Protein AF-A0A210Q2U9-F1 (afdb_monomer)

Organism: Mizuhopecten yessoensis (NCBI:txid6573)

InterPro domains:
  IPR001965 Zinc finger, PHD-type [SM00249] (314-370)
  IPR011011 Zinc finger, FYVE/PHD-type [SSF57903] (312-375)
  IPR013083 Zinc finger, RING/FYVE/PHD-type [G3DSA:3.30.40.10] (298-377)
  IPR019787 Zinc finger, PHD-finger [PF00628] (315-369)
  IPR019787 Zinc finger, PHD-finger [PS50016] (312-372)

pLDDT: mean 71.01, std 16.18, range [28.77, 95.44]

Radius of gyration: 32.05 Å; Cα contacts (8 Å, |Δi|>4): 277; chains: 1; bounding box: 86×64×77 Å

Foldseek 3Di:
DPPLLVVLCVLCVVPQPDPVSVVVSVVVLVVVLVDVSLVVVLCVVVVHPDADPVSSVVSVVVSVVSNVVVVVVVVVVVVVVVVVVLPPDPPPPPQDLLRLLVLQLVLQVLLVVLLVVLVVLLVVLPPPPDPVSVVSNVLSVVLNVLSVLQADDPVPDDPVRSSVVSNCVVCDPPVPTGRGDPLSSVLSVVLVVLLVSLLDLVCCVVPVVCSLVSSVVSCVPDPVSVVSLVVSRPPPVPVPDDVVSVVVSSVVSSCSSSSSVSVVVSVVSVVVSVVPPPPVVVVVVVVVVVVVPPPDDPDDDDDDDDDDDDPFQAAPQPRHTQDPDDPDQQSHWDAAPPPRHIHGCVRQVHPNPDPLNVDPDRHDHGPVRVVPDDDDDDDDDDD

Structure (mmCIF, N/CA/C/O backbone):
data_AF-A0A210Q2U9-F1
#
_entry.id   AF-A0A210Q2U9-F1
#
loop_
_atom_site.group_PDB
_atom_site.id
_atom_site.type_symbol
_atom_site.label_atom_id
_atom_site.label_alt_id
_atom_site.label_comp_id
_atom_site.label_asym_id
_atom_site.label_entity_id
_atom_site.label_seq_id
_atom_site.pdbx_PDB_ins_code
_atom_site.Cartn_x
_atom_site.Cartn_y
_atom_site.Cartn_z
_atom_site.occupancy
_atom_site.B_iso_or_equiv
_atom_site.auth_seq_id
_atom_site.auth_comp_id
_atom_site.auth_asym_id
_atom_site.auth_atom_id
_atom_site.pdbx_PDB_model_num
ATOM 1 N N . MET A 1 1 ? -38.878 6.216 33.223 1.00 49.22 1 MET A N 1
ATOM 2 C CA . MET A 1 1 ? -37.660 6.183 32.379 1.00 49.22 1 MET A CA 1
ATOM 3 C C . MET A 1 1 ? -37.089 7.575 32.090 1.00 49.22 1 MET A C 1
ATOM 5 O O . MET A 1 1 ? -35.873 7.689 32.108 1.00 49.22 1 MET A O 1
ATOM 9 N N . ASN A 1 2 ? -37.913 8.618 31.902 1.00 58.22 2 ASN A N 1
ATOM 10 C CA . ASN A 1 2 ? -37.437 9.963 31.531 1.00 58.22 2 ASN A CA 1
ATOM 11 C C . ASN A 1 2 ? -36.448 10.616 32.507 1.00 58.22 2 ASN A C 1
ATOM 13 O O . ASN A 1 2 ? -35.449 11.146 32.055 1.00 58.22 2 ASN A O 1
ATOM 17 N N . TRP A 1 3 ? -36.645 10.527 33.824 1.00 66.62 3 TRP A N 1
ATOM 18 C CA . TRP A 1 3 ? -35.886 11.382 34.751 1.00 66.62 3 TRP A CA 1
ATOM 19 C C . TRP A 1 3 ? -34.402 11.001 34.928 1.00 66.62 3 TRP A C 1
ATOM 21 O O . TRP A 1 3 ? -33.534 11.865 34.926 1.00 66.62 3 TRP A O 1
ATOM 31 N N . ILE A 1 4 ? -34.076 9.701 35.010 1.00 66.69 4 ILE A N 1
ATOM 32 C CA . ILE A 1 4 ? -32.671 9.237 35.060 1.00 66.69 4 ILE A CA 1
ATOM 33 C C . ILE A 1 4 ? -31.967 9.548 33.737 1.00 66.69 4 ILE A C 1
ATOM 35 O O . ILE A 1 4 ? -30.819 9.981 33.729 1.00 66.69 4 ILE A O 1
ATOM 39 N N . TYR A 1 5 ? -32.665 9.334 32.621 1.00 68.75 5 TYR A N 1
ATOM 40 C CA . TYR A 1 5 ? -32.147 9.627 31.293 1.00 68.75 5 TYR A CA 1
ATOM 41 C C . TYR A 1 5 ? -31.881 11.127 31.109 1.00 68.75 5 TYR A C 1
ATOM 43 O O . TYR A 1 5 ? -30.798 11.487 30.661 1.00 68.75 5 TYR A O 1
ATOM 51 N N . GLU A 1 6 ? -32.814 11.994 31.506 1.00 73.56 6 GLU A N 1
ATOM 52 C CA . GLU A 1 6 ? -32.687 13.456 31.437 1.00 73.56 6 GLU A CA 1
ATOM 53 C C . GLU A 1 6 ? -31.501 13.962 32.263 1.00 73.56 6 GLU A C 1
ATOM 55 O O . GLU A 1 6 ? -30.664 14.680 31.726 1.00 73.56 6 GLU A O 1
ATOM 60 N N . ILE A 1 7 ? -31.347 13.508 33.513 1.00 71.19 7 ILE A N 1
ATOM 61 C CA . ILE A 1 7 ? -30.239 13.933 34.386 1.00 71.19 7 ILE A CA 1
ATOM 62 C C . ILE A 1 7 ? -28.880 13.502 33.821 1.00 71.19 7 ILE A C 1
ATOM 64 O O . ILE A 1 7 ? -27.946 14.299 33.779 1.00 71.19 7 ILE A O 1
ATOM 68 N N . ILE A 1 8 ? -28.756 12.255 33.354 1.00 68.25 8 ILE A N 1
ATOM 69 C CA . ILE A 1 8 ? -27.506 11.768 32.747 1.00 68.25 8 ILE A CA 1
ATOM 70 C C . ILE A 1 8 ? -27.214 12.530 31.447 1.00 68.25 8 ILE A C 1
ATOM 72 O O . ILE A 1 8 ? -26.071 12.902 31.190 1.00 68.25 8 ILE A O 1
ATOM 76 N N . THR A 1 9 ? -28.242 12.794 30.642 1.00 70.12 9 THR A N 1
ATOM 77 C CA . THR A 1 9 ? -28.105 13.542 29.388 1.00 70.12 9 THR A CA 1
ATOM 78 C C . THR A 1 9 ? -27.695 14.990 29.653 1.00 70.12 9 THR A C 1
ATOM 80 O O . THR A 1 9 ? -26.854 15.509 28.931 1.00 70.12 9 THR A O 1
ATOM 83 N N . ASP A 1 10 ? -28.211 15.635 30.697 1.00 74.75 10 ASP A N 1
ATOM 84 C CA . ASP A 1 10 ? -27.846 17.010 31.043 1.00 74.75 10 ASP A CA 1
ATOM 85 C C . ASP A 1 10 ? -26.427 17.114 31.627 1.00 74.75 10 ASP A C 1
ATOM 87 O O . ASP A 1 10 ? -25.697 18.031 31.256 1.00 74.75 10 ASP A O 1
ATOM 91 N N . ILE A 1 11 ? -25.979 16.134 32.427 1.00 68.38 11 ILE A N 1
ATOM 92 C CA . ILE A 1 11 ? -24.574 16.043 32.883 1.00 68.38 11 ILE A CA 1
ATOM 93 C C . ILE A 1 11 ? -23.614 15.879 31.688 1.00 68.38 11 ILE A C 1
ATOM 95 O O . ILE A 1 11 ? -22.500 16.399 31.704 1.00 68.38 11 ILE A O 1
ATOM 99 N N . LEU A 1 12 ? -24.035 15.165 30.639 1.00 64.69 12 LEU A N 1
ATOM 100 C CA . LEU A 1 12 ? -23.193 14.855 29.476 1.00 64.69 12 LEU A CA 1
ATOM 101 C C . LEU A 1 12 ? -23.321 15.855 28.310 1.00 64.69 12 LEU A C 1
ATOM 103 O O . LEU A 1 12 ? -22.416 15.923 27.477 1.00 64.69 12 LEU A O 1
ATOM 107 N N . LYS A 1 13 ? -24.400 16.650 28.238 1.00 64.81 13 LYS A N 1
ATOM 108 C CA . LYS A 1 13 ? -24.626 17.674 27.194 1.00 64.81 13 LYS A CA 1
ATOM 109 C C . LYS A 1 13 ? -23.590 18.791 27.221 1.00 64.81 13 LYS A C 1
ATOM 111 O O . LYS A 1 13 ? -23.304 19.383 26.178 1.00 64.81 13 LYS A O 1
ATOM 116 N N . GLU A 1 14 ? -22.986 19.067 28.374 1.00 58.06 14 GLU A N 1
ATOM 117 C CA . GLU A 1 14 ? -21.803 19.921 28.457 1.00 58.06 14 GLU A CA 1
ATOM 118 C C . GLU A 1 14 ? -20.571 19.173 27.923 1.00 58.06 14 GLU A C 1
ATOM 120 O O . GLU A 1 14 ? -19.668 18.817 28.675 1.00 58.06 14 GLU A O 1
ATOM 125 N N . SER A 1 15 ? -20.549 18.922 26.607 1.00 53.91 15 SER A N 1
ATOM 126 C CA . SER A 1 15 ? -19.469 18.255 25.861 1.00 53.91 15 SER A CA 1
ATOM 127 C C . SER A 1 15 ? -18.080 18.499 26.489 1.00 53.91 15 SER A C 1
ATOM 129 O O . SER A 1 15 ? -17.522 19.604 26.385 1.00 53.91 15 SER A O 1
ATOM 131 N N . PRO A 1 16 ? -17.490 17.501 27.176 1.00 56.19 16 PRO A N 1
ATOM 132 C CA . PRO A 1 16 ? -16.242 17.704 27.896 1.00 56.19 16 PRO A CA 1
ATOM 133 C C . PRO A 1 16 ? -15.071 17.845 26.912 1.00 56.19 16 PRO A C 1
ATOM 135 O O . PRO A 1 16 ? -14.419 16.879 26.526 1.00 56.19 16 PRO A O 1
ATOM 138 N N . LYS A 1 17 ? -14.772 19.080 26.491 1.00 55.16 17 LYS A N 1
ATOM 139 C CA . LYS A 1 17 ? -13.688 19.375 25.528 1.00 55.16 17 LYS A CA 1
ATOM 140 C C . LYS A 1 17 ? -12.276 19.115 26.073 1.00 55.16 17 LYS A C 1
ATOM 142 O O . LYS A 1 17 ? -11.301 19.224 25.338 1.00 55.16 17 LYS A O 1
ATOM 147 N N . THR A 1 18 ? -12.134 18.811 27.363 1.00 55.97 18 THR A N 1
ATOM 148 C CA . THR A 1 18 ? -10.840 18.592 28.020 1.00 55.97 18 THR A CA 1
ATOM 149 C C . THR A 1 18 ? -10.906 17.437 29.013 1.00 55.97 18 THR A C 1
ATOM 151 O O . THR A 1 18 ? -11.953 17.136 29.584 1.00 55.97 18 THR A O 1
ATOM 154 N N . ARG A 1 19 ? -9.751 16.810 29.275 1.00 50.44 19 ARG A N 1
ATOM 155 C CA . ARG A 1 19 ? -9.610 15.710 30.245 1.00 50.44 19 ARG A CA 1
ATOM 156 C C . ARG A 1 19 ? -10.150 16.064 31.636 1.00 50.44 19 ARG A C 1
ATOM 158 O O . ARG A 1 19 ? -10.751 15.215 32.275 1.00 50.44 19 ARG A O 1
ATOM 165 N N . GLN A 1 20 ? -9.960 17.307 32.084 1.00 59.94 20 GLN A N 1
ATOM 166 C CA . GLN A 1 20 ? -10.482 17.778 33.372 1.00 59.94 20 GLN A CA 1
ATOM 167 C C . GLN A 1 20 ? -12.012 17.775 33.416 1.00 59.94 20 GLN A C 1
ATOM 169 O O . GLN A 1 20 ? -12.574 17.351 34.417 1.00 59.94 20 GLN A O 1
ATOM 174 N N . LYS A 1 21 ? -12.685 18.166 32.327 1.00 65.38 21 LYS A N 1
ATOM 175 C CA . LYS A 1 21 ? -14.151 18.150 32.260 1.00 65.38 21 LYS A CA 1
ATOM 176 C C . LYS A 1 21 ? -14.723 16.730 32.268 1.00 65.38 21 LYS A C 1
ATOM 178 O O . LYS A 1 21 ? -15.766 16.517 32.868 1.00 65.38 21 LYS A O 1
ATOM 183 N N . TRP A 1 22 ? -14.029 15.755 31.670 1.00 61.75 22 TRP A N 1
ATOM 184 C CA . TRP A 1 22 ? -14.418 14.339 31.762 1.00 61.75 22 TRP A CA 1
ATOM 185 C C . TRP A 1 22 ? -14.339 13.816 33.196 1.00 61.75 22 TRP A C 1
ATOM 187 O O . TRP A 1 22 ? -15.237 13.110 33.642 1.00 61.75 22 TRP A O 1
ATOM 197 N N . THR A 1 23 ? -13.291 14.195 33.932 1.00 65.69 23 THR A N 1
ATOM 198 C CA . THR A 1 23 ? -13.179 13.875 35.360 1.00 65.69 23 THR A CA 1
ATOM 199 C C . THR A 1 23 ? -14.316 14.520 36.153 1.00 65.69 23 THR A C 1
ATOM 201 O O . THR A 1 23 ? -14.972 13.836 36.926 1.00 65.69 23 THR A O 1
ATOM 204 N N . THR A 1 24 ? -14.634 15.791 35.888 1.00 70.12 24 THR A N 1
ATOM 205 C CA . THR A 1 24 ? -15.745 16.487 36.555 1.00 70.12 24 THR A CA 1
ATOM 206 C C . THR A 1 24 ? -17.109 15.862 36.255 1.00 70.12 24 THR A C 1
ATOM 208 O O . THR A 1 24 ? -17.899 15.688 37.177 1.00 70.12 24 THR A O 1
ATOM 211 N N . ALA A 1 25 ? -17.382 15.472 35.007 1.00 66.56 25 ALA A N 1
ATOM 212 C CA . ALA A 1 25 ? -18.628 14.798 34.636 1.00 66.56 25 ALA A CA 1
ATOM 213 C C . ALA A 1 25 ? -18.750 13.414 35.302 1.00 66.56 25 ALA A C 1
ATOM 215 O O . ALA A 1 25 ? -19.812 13.052 35.808 1.00 66.56 25 ALA A O 1
ATOM 216 N N . PHE A 1 26 ? -17.647 12.659 35.366 1.00 70.12 26 PHE A N 1
ATOM 217 C CA . PHE A 1 26 ? -17.593 11.380 36.076 1.00 70.12 26 PHE A CA 1
ATOM 218 C C . PHE A 1 26 ? -17.854 11.547 37.580 1.00 70.12 26 PHE A C 1
ATOM 220 O O . PHE A 1 26 ? -18.628 10.788 38.165 1.00 70.12 26 PHE A O 1
ATOM 227 N N . ASP A 1 27 ? -17.267 12.571 38.201 1.00 72.56 27 ASP A N 1
ATOM 228 C CA . ASP A 1 27 ? -17.473 12.878 39.617 1.00 72.56 27 ASP A CA 1
ATOM 229 C C . ASP A 1 27 ? -18.916 13.317 39.899 1.00 72.56 27 ASP A C 1
ATOM 231 O O . ASP A 1 27 ? -19.535 12.840 40.849 1.00 72.56 27 ASP A O 1
ATOM 235 N N . GLN A 1 28 ? -19.498 14.170 39.051 1.00 74.25 28 GLN A N 1
ATOM 236 C CA . GLN A 1 28 ? -20.899 14.594 39.158 1.00 74.25 28 GLN A CA 1
ATOM 237 C C . GLN A 1 28 ? -21.869 13.419 39.048 1.00 74.25 28 GLN A C 1
ATOM 239 O O . GLN A 1 28 ? -22.864 13.366 39.771 1.00 74.25 28 GLN A O 1
ATOM 244 N N . LEU A 1 29 ? -21.568 12.450 38.188 1.00 72.50 29 LEU A N 1
ATOM 245 C CA . LEU A 1 29 ? -22.427 11.294 37.999 1.00 72.50 29 LEU A CA 1
ATOM 246 C C . LEU A 1 29 ? -22.290 10.265 39.126 1.00 72.50 29 LEU A C 1
ATOM 248 O O . LEU A 1 29 ? -23.295 9.714 39.579 1.00 72.50 29 LEU A O 1
ATOM 252 N N . ASN A 1 30 ? -21.082 10.066 39.657 1.00 73.19 30 ASN A N 1
ATOM 253 C CA . ASN A 1 30 ? -20.906 9.303 40.893 1.00 73.19 30 ASN A CA 1
ATOM 254 C C . ASN A 1 30 ? -21.632 9.971 42.064 1.00 73.19 30 ASN A C 1
ATOM 256 O O . ASN A 1 30 ? -22.303 9.288 42.833 1.00 73.19 30 ASN A O 1
ATOM 260 N N . ASN A 1 31 ? -21.576 11.299 42.162 1.00 78.25 31 ASN A N 1
ATOM 261 C CA . ASN A 1 31 ? -22.319 12.043 43.176 1.00 78.25 31 ASN A CA 1
ATOM 262 C C . ASN A 1 31 ? -23.834 11.904 42.987 1.00 78.25 31 ASN A C 1
ATOM 264 O O . ASN A 1 31 ? -24.554 11.760 43.973 1.00 78.25 31 ASN A O 1
ATOM 268 N N . PHE A 1 32 ? -24.327 11.872 41.744 1.00 78.25 32 PHE A N 1
ATOM 269 C CA . PHE A 1 32 ? -25.734 11.589 41.468 1.00 78.25 32 PHE A CA 1
ATOM 270 C C . PHE A 1 32 ? -26.140 10.206 41.985 1.00 78.25 32 PHE A C 1
ATOM 272 O O . PHE A 1 32 ? -27.137 10.120 42.693 1.00 78.25 32 PHE A O 1
ATOM 279 N N . LEU A 1 33 ? -25.364 9.149 41.724 1.00 74.69 33 LEU A N 1
ATOM 280 C CA . LEU A 1 33 ? -25.674 7.783 42.183 1.00 74.69 33 LEU A CA 1
ATOM 281 C C . LEU A 1 33 ? -25.802 7.652 43.710 1.00 74.69 33 LEU A C 1
ATOM 283 O O . LEU A 1 33 ? -26.487 6.750 44.191 1.00 74.69 33 LEU A O 1
ATOM 287 N N . VAL A 1 34 ? -25.161 8.549 44.461 1.00 76.44 34 VAL A N 1
ATOM 288 C CA . VAL A 1 34 ? -25.205 8.593 45.932 1.00 76.44 34 VAL A CA 1
ATOM 289 C C . VAL A 1 34 ? -26.189 9.663 46.445 1.00 76.44 34 VAL A C 1
ATOM 291 O O . VAL A 1 34 ? -26.387 9.799 47.647 1.00 76.44 34 VAL A O 1
ATOM 294 N N . SER A 1 35 ? -26.838 10.415 45.551 1.00 78.44 35 SER A N 1
ATOM 295 C CA . SER A 1 35 ? -27.736 11.519 45.905 1.00 78.44 35 SER A CA 1
ATOM 296 C C . SER A 1 35 ? -29.170 11.075 46.213 1.00 78.44 35 SER A C 1
ATOM 298 O O . SER A 1 35 ? -29.690 10.100 45.659 1.00 78.44 35 SER A O 1
ATOM 300 N N . ASP A 1 36 ? -29.869 11.896 46.998 1.00 76.44 36 ASP A N 1
ATOM 301 C CA . ASP A 1 36 ? -31.309 11.756 47.252 1.00 76.44 36 ASP A CA 1
ATOM 302 C C . ASP A 1 36 ? -32.153 11.881 45.969 1.00 76.44 36 ASP A C 1
ATOM 304 O O . ASP A 1 36 ? -33.244 11.311 45.862 1.00 76.44 36 ASP A O 1
ATOM 308 N N . ASN A 1 37 ? -31.624 12.551 44.939 1.00 75.88 37 ASN A N 1
ATOM 309 C CA . ASN A 1 37 ? -32.260 12.627 43.624 1.00 75.88 37 ASN A CA 1
ATOM 310 C C . ASN A 1 37 ? -32.264 11.267 42.915 1.00 75.88 37 ASN A C 1
ATOM 312 O O . ASN A 1 37 ? -33.252 10.915 42.265 1.00 75.88 37 ASN A O 1
ATOM 316 N N . HIS A 1 38 ? -31.207 10.464 43.067 1.00 76.56 38 HIS A N 1
ATOM 317 C CA . HIS A 1 38 ? -31.181 9.102 42.533 1.00 76.56 38 HIS A CA 1
ATOM 318 C C . HIS A 1 38 ? -32.143 8.185 43.289 1.00 76.56 38 HIS A C 1
ATOM 320 O O . HIS A 1 38 ? -32.890 7.435 42.665 1.00 76.56 38 HIS A O 1
ATOM 326 N N . ILE A 1 39 ? -32.217 8.316 44.615 1.00 75.81 39 ILE A N 1
ATOM 327 C CA . ILE A 1 39 ? -33.202 7.618 45.457 1.00 75.81 39 ILE A CA 1
ATOM 328 C C . ILE A 1 39 ? -34.628 7.938 44.991 1.00 75.81 39 ILE A C 1
ATOM 330 O O . ILE A 1 39 ? -35.426 7.030 44.755 1.00 75.81 39 ILE A O 1
ATOM 334 N N . THR A 1 40 ? -34.937 9.215 44.780 1.00 79.12 40 THR A N 1
ATOM 335 C CA . THR A 1 40 ? -36.247 9.658 44.276 1.00 79.12 40 THR A CA 1
ATOM 336 C C . THR A 1 40 ? -36.525 9.096 42.880 1.00 79.12 40 THR A C 1
ATOM 338 O O . THR A 1 40 ? -37.610 8.584 42.616 1.00 79.12 40 THR A O 1
ATOM 341 N N . SER A 1 41 ? -35.513 9.078 42.010 1.00 75.19 41 SER A N 1
ATOM 342 C CA . SER A 1 41 ? -35.607 8.491 40.670 1.00 75.19 41 SER A CA 1
ATOM 343 C C . SER A 1 41 ? -35.906 6.990 40.694 1.00 75.19 41 SER A C 1
ATOM 345 O O . SER A 1 41 ? -36.699 6.512 39.883 1.00 75.19 41 SER A O 1
ATOM 347 N N . ILE A 1 42 ? -35.294 6.243 41.620 1.00 76.69 42 ILE A N 1
ATOM 348 C CA . ILE A 1 42 ? -35.531 4.806 41.812 1.00 76.69 42 ILE A CA 1
ATOM 349 C C . ILE A 1 42 ? -36.973 4.565 42.256 1.00 76.69 42 ILE A C 1
ATOM 351 O O . ILE A 1 42 ? -37.648 3.709 41.683 1.00 76.69 42 ILE A O 1
ATOM 355 N N . LYS A 1 43 ? -37.454 5.321 43.250 1.00 77.69 43 LYS A N 1
ATOM 356 C CA . LYS A 1 43 ? -38.828 5.190 43.757 1.00 77.69 43 LYS A CA 1
ATOM 357 C C . LYS A 1 43 ? -39.852 5.400 42.650 1.00 77.69 43 LYS A C 1
ATOM 359 O O . LYS A 1 43 ? -40.749 4.579 42.484 1.00 77.69 43 LYS A O 1
ATOM 364 N N . THR A 1 44 ? -39.652 6.428 41.829 1.00 79.88 44 THR A N 1
ATOM 365 C CA . THR A 1 44 ? -40.510 6.717 40.675 1.00 79.88 44 THR A CA 1
ATOM 366 C C . THR A 1 44 ? -40.389 5.654 39.580 1.00 79.88 44 THR A C 1
ATOM 368 O O . THR A 1 44 ? -41.392 5.263 38.990 1.00 79.88 44 THR A O 1
ATOM 371 N N . LEU A 1 45 ? -39.180 5.155 39.294 1.00 75.75 45 LEU A N 1
ATOM 372 C CA . LEU A 1 45 ? -38.952 4.171 38.231 1.00 75.75 45 LEU A CA 1
ATOM 373 C C . LEU A 1 45 ? -39.602 2.819 38.536 1.00 75.75 45 LEU A C 1
ATOM 375 O O . LEU A 1 45 ? -40.201 2.220 37.647 1.00 75.75 45 LEU A O 1
ATOM 379 N N . PHE A 1 46 ? -39.466 2.345 39.773 1.00 79.56 46 PHE A N 1
ATOM 380 C CA . PHE A 1 46 ? -40.009 1.055 40.195 1.00 79.56 46 PHE A CA 1
ATOM 381 C C . PHE A 1 46 ? -41.402 1.168 40.821 1.00 79.56 46 PHE A C 1
ATOM 383 O O . PHE A 1 46 ? -41.997 0.141 41.124 1.00 79.56 46 PHE A O 1
ATOM 390 N N . SER A 1 47 ? -41.934 2.387 40.984 1.00 81.19 47 SER A N 1
ATOM 391 C CA . SER A 1 47 ? -43.209 2.656 41.668 1.00 81.19 47 SER A CA 1
ATOM 392 C C . SER A 1 47 ? -43.255 2.036 43.071 1.00 81.19 47 SER A C 1
ATOM 394 O O . SER A 1 47 ? -44.192 1.325 43.424 1.00 81.19 47 SER A O 1
ATOM 396 N N . VAL A 1 48 ? -42.200 2.270 43.858 1.00 78.69 48 VAL A N 1
ATOM 397 C CA . VAL A 1 48 ? -42.021 1.705 45.206 1.00 78.69 48 VAL A CA 1
ATOM 398 C C . VAL A 1 48 ? -41.684 2.785 46.229 1.00 78.69 48 VAL A C 1
ATOM 400 O O . VAL A 1 48 ? -40.846 3.649 45.977 1.00 78.69 48 VAL A O 1
ATOM 403 N N . ASP A 1 49 ? -42.268 2.684 47.423 1.00 72.44 49 ASP A N 1
ATOM 404 C CA . ASP A 1 49 ? -41.991 3.612 48.531 1.00 72.44 49 ASP A CA 1
ATOM 405 C C . ASP A 1 49 ? -40.677 3.291 49.259 1.00 72.44 49 ASP A C 1
ATOM 407 O O . ASP A 1 49 ? -39.978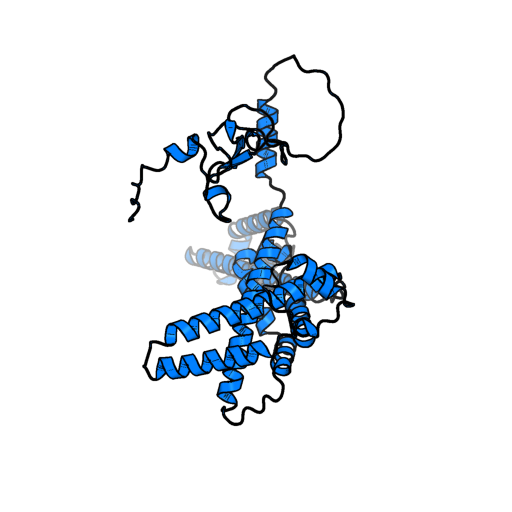 4.190 49.750 1.00 72.44 49 ASP A O 1
ATOM 411 N N . THR A 1 50 ? -40.310 2.005 49.288 1.00 77.56 50 THR A N 1
ATOM 412 C CA . THR A 1 50 ? -39.091 1.473 49.905 1.00 77.56 50 THR A CA 1
ATOM 413 C C . THR A 1 50 ? -38.166 0.856 48.856 1.00 77.56 50 THR A C 1
ATOM 415 O O . THR A 1 50 ? -38.553 0.023 48.038 1.00 77.56 50 THR A O 1
ATOM 418 N N . ILE A 1 51 ? -36.902 1.284 48.863 1.00 77.31 51 ILE A N 1
ATOM 419 C CA . ILE A 1 51 ? -35.893 0.823 47.906 1.00 77.31 51 ILE A CA 1
ATOM 420 C C . ILE A 1 51 ? -35.231 -0.441 48.446 1.00 77.31 51 ILE A C 1
ATOM 422 O O . ILE A 1 51 ? -34.576 -0.415 49.488 1.00 77.31 51 ILE A O 1
ATOM 426 N N . THR A 1 52 ? -35.353 -1.545 47.713 1.00 81.94 52 THR A N 1
ATOM 427 C CA . THR A 1 52 ? -34.602 -2.767 48.006 1.00 81.94 52 THR A CA 1
ATOM 428 C C . THR A 1 52 ? -33.165 -2.665 47.486 1.00 81.94 52 THR A C 1
ATOM 430 O O . THR A 1 52 ? -32.841 -1.882 46.586 1.00 81.94 52 THR A O 1
ATOM 433 N N . LYS A 1 53 ? -32.280 -3.517 48.016 1.00 77.56 53 LYS A N 1
ATOM 434 C CA . LYS A 1 53 ? -30.891 -3.634 47.540 1.00 77.56 53 LYS A CA 1
ATOM 435 C C . LYS A 1 53 ? -30.817 -3.994 46.049 1.00 77.56 53 LYS A C 1
ATOM 437 O O . LYS A 1 53 ? -29.888 -3.573 45.362 1.00 77.56 53 LYS A O 1
ATOM 442 N N . GLU A 1 54 ? -31.793 -4.747 45.549 1.00 75.44 54 GLU A N 1
ATOM 443 C CA . GLU A 1 54 ? -31.901 -5.121 44.137 1.00 75.44 54 GLU A CA 1
ATOM 444 C C . GLU A 1 54 ? -32.327 -3.943 43.262 1.00 75.44 54 GLU A C 1
ATOM 446 O O . GLU A 1 54 ? -31.682 -3.708 42.242 1.00 75.44 54 GLU A O 1
ATOM 451 N N . ASN A 1 55 ? -33.308 -3.144 43.697 1.00 75.88 55 ASN A N 1
ATOM 452 C CA . ASN A 1 55 ? -33.749 -1.941 42.979 1.00 75.88 55 ASN A CA 1
ATOM 453 C C . ASN A 1 55 ? -32.600 -0.938 42.819 1.00 75.88 55 ASN A C 1
ATOM 455 O O . ASN A 1 55 ? -32.387 -0.396 41.735 1.00 75.88 55 ASN A O 1
ATOM 459 N N . ASN A 1 56 ? -31.805 -0.750 43.878 1.00 74.88 56 ASN A N 1
ATOM 460 C CA . ASN A 1 56 ? -30.628 0.112 43.823 1.00 74.88 56 ASN A CA 1
ATOM 461 C C . ASN A 1 56 ? -29.569 -0.445 42.852 1.00 74.88 56 ASN A C 1
ATOM 463 O O . ASN A 1 56 ? -29.114 0.248 41.946 1.00 74.88 56 ASN A O 1
ATOM 467 N N . LYS A 1 57 ? -29.251 -1.744 42.956 1.00 76.56 57 LYS A N 1
ATOM 468 C CA . LYS A 1 57 ? -28.282 -2.408 42.068 1.00 76.56 57 LYS A CA 1
ATOM 469 C C . LYS A 1 57 ? -28.694 -2.351 40.593 1.00 76.56 57 LYS A C 1
ATOM 471 O O . LYS A 1 57 ? -27.831 -2.184 39.730 1.00 76.56 57 LYS A O 1
ATOM 476 N N . LEU A 1 58 ? -29.982 -2.518 40.292 1.00 75.19 58 LEU A N 1
ATOM 477 C CA . LEU A 1 58 ? -30.504 -2.466 38.927 1.00 75.19 58 LEU A CA 1
ATOM 478 C C . LEU A 1 58 ? -30.460 -1.036 38.372 1.00 75.19 58 LEU A C 1
ATOM 480 O O . LEU A 1 58 ? -30.049 -0.838 37.232 1.00 75.19 58 LEU A O 1
ATOM 484 N N . SER A 1 59 ? -30.806 -0.047 39.197 1.00 74.19 59 SER A N 1
ATOM 485 C CA . SER A 1 59 ? -30.761 1.373 38.840 1.00 74.19 59 SER A CA 1
ATOM 486 C C . SER A 1 59 ? -29.343 1.870 38.558 1.00 74.19 59 SER A C 1
ATOM 488 O O . SER A 1 59 ? -29.110 2.497 37.525 1.00 74.19 59 SER A O 1
ATOM 490 N N . SER A 1 60 ? -28.364 1.534 39.406 1.00 72.75 60 SER A N 1
ATOM 491 C CA . SER A 1 60 ? -26.969 1.918 39.154 1.00 72.75 60 SER A CA 1
ATOM 492 C C . SER A 1 60 ? -26.444 1.282 37.865 1.00 72.75 60 SER A C 1
ATOM 494 O O . SER A 1 60 ? -25.798 1.950 37.065 1.00 72.75 60 SER A O 1
ATOM 496 N N . LYS A 1 61 ? -26.773 0.006 37.609 1.00 77.44 61 LYS A N 1
ATOM 497 C CA . LYS A 1 61 ? -26.430 -0.659 36.341 1.00 77.44 61 LYS A CA 1
ATOM 498 C C . LYS A 1 61 ? -27.077 0.015 35.133 1.00 77.44 61 LYS A C 1
ATOM 500 O O . LYS A 1 61 ? -26.418 0.153 34.109 1.00 77.44 61 LYS A O 1
ATOM 505 N N . LEU A 1 62 ? -28.336 0.433 35.252 1.00 73.25 62 LEU A N 1
ATOM 506 C CA . LEU A 1 62 ? -29.041 1.157 34.198 1.00 73.25 62 LEU A CA 1
ATOM 507 C C . LEU A 1 62 ? -28.376 2.510 33.915 1.00 73.25 62 LEU A C 1
ATOM 509 O O . LEU A 1 62 ? -28.198 2.862 32.754 1.00 73.25 62 LEU A O 1
ATOM 513 N N . ALA A 1 63 ? -27.951 3.233 34.952 1.00 71.50 63 ALA A N 1
ATOM 514 C CA . ALA A 1 63 ? -27.234 4.497 34.808 1.00 71.50 63 ALA A CA 1
ATOM 515 C C . ALA A 1 63 ? -25.869 4.324 34.115 1.00 71.50 63 ALA A C 1
ATOM 517 O O . ALA A 1 63 ? -25.564 5.069 33.186 1.00 71.50 63 ALA A O 1
ATOM 518 N N . PHE A 1 64 ? -25.080 3.312 34.498 1.00 75.00 64 PHE A N 1
ATOM 519 C CA . PHE A 1 64 ? -23.817 2.996 33.814 1.00 75.00 64 PHE A CA 1
ATOM 520 C C . PHE A 1 64 ? -24.035 2.580 32.356 1.00 75.00 64 PHE A C 1
ATOM 522 O O . PHE A 1 64 ? -23.320 3.038 31.473 1.00 75.00 64 PHE A O 1
ATOM 529 N N . TRP A 1 65 ? -25.056 1.765 32.085 1.00 76.19 65 TRP A N 1
ATOM 530 C CA . TRP A 1 65 ? -25.386 1.355 30.721 1.00 76.19 65 TRP A CA 1
ATOM 531 C C . TRP A 1 65 ? -25.834 2.534 29.844 1.00 76.19 65 TRP A C 1
ATOM 533 O O . TRP A 1 65 ? -25.422 2.638 28.689 1.00 76.19 65 TRP A O 1
ATOM 543 N N . LEU A 1 66 ? -26.643 3.448 30.391 1.00 71.38 66 LEU A N 1
ATO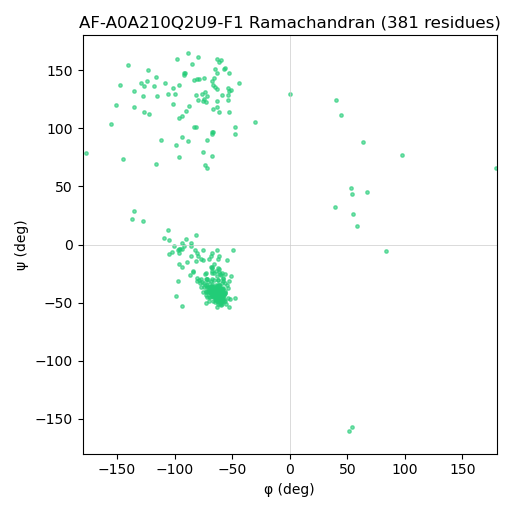M 544 C CA . LEU A 1 66 ? -27.052 4.675 29.702 1.00 71.38 66 LEU A CA 1
ATOM 545 C C . LEU A 1 66 ? -25.858 5.594 29.425 1.00 71.38 66 LEU A C 1
ATOM 547 O O . LEU A 1 66 ? -25.772 6.153 28.333 1.00 71.38 66 LEU A O 1
ATOM 551 N N . MET A 1 67 ? -24.922 5.711 30.371 1.00 69.56 67 MET A N 1
ATOM 552 C CA . MET A 1 67 ? -23.670 6.435 30.149 1.00 69.56 67 MET A CA 1
ATOM 553 C C . MET A 1 67 ? -22.858 5.844 29.003 1.00 69.56 67 MET A C 1
ATOM 555 O O . MET A 1 67 ? -22.494 6.580 28.091 1.00 69.56 67 MET A O 1
ATOM 559 N N . ASP A 1 68 ? -22.608 4.532 29.022 1.00 70.81 68 ASP A N 1
ATOM 560 C CA . ASP A 1 68 ? -21.845 3.865 27.964 1.00 70.81 68 ASP A CA 1
ATOM 561 C C . ASP A 1 68 ? -22.486 4.112 26.595 1.00 70.81 68 ASP A C 1
ATOM 563 O O . ASP A 1 68 ? -21.791 4.429 25.632 1.00 70.81 68 ASP A O 1
ATOM 567 N N . LYS A 1 69 ? -23.822 4.050 26.510 1.00 73.94 69 LYS A N 1
ATOM 568 C CA . LYS A 1 69 ? -24.553 4.299 25.261 1.00 73.94 69 LYS A CA 1
ATOM 569 C C . LYS A 1 69 ? -24.476 5.745 24.786 1.00 73.94 69 LYS A C 1
ATOM 571 O O . LYS A 1 69 ? -24.354 5.970 23.583 1.00 73.94 69 LYS A O 1
ATOM 576 N N . LEU A 1 70 ? -24.534 6.718 25.692 1.00 69.06 70 LEU A N 1
ATOM 577 C CA . LEU A 1 70 ? -24.408 8.135 25.342 1.00 69.06 70 LEU A CA 1
ATOM 578 C C . LEU A 1 70 ? -22.977 8.491 24.926 1.00 69.06 70 LEU A C 1
ATOM 580 O O . LEU A 1 70 ? -22.798 9.185 23.929 1.00 69.06 70 LEU A O 1
ATOM 584 N N . ILE A 1 71 ? -21.968 7.958 25.620 1.00 67.19 71 ILE A N 1
ATOM 585 C CA . ILE A 1 71 ? -20.555 8.122 25.253 1.00 67.19 71 ILE A CA 1
ATOM 586 C C . ILE A 1 71 ? -20.281 7.477 23.892 1.00 67.19 71 ILE A C 1
ATOM 588 O O . ILE A 1 71 ? -19.640 8.093 23.047 1.00 67.19 71 ILE A O 1
ATOM 592 N N . GLU A 1 72 ? -20.794 6.268 23.649 1.00 71.62 72 GLU A N 1
ATOM 593 C CA . GLU A 1 72 ? -20.668 5.586 22.358 1.00 71.62 72 GLU A CA 1
ATOM 594 C C . GLU A 1 72 ? -21.325 6.398 21.227 1.00 71.62 72 GLU A C 1
ATOM 596 O O . GLU A 1 72 ? -20.779 6.481 20.128 1.00 71.62 72 GLU A O 1
ATOM 601 N N . ASN A 1 73 ? -22.475 7.025 21.488 1.00 73.88 73 ASN A N 1
ATOM 602 C CA . ASN A 1 73 ? -23.182 7.847 20.506 1.00 73.88 73 ASN A CA 1
ATOM 603 C C . ASN A 1 73 ? -22.442 9.160 20.204 1.00 73.88 73 ASN A C 1
ATOM 605 O O . ASN A 1 73 ? -22.269 9.516 19.042 1.00 73.88 73 ASN A O 1
ATOM 609 N N . GLU A 1 74 ? -21.950 9.862 21.227 1.00 65.75 74 GLU A N 1
ATOM 610 C CA . GLU A 1 74 ? -21.149 11.077 21.032 1.00 65.75 74 GLU A CA 1
ATOM 611 C C . GLU A 1 74 ? -19.789 10.771 20.390 1.00 65.75 74 GLU A C 1
ATOM 613 O O . GLU A 1 74 ? -19.344 11.515 19.523 1.00 65.75 74 GLU A O 1
ATOM 618 N N . ALA A 1 75 ? -19.157 9.640 20.719 1.00 61.62 75 ALA A N 1
ATOM 619 C CA . ALA A 1 75 ? -17.942 9.190 20.042 1.00 61.62 75 ALA A CA 1
ATOM 620 C C . ALA A 1 75 ? -18.185 8.940 18.546 1.00 61.62 75 ALA A C 1
ATOM 622 O O . ALA A 1 75 ? -17.373 9.362 17.725 1.00 61.62 75 ALA A O 1
ATOM 623 N N . LYS A 1 76 ? -19.320 8.324 18.186 1.00 69.06 76 LYS A N 1
ATOM 624 C CA . LYS A 1 76 ? -19.727 8.135 16.784 1.00 69.06 76 LYS A CA 1
ATOM 625 C C . LYS A 1 76 ? -19.990 9.460 16.075 1.00 69.06 76 LYS A C 1
ATOM 627 O O . LYS A 1 76 ? -19.538 9.621 14.951 1.00 69.06 76 LYS A O 1
ATOM 632 N N . LYS A 1 77 ? -20.653 10.423 16.725 1.00 70.88 77 LYS A N 1
ATOM 633 C CA . LYS A 1 77 ? -20.857 11.766 16.152 1.00 70.88 77 LYS A CA 1
ATOM 634 C C . LYS A 1 77 ? -19.539 12.498 15.933 1.00 70.88 77 LYS A C 1
ATOM 636 O O . LYS A 1 77 ? -19.343 13.066 14.873 1.00 70.88 77 LYS A O 1
ATOM 641 N N . VAL A 1 78 ? -18.618 12.454 16.898 1.00 61.84 78 VAL A N 1
ATOM 642 C CA . VAL A 1 78 ? -17.285 13.061 16.754 1.00 61.84 78 VAL A CA 1
ATOM 643 C C . VAL A 1 78 ? -16.499 12.395 15.625 1.00 61.84 78 VAL A C 1
ATOM 645 O O . VAL A 1 78 ? -15.835 13.097 14.871 1.00 61.84 78 VAL A O 1
ATOM 648 N N . GLN A 1 79 ? -16.590 11.070 15.480 1.00 57.62 79 GLN A N 1
ATOM 649 C CA . GLN A 1 79 ? -15.990 10.349 14.354 1.00 57.62 79 GLN A CA 1
ATOM 650 C C . GLN A 1 79 ? -16.607 10.777 13.019 1.00 57.62 79 GLN A C 1
ATOM 652 O O . GLN A 1 79 ? -15.863 11.124 12.114 1.00 57.62 79 GLN A O 1
ATOM 657 N N . GLN A 1 80 ? -17.937 10.863 12.929 1.00 65.69 80 GLN A N 1
ATOM 658 C CA . GLN A 1 80 ? -18.639 11.328 11.729 1.00 65.69 80 GLN A CA 1
ATOM 659 C C . GLN A 1 80 ? -18.302 12.782 11.379 1.00 65.69 80 GLN A C 1
ATOM 661 O O . GLN A 1 80 ? -17.997 13.068 10.232 1.00 65.69 80 GLN A O 1
ATOM 666 N N . THR A 1 81 ? -18.270 13.701 12.350 1.00 63.62 81 THR A N 1
ATOM 667 C CA . THR A 1 81 ? -17.877 15.100 12.109 1.00 63.62 81 THR A CA 1
ATOM 668 C C . THR A 1 81 ? -16.406 15.212 11.705 1.00 63.62 81 THR A C 1
ATOM 670 O O . THR A 1 81 ? -16.079 16.013 10.841 1.00 63.62 81 THR A O 1
ATOM 673 N N . GLN A 1 82 ? -15.512 14.392 12.270 1.00 51.69 82 GLN A N 1
ATOM 674 C CA . GLN A 1 82 ? -14.112 14.333 11.833 1.00 51.69 82 GLN A CA 1
ATOM 675 C C . GLN A 1 82 ? -13.965 13.742 10.426 1.00 51.69 82 GLN A C 1
ATOM 677 O O . GLN A 1 82 ? -13.101 14.189 9.682 1.00 51.69 82 GLN A O 1
ATOM 682 N N . GLU A 1 83 ? -14.792 12.767 10.049 1.00 51.47 83 GLU A N 1
ATOM 683 C CA . GLU A 1 83 ? -14.852 12.209 8.693 1.00 51.47 83 GLU A CA 1
ATOM 684 C C . GLU A 1 83 ? -15.423 13.229 7.689 1.00 51.47 83 GLU A C 1
ATOM 686 O O . GLU A 1 83 ? -14.875 13.386 6.601 1.00 51.47 83 GLU A O 1
ATOM 691 N N . GLU A 1 84 ? -16.454 13.989 8.065 1.00 51.56 84 GLU A N 1
ATOM 692 C CA . GLU A 1 84 ? -17.057 15.058 7.254 1.00 51.56 84 GLU A CA 1
ATOM 693 C C . GLU A 1 84 ? -16.130 16.279 7.096 1.00 51.56 84 GLU A C 1
ATOM 695 O O . GLU A 1 84 ? -16.011 16.823 5.997 1.00 51.56 84 GLU A O 1
ATOM 700 N N . GLU A 1 85 ? -15.420 16.688 8.154 1.00 50.38 85 GLU A N 1
ATOM 701 C CA . GLU A 1 85 ? -14.388 17.738 8.096 1.00 50.38 85 GLU A CA 1
ATOM 702 C C . GLU A 1 85 ? -13.153 17.285 7.296 1.00 50.38 85 GLU A C 1
ATOM 704 O O . GLU A 1 85 ? -12.524 18.101 6.624 1.00 50.38 85 GLU A O 1
ATOM 709 N N . LEU A 1 86 ? -12.826 15.986 7.306 1.00 45.78 86 LEU A N 1
ATOM 710 C CA . LEU A 1 86 ? -11.775 15.394 6.467 1.00 45.78 86 LEU A CA 1
ATOM 711 C C . LEU A 1 86 ? -12.203 15.278 4.990 1.00 45.78 86 LEU A C 1
ATOM 713 O O . LEU A 1 86 ? -11.349 15.286 4.104 1.00 45.78 86 LEU A O 1
ATOM 717 N N . HIS A 1 87 ? -13.509 15.198 4.720 1.00 44.03 87 HIS A N 1
ATOM 718 C CA . HIS A 1 87 ? -14.094 15.179 3.376 1.00 44.03 87 HIS A CA 1
ATOM 719 C C . HIS A 1 87 ? -14.350 16.569 2.772 1.00 44.03 87 HIS A C 1
ATOM 721 O O . HIS A 1 87 ? -14.742 16.648 1.606 1.00 44.03 87 HIS A O 1
ATOM 727 N N . GLN A 1 88 ? -14.072 17.670 3.484 1.00 41.72 88 GLN A N 1
ATOM 728 C CA . GLN A 1 88 ? -13.889 18.962 2.818 1.00 41.72 88 GLN A CA 1
ATOM 729 C C . GLN A 1 88 ? -12.606 18.898 1.986 1.00 41.72 88 GLN A C 1
ATOM 731 O O . GLN A 1 88 ? -11.498 19.055 2.498 1.00 41.72 88 GLN A O 1
ATOM 736 N N . GLU A 1 89 ? -12.785 18.620 0.692 1.00 37.78 89 GLU A N 1
ATOM 737 C CA . GLU A 1 89 ? -11.746 18.531 -0.330 1.00 37.78 89 GLU A CA 1
ATOM 738 C C . GLU A 1 89 ? -10.805 19.738 -0.261 1.00 37.78 89 GLU A C 1
ATOM 740 O O . GLU A 1 89 ? -11.031 20.795 -0.852 1.00 37.78 89 GLU A O 1
ATOM 745 N N . THR A 1 90 ? -9.691 19.569 0.445 1.00 38.56 90 THR A N 1
ATOM 746 C CA . THR A 1 90 ? -8.507 20.357 0.142 1.00 38.56 90 THR A CA 1
ATOM 747 C C . THR A 1 90 ? -7.988 19.773 -1.170 1.00 38.56 90 THR A C 1
ATOM 749 O O . THR A 1 90 ? -7.757 18.560 -1.211 1.00 38.56 90 THR A O 1
ATOM 752 N N . PRO A 1 91 ? -7.841 20.555 -2.257 1.00 39.91 91 PRO A N 1
ATOM 753 C CA . PRO A 1 91 ? -7.296 20.020 -3.496 1.00 39.91 91 PRO A CA 1
ATOM 754 C C . PRO A 1 91 ? -5.963 19.335 -3.172 1.00 39.91 91 PRO A C 1
ATOM 756 O O . PRO A 1 91 ? -5.167 19.914 -2.419 1.00 39.91 91 PRO A O 1
ATOM 759 N N . PRO A 1 92 ? -5.730 18.101 -3.663 1.00 46.84 92 PRO A N 1
ATOM 760 C CA . PRO A 1 92 ? -4.531 17.357 -3.323 1.00 46.84 92 PRO A CA 1
ATOM 761 C C . PRO A 1 92 ? -3.323 18.245 -3.632 1.00 46.84 92 PRO A C 1
ATOM 763 O O . PRO A 1 92 ? -3.263 18.824 -4.724 1.00 46.84 92 PRO A O 1
ATOM 766 N N . PRO A 1 93 ? -2.393 18.433 -2.676 1.00 52.53 93 PRO A N 1
ATOM 767 C CA . PRO A 1 93 ? -1.232 19.275 -2.906 1.00 52.53 93 PRO A CA 1
ATOM 768 C C . PRO A 1 93 ? -0.536 18.780 -4.173 1.00 52.53 93 PRO A C 1
ATOM 770 O O . PRO A 1 93 ? -0.225 17.593 -4.281 1.00 52.53 93 PRO A O 1
ATOM 773 N N . GLN A 1 94 ? -0.335 19.668 -5.154 1.00 61.47 94 GLN A N 1
ATOM 774 C CA . GLN A 1 94 ? 0.348 19.304 -6.393 1.00 61.47 94 GLN A CA 1
ATOM 775 C C . GLN A 1 94 ? 1.694 18.664 -6.040 1.00 61.47 94 GLN A C 1
ATOM 777 O O . GLN A 1 94 ? 2.574 19.311 -5.466 1.00 61.47 94 GLN A O 1
ATOM 782 N N . LEU A 1 95 ? 1.835 17.373 -6.353 1.00 72.50 95 LEU A N 1
ATOM 783 C CA . LEU A 1 95 ? 3.049 16.618 -6.064 1.00 72.50 95 LEU A CA 1
ATOM 784 C C . LEU A 1 95 ? 4.239 17.284 -6.759 1.00 72.50 95 LEU A C 1
ATOM 786 O O . LEU A 1 95 ? 4.210 17.516 -7.973 1.00 72.50 95 LEU A O 1
ATOM 790 N N . SER A 1 96 ? 5.301 17.552 -5.996 1.00 79.25 96 SER A N 1
ATOM 791 C CA . SER A 1 96 ? 6.560 18.044 -6.556 1.00 79.25 96 SER A CA 1
ATOM 792 C C . SER A 1 96 ? 7.150 17.024 -7.535 1.00 79.25 96 SER A C 1
ATOM 794 O O . SER A 1 96 ? 6.883 15.824 -7.440 1.00 79.25 96 SER A O 1
ATOM 796 N N . GLN A 1 97 ? 7.999 17.476 -8.459 1.00 71.56 97 GLN A N 1
ATOM 797 C CA . GLN A 1 97 ? 8.643 16.573 -9.423 1.00 71.56 97 GLN A CA 1
ATOM 798 C C . GLN A 1 97 ? 9.474 15.481 -8.730 1.00 71.56 97 GLN A C 1
ATOM 800 O O . GLN A 1 97 ? 9.394 14.312 -9.099 1.00 71.56 97 GLN A O 1
ATOM 805 N N . ALA A 1 98 ? 10.160 15.821 -7.636 1.00 73.19 98 ALA A N 1
ATOM 806 C CA . ALA A 1 98 ? 10.881 14.849 -6.814 1.00 73.19 98 ALA A CA 1
ATOM 807 C C . ALA A 1 98 ? 9.946 13.806 -6.165 1.00 73.19 98 ALA A C 1
ATOM 809 O O . ALA A 1 98 ? 10.291 12.623 -6.071 1.00 73.19 98 ALA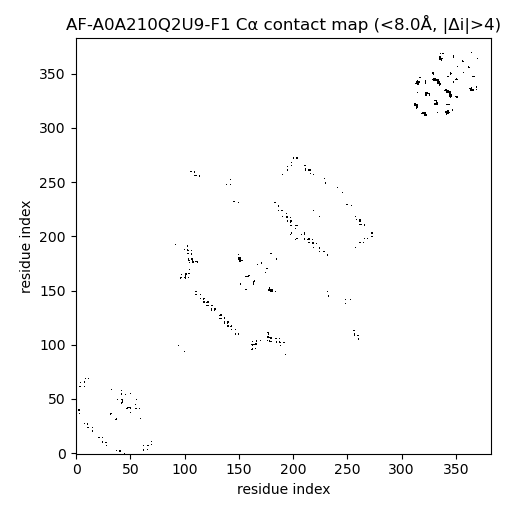 A O 1
ATOM 810 N N . ALA A 1 99 ? 8.743 14.214 -5.735 1.00 76.06 99 ALA A N 1
ATOM 811 C CA . ALA A 1 99 ? 7.740 13.296 -5.196 1.00 76.06 99 ALA A CA 1
ATOM 812 C C . ALA A 1 99 ? 7.193 12.360 -6.286 1.00 76.06 99 ALA A C 1
ATOM 814 O O . ALA A 1 99 ? 7.117 11.150 -6.068 1.00 76.06 99 ALA A O 1
ATOM 815 N N . LYS A 1 100 ? 6.910 12.890 -7.482 1.00 80.44 100 LYS A N 1
ATOM 816 C CA . LYS A 1 100 ? 6.496 12.103 -8.654 1.00 80.44 100 LYS A CA 1
ATOM 817 C C . LYS A 1 100 ? 7.553 11.073 -9.059 1.00 80.44 100 LYS A C 1
ATOM 819 O O . LYS A 1 100 ? 7.238 9.887 -9.151 1.00 80.44 100 LYS A O 1
ATOM 824 N N . GLY A 1 101 ? 8.818 11.482 -9.185 1.00 77.56 101 GLY A N 1
ATOM 825 C CA . GLY A 1 101 ? 9.928 10.568 -9.484 1.00 77.56 101 GLY A CA 1
ATOM 826 C C . GLY A 1 101 ? 10.115 9.490 -8.409 1.00 77.56 101 GLY A C 1
ATOM 827 O O . GLY A 1 101 ? 10.370 8.324 -8.710 1.00 77.56 101 GLY A O 1
ATOM 828 N N . LYS A 1 102 ? 9.890 9.824 -7.130 1.00 82.31 102 LYS A N 1
ATOM 829 C CA . LYS A 1 102 ? 9.886 8.832 -6.044 1.00 82.31 102 LYS A CA 1
ATOM 830 C C . LYS A 1 102 ? 8.756 7.808 -6.176 1.00 82.31 102 LYS A C 1
ATOM 832 O O . LYS A 1 102 ? 9.002 6.623 -5.954 1.00 82.31 102 LYS A O 1
ATOM 837 N N . ILE A 1 103 ? 7.544 8.236 -6.522 1.00 86.00 103 ILE A N 1
ATOM 838 C CA . ILE A 1 103 ? 6.405 7.330 -6.730 1.00 86.00 103 ILE A CA 1
ATOM 839 C C . ILE A 1 103 ? 6.698 6.387 -7.898 1.00 86.00 103 ILE A C 1
ATOM 841 O O . ILE A 1 103 ? 6.538 5.176 -7.751 1.00 86.00 103 ILE A O 1
ATOM 845 N N . ARG A 1 104 ? 7.224 6.912 -9.010 1.00 83.88 104 ARG A N 1
ATOM 846 C CA . ARG A 1 104 ? 7.610 6.112 -10.181 1.00 83.88 104 ARG A CA 1
ATOM 847 C C . ARG A 1 104 ? 8.723 5.104 -9.861 1.00 83.88 104 ARG A C 1
ATOM 849 O O . ARG A 1 104 ? 8.637 3.940 -10.248 1.00 83.88 104 ARG A O 1
ATOM 856 N N . TYR A 1 105 ? 9.704 5.492 -9.044 1.00 83.81 105 TYR A N 1
ATOM 857 C CA . TYR A 1 105 ? 10.720 4.574 -8.514 1.00 83.81 105 TYR A CA 1
ATOM 858 C C . TYR A 1 105 ? 10.109 3.444 -7.662 1.00 83.81 105 TYR A C 1
ATOM 860 O O . TYR A 1 105 ? 10.440 2.267 -7.834 1.00 83.81 105 TYR A O 1
ATOM 868 N N . ILE A 1 106 ? 9.199 3.781 -6.740 1.00 86.25 106 ILE A N 1
ATOM 869 C CA . ILE A 1 106 ? 8.524 2.788 -5.892 1.00 86.25 106 ILE A CA 1
ATOM 870 C C . ILE A 1 106 ? 7.664 1.853 -6.751 1.00 86.25 106 ILE A C 1
ATOM 872 O O . ILE A 1 106 ? 7.668 0.647 -6.501 1.00 86.25 106 ILE A O 1
ATOM 876 N N . ALA A 1 107 ? 6.986 2.366 -7.778 1.00 89.62 107 ALA A N 1
ATOM 877 C CA . ALA A 1 107 ? 6.220 1.572 -8.737 1.00 89.62 107 ALA A CA 1
ATOM 878 C C . ALA A 1 107 ? 7.093 0.494 -9.400 1.00 89.62 107 ALA A C 1
ATOM 880 O O . ALA A 1 107 ? 6.776 -0.698 -9.327 1.00 89.62 107 ALA A O 1
ATOM 881 N N . GLY A 1 108 ? 8.253 0.891 -9.932 1.00 86.56 108 GLY A N 1
ATOM 882 C CA . GLY A 1 108 ? 9.247 -0.030 -10.490 1.00 86.56 108 GLY A CA 1
ATOM 883 C C . GLY A 1 108 ? 9.716 -1.089 -9.491 1.00 86.56 108 GLY A C 1
ATOM 884 O O . GLY A 1 108 ? 9.781 -2.283 -9.807 1.00 86.56 108 GLY A O 1
ATOM 885 N N . ALA A 1 109 ? 9.966 -0.688 -8.242 1.00 86.69 109 ALA A N 1
ATOM 886 C CA . ALA A 1 109 ? 10.328 -1.611 -7.170 1.00 86.69 109 ALA A CA 1
ATOM 887 C C . ALA A 1 109 ? 9.202 -2.604 -6.825 1.00 86.69 109 ALA A C 1
ATOM 889 O O . ALA A 1 109 ? 9.488 -3.779 -6.569 1.00 86.69 109 ALA A O 1
ATOM 890 N N . CYS A 1 110 ? 7.936 -2.172 -6.844 1.00 90.12 110 CYS A N 1
ATOM 891 C CA . CYS A 1 110 ? 6.774 -3.035 -6.617 1.00 90.12 110 CYS A CA 1
ATOM 892 C C . CYS A 1 110 ? 6.674 -4.111 -7.701 1.00 90.12 110 CYS A C 1
ATOM 894 O O . CYS A 1 110 ? 6.681 -5.308 -7.393 1.00 90.12 110 CYS A O 1
ATOM 896 N N . VAL A 1 111 ? 6.669 -3.695 -8.970 1.00 89.62 111 VAL A N 1
ATOM 897 C CA . VAL A 1 111 ? 6.587 -4.608 -10.120 1.00 89.62 111 VAL A CA 1
ATOM 898 C C . VAL A 1 111 ? 7.773 -5.578 -10.122 1.00 89.62 111 VAL A C 1
ATOM 900 O O . VAL A 1 111 ? 7.592 -6.786 -10.305 1.00 89.62 111 VAL A O 1
ATOM 903 N N . ASN A 1 112 ? 8.985 -5.091 -9.828 1.00 87.00 112 ASN A N 1
ATOM 904 C CA . ASN A 1 112 ? 10.176 -5.937 -9.758 1.00 87.00 112 ASN A CA 1
ATOM 905 C C . ASN A 1 112 ? 10.120 -6.971 -8.634 1.00 87.00 112 ASN A C 1
ATOM 907 O O . ASN A 1 112 ? 10.436 -8.151 -8.836 1.00 87.00 112 ASN A O 1
ATOM 911 N N . LYS A 1 113 ? 9.665 -6.562 -7.448 1.00 88.62 113 LYS A N 1
ATOM 912 C CA . LYS A 1 113 ? 9.547 -7.463 -6.302 1.00 88.62 113 LYS A CA 1
ATOM 913 C C . LYS A 1 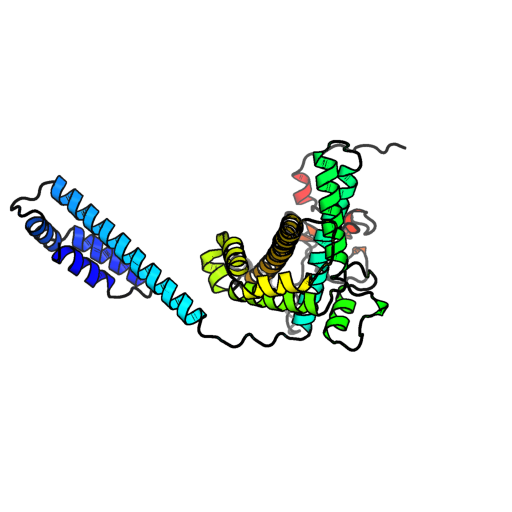113 ? 8.588 -8.613 -6.591 1.00 88.62 113 LYS A C 1
ATOM 915 O O . LYS A 1 113 ? 8.935 -9.771 -6.329 1.00 88.62 113 LYS A O 1
ATOM 920 N N . ILE A 1 114 ? 7.406 -8.301 -7.122 1.00 90.69 114 ILE A N 1
ATOM 921 C CA . ILE A 1 114 ? 6.389 -9.306 -7.440 1.00 90.69 114 ILE A CA 1
ATOM 922 C C . ILE A 1 114 ? 6.864 -10.201 -8.588 1.00 90.69 114 ILE A C 1
ATOM 924 O O . ILE A 1 114 ? 6.806 -11.426 -8.455 1.00 90.69 114 ILE A O 1
ATOM 928 N N . GLY A 1 115 ? 7.448 -9.627 -9.645 1.00 87.62 115 GLY A N 1
ATOM 929 C CA . GLY A 1 115 ? 8.038 -10.383 -10.753 1.00 87.62 115 GLY A CA 1
ATOM 930 C C . GLY A 1 115 ? 9.115 -11.374 -10.293 1.00 87.62 115 GLY A C 1
ATOM 931 O O . GLY A 1 115 ? 9.037 -12.564 -10.597 1.00 87.62 115 GLY A O 1
ATOM 932 N N . THR A 1 116 ? 10.065 -10.926 -9.468 1.00 87.31 116 THR A N 1
ATOM 933 C CA . THR A 1 116 ? 11.128 -11.781 -8.907 1.00 87.31 116 THR A CA 1
ATOM 934 C C . THR A 1 116 ? 10.560 -12.895 -8.021 1.00 87.31 116 THR A C 1
ATOM 936 O O . THR A 1 116 ? 11.042 -14.031 -8.042 1.00 87.31 116 THR A O 1
ATOM 939 N N . ARG A 1 117 ? 9.527 -12.601 -7.219 1.00 90.56 117 ARG A N 1
ATOM 940 C CA . ARG A 1 117 ? 8.857 -13.602 -6.371 1.00 90.56 117 ARG A CA 1
ATOM 941 C C . ARG A 1 117 ? 8.185 -14.682 -7.222 1.00 90.56 117 ARG A C 1
ATOM 943 O O . ARG A 1 117 ? 8.346 -15.865 -6.925 1.00 90.56 117 ARG A O 1
ATOM 950 N N . LEU A 1 118 ? 7.486 -14.289 -8.287 1.00 88.62 118 LEU A N 1
ATOM 951 C CA . LEU A 1 118 ? 6.871 -15.221 -9.235 1.00 88.62 118 LEU A CA 1
ATOM 952 C C . LEU A 1 118 ? 7.931 -16.060 -9.960 1.00 88.62 118 LEU A C 1
ATOM 954 O O . LEU A 1 118 ? 7.762 -17.270 -10.084 1.00 88.62 118 LEU A O 1
ATOM 958 N N . GLN A 1 119 ? 9.054 -15.461 -10.365 1.00 86.50 119 GLN A N 1
ATOM 959 C CA . GLN A 1 119 ? 10.163 -16.187 -10.994 1.00 86.50 119 GLN A CA 1
ATOM 960 C C . GLN A 1 119 ? 10.724 -17.268 -10.065 1.00 86.50 119 GLN A C 1
ATOM 962 O O . GLN A 1 119 ? 10.861 -18.424 -10.466 1.00 86.50 119 GLN A O 1
ATOM 967 N N . LYS A 1 120 ? 10.974 -16.927 -8.795 1.00 88.69 120 LYS A N 1
ATOM 968 C CA . LYS A 1 120 ? 11.413 -17.897 -7.779 1.00 88.69 120 LYS A CA 1
ATOM 969 C C . LYS A 1 120 ? 10.388 -19.009 -7.561 1.00 88.69 120 LYS A C 1
ATOM 971 O O . LYS A 1 120 ? 10.779 -20.161 -7.402 1.00 88.69 120 LYS A O 1
ATOM 976 N N . SER A 1 121 ? 9.098 -18.672 -7.577 1.00 87.94 121 SER A N 1
ATOM 977 C CA . SER A 1 121 ? 7.997 -19.638 -7.471 1.00 87.94 121 SER A CA 1
ATOM 978 C C . SER A 1 121 ? 7.967 -20.613 -8.654 1.00 87.94 121 SER A C 1
ATOM 980 O O . SER A 1 121 ? 7.823 -21.817 -8.461 1.00 87.94 121 SER A O 1
ATOM 982 N N . VAL A 1 122 ? 8.174 -20.124 -9.881 1.00 85.56 122 VAL A N 1
ATOM 983 C CA . VAL A 1 122 ? 8.275 -20.981 -11.073 1.00 85.56 122 VAL A CA 1
A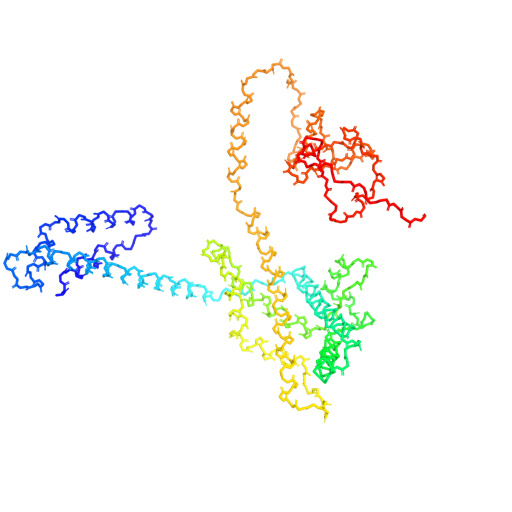TOM 984 C C . 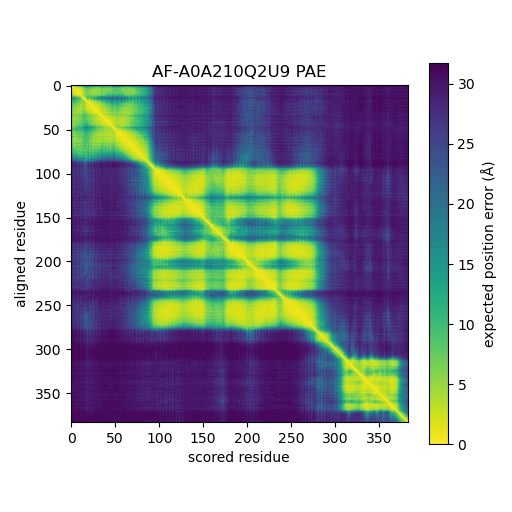VAL A 1 122 ? 9.471 -21.921 -10.963 1.00 85.56 122 VAL A C 1
ATOM 986 O O . VAL A 1 122 ? 9.305 -23.126 -11.147 1.00 85.56 122 VAL A O 1
ATOM 989 N N . VAL A 1 123 ? 10.650 -21.388 -10.623 1.00 84.81 123 VAL A N 1
ATOM 990 C CA . VAL A 1 123 ? 11.896 -22.165 -10.522 1.00 84.81 123 VAL A CA 1
ATOM 991 C C . VAL A 1 123 ? 11.797 -23.245 -9.444 1.00 84.81 123 VAL A C 1
ATOM 993 O O . VAL A 1 123 ? 12.149 -24.395 -9.701 1.00 84.81 123 VAL A O 1
ATOM 996 N N . SER A 1 124 ? 11.259 -22.924 -8.264 1.00 85.88 124 SER A N 1
ATOM 997 C CA . SER A 1 124 ? 11.120 -23.896 -7.170 1.00 85.88 124 SER A CA 1
ATOM 998 C C . SER A 1 124 ? 10.134 -25.029 -7.485 1.00 85.88 124 SER A C 1
ATOM 1000 O O . SER A 1 124 ? 10.264 -26.126 -6.943 1.00 85.88 124 SER A O 1
ATOM 1002 N N . LYS A 1 125 ? 9.179 -24.792 -8.394 1.00 83.50 125 LYS A N 1
ATOM 1003 C CA . LYS A 1 125 ? 8.183 -25.775 -8.851 1.00 83.50 125 LYS A CA 1
ATOM 1004 C C . LYS A 1 125 ? 8.606 -26.533 -10.116 1.00 83.50 125 LYS A C 1
ATOM 1006 O O . LYS A 1 125 ? 7.834 -27.356 -10.609 1.00 83.50 125 LYS A O 1
ATOM 1011 N N . LEU A 1 126 ? 9.798 -26.292 -10.676 1.00 81.00 126 LEU A N 1
ATOM 1012 C CA . LEU A 1 126 ? 10.266 -27.014 -11.871 1.00 81.00 126 LEU A CA 1
ATOM 1013 C C . LEU A 1 126 ? 10.429 -28.516 -11.618 1.00 81.00 126 LEU A C 1
ATOM 1015 O O . LEU A 1 126 ? 10.029 -29.316 -12.461 1.00 81.00 126 LEU A O 1
ATOM 1019 N N . SER A 1 127 ? 10.936 -28.885 -10.441 1.00 77.25 127 SER A N 1
ATOM 1020 C CA . SER A 1 127 ? 11.158 -30.276 -10.027 1.00 77.25 127 SER A CA 1
ATOM 1021 C C . SER A 1 127 ? 9.894 -30.998 -9.542 1.00 77.25 127 SER A C 1
ATOM 1023 O O . SER A 1 127 ? 9.916 -32.209 -9.341 1.00 77.25 127 SER A O 1
ATOM 1025 N N . GLN A 1 128 ? 8.779 -30.284 -9.352 1.00 83.38 128 GLN A N 1
ATOM 1026 C CA . GLN A 1 128 ? 7.534 -30.856 -8.842 1.00 83.38 128 GLN A CA 1
ATOM 1027 C C . GLN A 1 128 ? 6.624 -31.284 -10.001 1.00 83.38 128 GLN A C 1
ATOM 1029 O O . GLN A 1 128 ? 6.046 -30.445 -10.698 1.00 83.38 128 GLN A O 1
ATOM 1034 N N . CYS A 1 129 ? 6.436 -32.594 -10.180 1.00 78.06 129 CYS A N 1
ATOM 1035 C CA . CYS A 1 129 ? 5.674 -33.162 -11.303 1.00 78.06 129 CYS A CA 1
ATOM 1036 C C . CYS A 1 129 ? 4.169 -33.363 -11.049 1.00 78.06 129 CYS A C 1
ATOM 1038 O O . CYS A 1 129 ? 3.477 -33.894 -11.921 1.00 78.06 129 CYS A O 1
ATOM 1040 N N . THR A 1 130 ? 3.641 -32.938 -9.898 1.00 86.50 130 THR A N 1
ATOM 1041 C CA . THR A 1 130 ? 2.205 -33.065 -9.588 1.00 86.50 130 THR A CA 1
ATOM 1042 C C . THR A 1 130 ? 1.340 -32.224 -10.535 1.00 86.50 130 THR A C 1
ATOM 1044 O O . THR A 1 130 ? 1.765 -31.172 -11.016 1.00 86.50 130 THR A O 1
ATOM 1047 N N . ALA A 1 131 ? 0.097 -32.644 -10.790 1.00 82.44 131 ALA A N 1
ATOM 1048 C CA . ALA A 1 131 ? -0.835 -31.863 -11.612 1.00 82.44 131 ALA A CA 1
ATOM 1049 C C . ALA A 1 131 ? -1.038 -30.438 -11.050 1.00 82.44 131 ALA A C 1
ATOM 1051 O O . ALA A 1 131 ? -0.970 -29.456 -11.789 1.00 82.44 131 ALA A O 1
ATOM 1052 N N . LYS A 1 132 ? -1.161 -30.316 -9.721 1.00 84.75 132 LYS A N 1
ATOM 1053 C CA . LYS A 1 132 ? -1.315 -29.035 -9.016 1.00 84.75 132 LYS A CA 1
ATOM 1054 C C . LYS A 1 132 ? -0.107 -28.107 -9.193 1.00 84.75 132 LYS A C 1
ATOM 1056 O O . LYS A 1 132 ? -0.282 -26.921 -9.467 1.00 84.75 132 LYS A O 1
ATOM 1061 N N . SER A 1 133 ? 1.118 -28.627 -9.076 1.00 79.69 133 SER A N 1
ATOM 1062 C CA . SER A 1 133 ? 2.335 -27.823 -9.274 1.00 79.69 133 SER A CA 1
ATOM 1063 C C . SER A 1 133 ? 2.500 -27.377 -10.727 1.00 79.69 133 SER A C 1
ATOM 1065 O O . SER A 1 133 ? 2.902 -26.238 -10.962 1.00 79.69 133 SER A O 1
ATOM 1067 N N . LYS A 1 134 ? 2.128 -28.221 -11.701 1.00 78.69 134 LYS A N 1
ATOM 1068 C CA . LYS A 1 134 ? 2.129 -27.863 -13.131 1.00 78.69 134 LYS A CA 1
ATOM 1069 C C . LYS A 1 134 ? 1.161 -26.716 -13.437 1.00 78.69 134 LYS A C 1
ATOM 1071 O O . LYS A 1 134 ? 1.567 -25.757 -14.092 1.00 78.69 134 LYS A O 1
ATOM 1076 N N . ILE A 1 135 ? -0.074 -26.784 -12.929 1.00 84.62 135 ILE A N 1
ATOM 1077 C CA . ILE A 1 135 ? -1.079 -25.719 -13.094 1.00 84.62 135 ILE A CA 1
ATOM 1078 C C . ILE A 1 135 ? -0.589 -24.429 -12.434 1.00 84.62 135 ILE A C 1
ATOM 1080 O O . ILE A 1 135 ? -0.504 -23.397 -13.092 1.00 84.62 135 ILE A O 1
ATOM 1084 N N . SER A 1 136 ? -0.171 -24.497 -11.168 1.00 84.00 136 SER A N 1
ATOM 1085 C CA . SER A 1 136 ? 0.316 -23.322 -10.439 1.00 84.00 136 SER A CA 1
ATOM 1086 C C . SER A 1 136 ? 1.517 -22.661 -11.127 1.00 84.00 136 SER A C 1
ATOM 1088 O O . SER A 1 136 ? 1.580 -21.439 -11.211 1.00 84.00 136 SER A O 1
ATOM 1090 N N . ARG A 1 137 ? 2.439 -23.450 -11.695 1.00 83.50 137 ARG A N 1
ATOM 1091 C CA . ARG A 1 137 ? 3.565 -22.936 -12.486 1.00 83.50 137 ARG A CA 1
ATOM 1092 C C . ARG A 1 137 ? 3.106 -22.237 -13.770 1.00 83.50 137 ARG A C 1
ATOM 1094 O O . ARG A 1 137 ? 3.666 -21.200 -14.113 1.00 83.50 137 ARG A O 1
ATOM 1101 N N . LYS A 1 138 ? 2.107 -22.786 -14.473 1.00 84.00 138 LYS A N 1
ATOM 1102 C CA . LYS A 1 138 ? 1.525 -22.165 -15.677 1.00 84.00 138 LYS A CA 1
ATOM 1103 C C . LYS A 1 138 ? 0.904 -20.805 -15.340 1.00 84.00 138 LYS A C 1
ATOM 1105 O O . LYS A 1 138 ? 1.160 -19.839 -16.052 1.00 84.00 138 LYS A O 1
ATOM 1110 N N . LEU A 1 139 ? 0.163 -20.716 -14.233 1.00 86.56 139 LEU A N 1
ATOM 1111 C CA . LEU A 1 139 ? -0.427 -19.461 -13.751 1.00 86.56 139 LEU A CA 1
ATOM 1112 C C . LEU A 1 139 ? 0.649 -18.436 -13.353 1.00 86.56 139 LEU A C 1
ATOM 1114 O O . LEU A 1 139 ? 0.595 -17.292 -13.797 1.00 86.56 139 LEU A O 1
ATOM 1118 N N . ASP A 1 140 ? 1.679 -18.848 -12.604 1.00 86.88 140 ASP A N 1
ATOM 1119 C CA . ASP A 1 140 ? 2.791 -17.961 -12.223 1.00 86.88 140 ASP A CA 1
ATOM 1120 C C . ASP A 1 140 ? 3.565 -17.436 -13.450 1.00 86.88 140 ASP A C 1
ATOM 1122 O O . ASP A 1 140 ? 4.020 -16.291 -13.457 1.00 86.88 140 ASP A O 1
ATOM 1126 N N . TYR A 1 141 ? 3.707 -18.251 -14.502 1.00 84.12 141 TYR A N 1
ATOM 1127 C CA . TYR A 1 141 ? 4.329 -17.836 -15.763 1.00 84.12 141 TYR A CA 1
ATOM 1128 C C . TYR A 1 141 ? 3.470 -16.813 -16.518 1.00 84.12 141 TYR A C 1
ATOM 1130 O O . TYR A 1 141 ? 3.995 -15.828 -17.039 1.00 84.12 141 TYR A O 1
ATOM 1138 N N . ARG A 1 142 ? 2.144 -16.999 -16.529 1.00 84.50 142 ARG A N 1
ATOM 1139 C CA . ARG A 1 142 ? 1.206 -16.032 -17.120 1.00 84.50 142 ARG A CA 1
ATOM 1140 C C . ARG A 1 142 ? 1.268 -14.684 -16.404 1.00 84.50 142 ARG A C 1
ATOM 1142 O O . ARG A 1 142 ? 1.479 -13.672 -17.064 1.00 84.50 142 ARG A O 1
ATOM 1149 N N . LYS A 1 143 ? 1.242 -14.673 -15.068 1.00 88.56 143 LYS A N 1
ATOM 1150 C CA . LYS A 1 143 ? 1.431 -13.444 -14.278 1.00 88.56 143 LYS A CA 1
ATOM 1151 C C . LYS A 1 143 ? 2.744 -12.729 -14.597 1.00 88.56 143 LYS A C 1
ATOM 1153 O O . LYS A 1 143 ? 2.771 -11.508 -14.690 1.00 88.56 143 LYS A O 1
ATOM 1158 N N . GLN A 1 144 ? 3.841 -13.467 -14.791 1.00 86.00 144 GLN A N 1
ATOM 1159 C CA . GLN A 1 144 ? 5.108 -12.857 -15.213 1.00 86.00 144 GLN A CA 1
ATOM 1160 C C . GLN A 1 144 ? 5.011 -12.207 -16.591 1.00 86.00 144 GLN A C 1
ATOM 1162 O O . GLN A 1 144 ? 5.596 -11.146 -16.784 1.00 86.00 144 GLN A O 1
ATOM 1167 N N . ARG A 1 145 ? 4.303 -12.829 -17.540 1.00 84.06 145 ARG A N 1
ATOM 1168 C CA . ARG A 1 145 ? 4.083 -12.258 -18.874 1.00 84.06 145 ARG A CA 1
ATOM 1169 C C . ARG A 1 145 ? 3.257 -10.974 -18.794 1.00 84.06 145 ARG A C 1
ATOM 1171 O O . ARG A 1 145 ? 3.650 -9.995 -19.410 1.00 84.06 145 ARG A O 1
ATOM 1178 N N . MET A 1 146 ? 2.205 -10.963 -17.977 1.00 86.38 146 MET A N 1
ATOM 1179 C CA . MET A 1 146 ? 1.398 -9.767 -17.715 1.00 86.38 146 MET A CA 1
ATOM 1180 C C . MET A 1 146 ? 2.253 -8.643 -17.109 1.00 86.38 146 MET A C 1
ATOM 1182 O O . MET A 1 146 ? 2.303 -7.551 -17.642 1.00 86.38 146 MET A O 1
ATOM 1186 N N . LEU A 1 147 ? 3.059 -8.913 -16.077 1.00 86.81 147 LEU A N 1
ATOM 1187 C CA . LEU A 1 147 ? 3.930 -7.886 -15.478 1.00 86.81 147 LEU A CA 1
ATOM 1188 C C . LEU A 1 147 ? 5.082 -7.401 -16.376 1.00 86.81 147 LEU A C 1
ATOM 1190 O O . LEU A 1 147 ? 5.786 -6.458 -16.006 1.00 86.81 147 LEU A O 1
ATOM 1194 N N . LYS A 1 148 ? 5.344 -8.060 -17.511 1.00 82.31 148 LYS A N 1
ATOM 1195 C CA . LYS A 1 148 ? 6.318 -7.565 -18.491 1.00 82.31 148 LYS A CA 1
ATOM 1196 C C . LYS A 1 148 ? 5.751 -6.424 -19.329 1.00 82.31 148 LYS A C 1
ATOM 1198 O O . LYS A 1 148 ? 6.542 -5.575 -19.711 1.00 82.31 148 LYS A O 1
ATOM 1203 N N . THR A 1 149 ? 4.437 -6.375 -19.569 1.00 83.19 149 THR A N 1
ATOM 1204 C CA . THR A 1 149 ? 3.810 -5.284 -20.342 1.00 83.19 149 THR A CA 1
ATOM 1205 C C . THR A 1 149 ? 3.848 -3.954 -19.593 1.00 83.19 149 THR A C 1
ATOM 1207 O O . THR A 1 149 ? 3.780 -2.898 -20.199 1.00 83.19 149 THR A O 1
ATOM 1210 N N . PHE A 1 150 ? 4.034 -3.995 -18.273 1.00 85.75 150 PHE A N 1
ATOM 1211 C CA . PHE A 1 150 ? 4.126 -2.809 -17.422 1.00 85.75 150 PHE A CA 1
ATOM 1212 C C . PHE A 1 150 ? 5.458 -2.061 -17.532 1.00 85.75 150 PHE A C 1
ATOM 1214 O O . PHE A 1 150 ? 5.646 -1.045 -16.863 1.00 85.75 150 PHE A O 1
ATOM 1221 N N . ARG A 1 151 ? 6.415 -2.597 -18.294 1.00 80.44 151 ARG A N 1
ATOM 1222 C CA . ARG A 1 151 ? 7.784 -2.089 -18.370 1.00 80.44 151 ARG A CA 1
ATOM 1223 C C . ARG A 1 151 ? 8.014 -1.424 -19.712 1.00 80.44 151 ARG A C 1
ATOM 1225 O O . ARG A 1 151 ? 7.626 -1.988 -20.730 1.00 80.44 151 ARG A O 1
ATOM 1232 N N . ILE A 1 152 ? 8.709 -0.295 -19.692 1.00 76.06 152 ILE A N 1
ATOM 1233 C CA . ILE A 1 152 ? 9.255 0.322 -20.903 1.00 76.06 152 ILE A CA 1
ATOM 1234 C C . ILE A 1 152 ? 10.683 -0.205 -21.110 1.00 76.06 152 ILE A C 1
ATOM 1236 O O . ILE A 1 152 ? 11.390 -0.487 -20.134 1.00 76.06 152 ILE A O 1
ATOM 1240 N N . ASN A 1 153 ? 11.105 -0.372 -22.366 1.00 65.50 153 ASN A N 1
ATOM 1241 C CA . ASN A 1 153 ? 12.513 -0.624 -22.676 1.00 65.50 153 ASN A CA 1
ATOM 1242 C C . ASN A 1 153 ? 13.342 0.625 -22.353 1.00 65.50 153 ASN A C 1
ATOM 1244 O O . ASN A 1 153 ? 12.930 1.729 -22.674 1.00 65.50 153 ASN A O 1
ATOM 1248 N N . GLU A 1 154 ? 14.544 0.476 -21.792 1.00 62.38 154 GLU A N 1
ATOM 1249 C CA . GLU A 1 154 ? 15.412 1.632 -21.483 1.00 62.38 154 GLU A CA 1
ATOM 1250 C C . GLU A 1 154 ? 15.715 2.504 -22.716 1.00 62.38 154 GLU A C 1
ATOM 1252 O O . GLU A 1 154 ? 15.926 3.699 -22.585 1.00 62.38 154 GLU A O 1
ATOM 1257 N N . SER A 1 155 ? 15.662 1.937 -23.926 1.00 57.22 155 SER A N 1
ATOM 1258 C CA . SER A 1 155 ? 15.834 2.663 -25.193 1.00 57.22 155 SER A CA 1
ATOM 1259 C C . SER A 1 155 ? 14.633 3.513 -25.627 1.00 57.22 155 SER A C 1
ATOM 1261 O O . SER A 1 155 ? 14.745 4.272 -26.583 1.00 57.22 155 SER A O 1
ATOM 1263 N N . GLU A 1 156 ? 13.474 3.326 -24.999 1.00 59.75 156 GLU A N 1
ATOM 1264 C CA . GLU A 1 156 ? 12.217 4.038 -25.280 1.00 59.75 156 GLU A CA 1
ATOM 1265 C C . GLU A 1 156 ? 11.916 5.095 -24.201 1.00 59.75 156 GLU A C 1
ATOM 1267 O O . GLU A 1 156 ? 10.856 5.716 -24.214 1.00 59.75 156 GLU A O 1
ATOM 1272 N N . VAL A 1 157 ? 12.837 5.280 -23.250 1.00 64.31 157 VAL A N 1
ATOM 1273 C CA . VAL A 1 157 ? 12.731 6.277 -22.186 1.00 64.31 157 VAL A CA 1
ATOM 1274 C C . VAL A 1 157 ? 13.006 7.662 -22.763 1.00 64.31 157 VAL A C 1
ATOM 1276 O O . VAL A 1 157 ? 14.035 7.895 -23.391 1.00 64.31 157 VAL A O 1
ATOM 1279 N N . ASP A 1 158 ? 12.067 8.585 -22.556 1.00 64.38 158 ASP A N 1
ATOM 1280 C CA . ASP A 1 158 ? 12.267 9.994 -22.871 1.00 64.38 158 ASP A CA 1
ATOM 1281 C C . ASP A 1 158 ? 13.056 10.672 -21.739 1.00 64.38 158 ASP A C 1
ATOM 1283 O O . ASP A 1 158 ? 12.506 11.027 -20.693 1.00 64.38 158 ASP A O 1
ATOM 1287 N N . ASP A 1 159 ? 14.357 10.864 -21.963 1.00 62.16 159 ASP A N 1
ATOM 1288 C CA . ASP A 1 159 ? 15.276 11.531 -21.029 1.00 62.16 159 ASP A CA 1
ATOM 1289 C C . ASP A 1 159 ? 14.903 13.000 -20.751 1.00 62.16 159 ASP A C 1
ATOM 1291 O O . ASP A 1 159 ? 15.444 13.623 -19.833 1.00 62.16 159 ASP A O 1
ATOM 1295 N N . SER A 1 160 ? 13.985 13.586 -21.532 1.00 61.44 160 SER A N 1
ATOM 1296 C CA . SER A 1 160 ? 13.504 14.951 -21.302 1.00 61.44 160 SER A CA 1
ATOM 1297 C C . SER A 1 160 ? 12.489 15.051 -20.155 1.00 61.44 160 SER A C 1
ATOM 1299 O O . SER A 1 160 ? 12.214 16.154 -19.666 1.00 61.44 160 SER A O 1
ATOM 1301 N N . GLU A 1 161 ? 11.957 13.922 -19.671 1.00 65.00 161 GLU A N 1
ATOM 1302 C CA . GLU A 1 161 ? 10.963 13.909 -18.606 1.00 65.00 161 GLU A CA 1
ATOM 1303 C C . GLU A 1 161 ? 11.615 14.083 -17.211 1.00 65.00 161 GLU A C 1
ATOM 1305 O O . GLU A 1 161 ? 12.440 13.267 -16.790 1.00 65.00 161 GLU A O 1
ATOM 1310 N N . PRO A 1 162 ? 11.214 15.085 -16.397 1.00 62.81 162 PRO A N 1
ATOM 1311 C CA . PRO A 1 162 ? 11.833 15.340 -15.088 1.00 62.81 162 PRO A CA 1
ATOM 1312 C C . PRO A 1 162 ? 11.715 14.172 -14.098 1.00 62.81 162 PRO A C 1
ATOM 1314 O O . PRO A 1 162 ? 12.515 14.048 -13.169 1.00 62.81 162 PRO A O 1
ATOM 1317 N N . SER A 1 163 ? 10.693 13.328 -14.271 1.00 62.50 163 SER A N 1
ATOM 1318 C CA . SER A 1 163 ? 10.470 12.145 -13.443 1.00 62.50 163 SER A CA 1
ATOM 1319 C C . SER A 1 163 ? 11.497 11.037 -13.725 1.00 62.50 163 SER A C 1
ATOM 1321 O O . SER A 1 163 ? 11.853 10.308 -12.796 1.00 62.50 163 SER A O 1
ATOM 1323 N N . MET A 1 164 ? 12.012 10.959 -14.960 1.00 65.56 164 MET A N 1
ATOM 1324 C CA . MET A 1 164 ? 13.032 9.998 -15.392 1.00 65.56 164 MET A CA 1
ATOM 1325 C C . MET A 1 164 ? 14.420 10.375 -14.864 1.00 65.56 164 MET A C 1
ATOM 1327 O O . MET A 1 164 ? 15.097 9.526 -14.288 1.00 65.56 164 MET A O 1
ATOM 1331 N N . ALA A 1 165 ? 14.777 11.664 -14.881 1.00 62.34 165 ALA A N 1
ATOM 1332 C CA . ALA A 1 165 ? 16.036 12.147 -14.299 1.00 62.34 165 ALA A CA 1
ATOM 1333 C C . ALA A 1 165 ? 16.183 11.810 -12.794 1.00 62.34 165 ALA A C 1
ATOM 1335 O O . ALA A 1 165 ? 17.261 11.450 -12.315 1.00 62.34 165 ALA A O 1
ATOM 1336 N N . GLU A 1 166 ? 15.088 11.879 -12.028 1.00 62.91 166 GLU A N 1
ATOM 1337 C CA . GLU A 1 166 ? 15.060 11.503 -10.603 1.00 62.91 166 GLU A CA 1
ATOM 1338 C C . GLU A 1 166 ? 15.164 9.978 -10.396 1.00 62.91 166 GLU A C 1
ATOM 1340 O O . GLU A 1 166 ? 15.677 9.516 -9.369 1.00 62.91 166 GLU A O 1
ATOM 1345 N N . ILE A 1 167 ? 14.678 9.179 -11.353 1.00 65.56 167 ILE A N 1
ATOM 1346 C CA . ILE A 1 167 ? 14.842 7.721 -11.340 1.00 65.56 167 ILE A CA 1
ATOM 1347 C C . ILE A 1 167 ? 16.299 7.363 -11.596 1.00 65.56 167 ILE A C 1
ATOM 1349 O O . ILE A 1 167 ? 16.849 6.591 -10.810 1.00 65.56 167 ILE A O 1
ATOM 1353 N N . ASP A 1 168 ? 16.929 7.937 -12.618 1.00 62.03 168 ASP A N 1
ATOM 1354 C CA . ASP A 1 168 ? 18.335 7.679 -12.942 1.00 62.03 168 ASP A CA 1
ATOM 1355 C C . ASP A 1 168 ? 19.247 8.016 -11.766 1.00 62.03 168 ASP A C 1
ATOM 1357 O O . ASP A 1 168 ? 20.085 7.203 -11.359 1.00 62.03 168 ASP A O 1
ATOM 1361 N N . PHE A 1 169 ? 18.996 9.155 -11.114 1.00 58.62 169 PHE A N 1
ATOM 1362 C CA . PHE A 1 169 ? 19.684 9.528 -9.882 1.00 58.62 169 PHE A CA 1
ATOM 1363 C C . PHE A 1 169 ? 19.530 8.469 -8.772 1.00 58.62 169 PHE A C 1
ATOM 1365 O O . PHE A 1 169 ? 20.492 8.149 -8.069 1.00 58.62 169 PHE A O 1
ATOM 1372 N N . LYS A 1 170 ? 18.333 7.889 -8.604 1.00 63.19 170 LYS A N 1
ATOM 1373 C CA . LYS A 1 170 ? 18.052 6.884 -7.560 1.00 63.19 170 LYS A CA 1
ATOM 1374 C C . LYS A 1 170 ? 18.507 5.468 -7.899 1.00 63.19 170 LYS A C 1
ATOM 1376 O O . LYS A 1 170 ? 18.764 4.689 -6.977 1.00 63.19 170 LYS A O 1
ATOM 1381 N N . GLN A 1 171 ? 18.556 5.099 -9.175 1.00 62.50 171 GLN A N 1
ATOM 1382 C CA . GLN A 1 171 ? 19.032 3.786 -9.614 1.00 62.50 171 GLN A CA 1
ATOM 1383 C C . GLN A 1 171 ? 20.565 3.722 -9.658 1.00 62.50 171 GLN A C 1
ATOM 1385 O O . GLN A 1 171 ? 21.145 2.657 -9.392 1.00 62.50 171 GLN A O 1
ATOM 1390 N N . GLY A 1 172 ? 21.219 4.852 -9.947 1.00 60.66 172 GLY A N 1
ATOM 1391 C CA . GLY A 1 172 ? 22.660 4.917 -10.175 1.00 60.66 172 GLY A CA 1
ATOM 1392 C C . GLY A 1 172 ? 23.110 3.924 -11.255 1.00 60.66 172 GLY A C 1
ATOM 1393 O O . GLY A 1 172 ? 22.311 3.425 -12.037 1.00 60.66 172 GLY A O 1
ATOM 1394 N N . LEU A 1 173 ? 24.386 3.533 -11.237 1.00 51.78 173 LEU A N 1
ATOM 1395 C CA . LEU A 1 173 ? 24.988 2.616 -12.227 1.00 51.78 173 LEU A CA 1
ATOM 1396 C C . LEU A 1 173 ? 24.392 1.193 -12.252 1.00 51.78 173 LEU A C 1
ATOM 1398 O O . LEU A 1 173 ? 24.822 0.358 -13.043 1.00 51.78 173 LEU A O 1
ATOM 1402 N N . SER A 1 174 ? 23.476 0.866 -11.336 1.00 56.56 174 SER A N 1
ATOM 1403 C CA . SER A 1 174 ? 22.985 -0.502 -11.170 1.00 56.56 174 SER A CA 1
ATOM 1404 C C . SER A 1 174 ? 21.855 -0.875 -12.127 1.00 56.56 174 SER A C 1
ATOM 1406 O O . SER A 1 174 ? 21.675 -2.074 -12.339 1.00 56.56 174 SER A O 1
ATOM 1408 N N . HIS A 1 175 ? 21.097 0.109 -12.643 1.00 56.62 175 HIS A N 1
ATOM 1409 C CA . HIS A 1 175 ? 19.920 -0.070 -13.518 1.00 56.62 175 HIS A CA 1
ATOM 1410 C C . HIS A 1 175 ? 19.023 -1.265 -13.117 1.00 56.62 175 HIS A C 1
ATOM 1412 O O . HIS A 1 175 ? 18.455 -1.992 -13.926 1.00 56.62 175 HIS A O 1
ATOM 1418 N N . GLY A 1 176 ? 18.959 -1.556 -11.812 1.00 56.59 176 GLY A N 1
ATOM 1419 C CA . GLY A 1 176 ? 18.474 -2.844 -11.310 1.00 56.59 176 GLY A CA 1
ATOM 1420 C C . GLY A 1 176 ? 16.956 -2.920 -11.149 1.00 56.59 176 GLY A C 1
ATOM 1421 O O . GLY A 1 176 ? 16.443 -3.924 -10.637 1.00 56.59 176 GLY A O 1
ATOM 1422 N N . LEU A 1 177 ? 16.235 -1.850 -11.494 1.00 66.25 177 LEU A N 1
ATOM 1423 C CA . LEU A 1 177 ? 14.799 -1.701 -11.283 1.00 66.25 177 LEU A CA 1
ATOM 1424 C C . LEU A 1 177 ? 14.084 -1.419 -12.601 1.00 66.25 177 LEU A C 1
ATOM 1426 O O . LEU A 1 177 ? 14.630 -0.809 -13.508 1.00 66.25 177 LEU A O 1
ATOM 1430 N N . TYR A 1 178 ? 12.830 -1.858 -12.692 1.00 73.50 178 TYR A N 1
ATOM 1431 C CA . TYR A 1 178 ? 12.043 -1.655 -13.901 1.00 73.50 178 TYR A CA 1
ATOM 1432 C C . TYR A 1 178 ? 11.552 -0.220 -14.005 1.00 73.50 178 TYR A C 1
ATOM 1434 O O . TYR A 1 178 ? 10.931 0.286 -13.070 1.00 73.50 178 TYR A O 1
ATOM 1442 N N . VAL A 1 179 ? 11.776 0.391 -15.164 1.00 76.81 179 VAL A N 1
ATOM 1443 C CA . VAL A 1 179 ? 11.084 1.615 -15.560 1.00 76.81 179 VAL A CA 1
ATOM 1444 C C . VAL A 1 179 ? 9.664 1.232 -15.969 1.00 76.81 179 VAL A C 1
ATOM 1446 O O . VAL A 1 179 ? 9.465 0.337 -16.793 1.00 76.81 179 VAL A O 1
ATOM 1449 N N . VAL A 1 180 ? 8.674 1.843 -15.322 1.00 84.19 180 VAL A N 1
ATOM 1450 C CA . VAL A 1 180 ? 7.253 1.557 -15.560 1.00 84.19 180 VAL A CA 1
ATOM 1451 C C . VAL A 1 180 ? 6.669 2.488 -16.619 1.00 84.19 180 VAL A C 1
ATOM 1453 O O . VAL A 1 180 ? 7.078 3.652 -16.696 1.00 84.19 180 VAL A O 1
ATOM 1456 N N . SER A 1 181 ? 5.701 1.977 -17.387 1.00 85.00 181 SER A N 1
ATOM 1457 C CA . SER A 1 181 ? 4.946 2.774 -18.361 1.00 85.00 181 SER A CA 1
ATOM 1458 C C . SER A 1 181 ? 4.195 3.931 -17.714 1.00 85.00 181 SER A C 1
ATOM 1460 O O . SER A 1 181 ? 3.928 3.907 -16.510 1.00 85.00 181 SER A O 1
ATOM 1462 N N . ASP A 1 182 ? 3.851 4.944 -18.508 1.00 84.06 182 ASP A N 1
ATOM 1463 C CA . ASP A 1 182 ? 3.118 6.117 -18.021 1.00 84.06 182 ASP A CA 1
ATOM 1464 C C . ASP A 1 182 ? 1.748 5.737 -17.461 1.00 84.06 182 ASP A C 1
ATOM 1466 O O . ASP A 1 182 ? 1.350 6.238 -16.412 1.00 84.06 182 ASP A O 1
ATOM 1470 N N . ASP A 1 183 ? 1.058 4.778 -18.079 1.00 87.31 183 ASP A N 1
ATOM 1471 C CA . ASP A 1 183 ? -0.224 4.274 -17.580 1.00 87.31 183 ASP A CA 1
ATOM 1472 C C . ASP A 1 183 ? -0.071 3.617 -16.205 1.00 87.31 183 ASP A C 1
ATOM 1474 O O . ASP A 1 183 ? -0.815 3.916 -15.264 1.00 87.31 183 ASP A O 1
ATOM 1478 N N . VAL A 1 184 ? 0.960 2.782 -16.043 1.00 90.00 184 VAL A N 1
ATOM 1479 C CA . VAL A 1 184 ? 1.282 2.154 -14.756 1.00 90.00 184 VAL A CA 1
ATOM 1480 C C . VAL A 1 184 ? 1.674 3.223 -13.740 1.00 90.00 184 VAL A C 1
ATOM 1482 O O . VAL A 1 184 ? 1.227 3.186 -12.595 1.00 90.00 184 VAL A O 1
ATOM 1485 N N . PHE A 1 185 ? 2.474 4.209 -14.136 1.00 89.69 185 PHE A N 1
ATOM 1486 C CA . PHE A 1 185 ? 2.840 5.327 -13.276 1.00 89.69 185 PHE A CA 1
ATOM 1487 C C . PHE A 1 185 ? 1.606 6.115 -12.808 1.00 89.69 185 PHE A C 1
ATOM 1489 O O . PHE A 1 185 ? 1.466 6.364 -11.609 1.00 89.69 185 PHE A O 1
ATOM 1496 N N . ASN A 1 186 ? 0.673 6.421 -13.708 1.00 88.75 186 ASN A N 1
ATOM 1497 C CA . ASN A 1 186 ? -0.582 7.108 -13.405 1.00 88.75 186 ASN A CA 1
ATOM 1498 C C . ASN A 1 186 ? -1.464 6.307 -12.435 1.00 88.75 186 ASN A C 1
ATOM 1500 O O . ASN A 1 186 ? -2.073 6.887 -11.530 1.00 88.75 186 ASN A O 1
ATOM 1504 N N . PHE A 1 187 ? -1.490 4.977 -12.560 1.00 94.12 187 PHE A N 1
ATOM 1505 C CA . PHE A 1 187 ? -2.113 4.106 -11.561 1.00 94.12 187 PHE A CA 1
ATOM 1506 C C . PHE A 1 187 ? -1.466 4.282 -10.177 1.00 94.12 187 PHE A C 1
ATOM 1508 O O . PHE A 1 187 ? -2.170 4.481 -9.185 1.00 94.12 187 PHE A O 1
ATOM 1515 N N . PHE A 1 188 ? -0.131 4.276 -10.090 1.00 93.69 188 PHE A N 1
ATOM 1516 C CA . PHE A 1 188 ? 0.575 4.450 -8.815 1.00 93.69 188 PHE A CA 1
ATOM 1517 C C . PHE A 1 188 ? 0.427 5.852 -8.213 1.00 93.69 188 PHE A C 1
ATOM 1519 O O . PHE A 1 188 ? 0.430 5.974 -6.988 1.00 93.69 188 PHE A O 1
ATOM 1526 N N . ILE A 1 189 ? 0.264 6.894 -9.032 1.00 90.69 189 ILE A N 1
ATOM 1527 C CA . ILE A 1 189 ? -0.099 8.236 -8.555 1.00 90.69 189 ILE A CA 1
ATOM 1528 C C . ILE A 1 189 ? -1.466 8.190 -7.875 1.00 90.69 189 ILE A C 1
ATOM 1530 O O . ILE A 1 189 ? -1.593 8.615 -6.729 1.00 90.69 189 ILE A O 1
ATOM 1534 N N . LYS A 1 190 ? -2.472 7.583 -8.515 1.00 91.69 190 LYS A N 1
ATOM 1535 C CA . LYS A 1 190 ? -3.800 7.484 -7.904 1.00 91.69 190 LYS A CA 1
ATOM 1536 C C . LYS A 1 190 ? -3.795 6.627 -6.637 1.00 91.69 190 LYS A C 1
ATOM 1538 O O . LYS A 1 190 ? -4.418 6.999 -5.644 1.00 91.69 190 LYS A O 1
ATOM 1543 N N . LEU A 1 191 ? -3.065 5.511 -6.647 1.00 93.06 191 LEU A N 1
ATOM 1544 C CA . LEU A 1 191 ? -2.863 4.674 -5.465 1.00 93.06 191 LEU A CA 1
ATOM 1545 C C . LEU A 1 191 ? -2.202 5.467 -4.331 1.00 93.06 191 LEU A C 1
ATOM 1547 O O . LEU A 1 191 ? -2.605 5.341 -3.177 1.00 93.06 191 LEU A O 1
ATOM 1551 N N . HIS A 1 192 ? -1.201 6.292 -4.645 1.00 92.06 192 HIS A N 1
ATOM 1552 C CA . HIS A 1 192 ? -0.555 7.157 -3.666 1.00 92.06 192 HIS A CA 1
ATOM 1553 C C . HIS A 1 192 ? -1.554 8.117 -3.021 1.00 92.06 192 HIS A C 1
ATOM 1555 O O . HIS A 1 192 ? -1.577 8.194 -1.795 1.00 92.06 192 HIS A O 1
ATOM 1561 N N . ASP A 1 193 ? -2.398 8.779 -3.811 1.00 89.06 193 ASP A N 1
ATOM 1562 C CA . ASP A 1 193 ? -3.398 9.724 -3.304 1.00 89.06 193 ASP A CA 1
ATOM 1563 C C . ASP A 1 193 ? -4.386 9.046 -2.344 1.00 89.06 193 ASP A C 1
ATOM 1565 O O . ASP A 1 193 ? -4.606 9.528 -1.230 1.00 89.06 193 ASP A O 1
ATOM 1569 N N . VAL A 1 194 ? -4.920 7.880 -2.737 1.00 89.12 194 VAL A N 1
ATOM 1570 C CA . VAL A 1 194 ? -5.822 7.079 -1.889 1.00 89.12 194 VAL A CA 1
ATOM 1571 C C . VAL A 1 194 ? -5.134 6.732 -0.571 1.00 89.12 194 VAL A C 1
ATOM 1573 O O . VAL A 1 194 ? -5.689 6.949 0.504 1.00 89.12 194 VAL A O 1
ATOM 1576 N N . VAL A 1 195 ? -3.889 6.261 -0.624 1.00 89.69 195 VAL A N 1
ATOM 1577 C CA . VAL A 1 195 ? -3.149 5.856 0.573 1.00 89.69 195 VAL A CA 1
ATOM 1578 C C . VAL A 1 195 ? -2.790 7.056 1.453 1.00 89.69 195 VAL A C 1
ATOM 1580 O O . VAL A 1 195 ? -2.989 6.995 2.663 1.00 89.69 195 VAL A O 1
ATOM 1583 N N . GLN A 1 196 ? -2.299 8.167 0.900 1.00 85.44 196 GLN A N 1
ATOM 1584 C CA . GLN A 1 196 ? -1.925 9.337 1.704 1.00 85.44 196 GLN A CA 1
ATOM 1585 C C . GLN A 1 196 ? -3.126 10.002 2.381 1.00 85.44 196 GLN A C 1
ATOM 1587 O O . GLN A 1 196 ? -2.972 10.489 3.500 1.00 85.44 196 GLN A O 1
ATOM 1592 N N . SER A 1 197 ? -4.321 9.940 1.782 1.00 82.94 197 SER A N 1
ATOM 1593 C CA . SER A 1 197 ? -5.552 10.409 2.440 1.00 82.94 197 SER A CA 1
ATOM 1594 C C . SER A 1 197 ? -5.848 9.668 3.758 1.00 82.94 197 SER A C 1
ATOM 1596 O O . SER A 1 197 ? -6.433 10.226 4.685 1.00 82.94 197 SER A O 1
ATOM 1598 N N . THR A 1 198 ? -5.366 8.425 3.884 1.00 79.75 198 THR A N 1
ATOM 1599 C CA . THR A 1 198 ? -5.522 7.581 5.083 1.00 79.75 198 THR A CA 1
ATOM 1600 C C . THR A 1 198 ? -4.329 7.593 6.039 1.00 79.75 198 THR A C 1
ATOM 1602 O O . THR A 1 198 ? -4.385 6.980 7.108 1.00 79.75 198 THR A O 1
ATOM 1605 N N . ILE A 1 199 ? -3.236 8.266 5.670 1.00 77.81 199 ILE A N 1
ATOM 1606 C CA . ILE A 1 199 ? -1.981 8.298 6.425 1.00 77.81 199 ILE A CA 1
ATOM 1607 C C . ILE A 1 199 ? -1.712 9.739 6.886 1.00 77.81 199 ILE A C 1
ATOM 1609 O O . ILE A 1 199 ? -0.785 10.415 6.443 1.00 77.81 199 ILE A O 1
ATOM 1613 N N . THR A 1 200 ? -2.530 10.222 7.820 1.00 70.19 200 THR A N 1
ATOM 1614 C CA . THR A 1 200 ? -2.336 11.518 8.489 1.00 70.19 200 THR A CA 1
ATOM 1615 C C . THR A 1 200 ? -1.662 11.359 9.853 1.00 70.19 200 THR A C 1
ATOM 1617 O O . THR A 1 200 ? -1.691 10.302 10.490 1.00 70.19 200 THR A O 1
ATOM 1620 N N . VAL A 1 201 ? -1.068 12.448 10.353 1.00 66.25 201 VAL A N 1
ATOM 1621 C CA . VAL A 1 201 ? -0.461 12.496 11.696 1.00 66.25 201 VAL A CA 1
ATOM 1622 C C . VAL A 1 201 ? -1.490 12.153 12.783 1.00 66.25 201 VAL A C 1
ATOM 1624 O O . VAL A 1 201 ? -1.164 11.438 13.731 1.00 66.25 201 VAL A O 1
ATOM 1627 N N . ALA A 1 202 ? -2.740 12.602 12.628 1.00 63.28 202 ALA A N 1
ATOM 1628 C CA . ALA A 1 202 ? -3.831 12.297 13.551 1.00 63.28 202 ALA A CA 1
ATOM 1629 C C . ALA A 1 202 ? -4.171 10.795 13.564 1.00 63.28 202 ALA A C 1
ATOM 1631 O O . ALA A 1 202 ? -4.258 10.192 14.636 1.00 63.28 202 ALA A O 1
ATOM 1632 N N . GLN A 1 203 ? -4.262 10.164 12.388 1.00 64.69 203 GLN A N 1
ATOM 1633 C CA . GLN A 1 203 ? -4.516 8.723 12.265 1.00 64.69 203 GLN A CA 1
ATOM 1634 C C . GLN A 1 203 ? -3.373 7.882 12.849 1.00 64.69 203 GLN A C 1
ATOM 1636 O O . GLN A 1 203 ? -3.635 6.880 13.512 1.00 64.69 203 GLN A O 1
ATOM 1641 N N . PHE A 1 204 ? -2.112 8.307 12.705 1.00 67.62 204 PHE A N 1
ATOM 1642 C CA . PHE A 1 204 ? -0.985 7.643 13.373 1.00 67.62 204 PHE A CA 1
ATOM 1643 C C . PHE A 1 204 ? -1.062 7.707 14.902 1.00 67.62 204 PHE A C 1
ATOM 1645 O O . PHE A 1 204 ? -0.653 6.760 15.569 1.00 67.62 204 PHE A O 1
ATOM 1652 N N . HIS A 1 205 ? -1.566 8.803 15.473 1.00 64.06 205 HIS A N 1
ATOM 1653 C CA . HIS A 1 205 ? -1.714 8.930 16.923 1.00 64.06 205 HIS A CA 1
ATOM 1654 C C . HIS A 1 205 ? -2.872 8.097 17.488 1.00 64.06 205 HIS A C 1
ATOM 1656 O O . HIS A 1 205 ? -2.752 7.591 18.603 1.00 64.06 205 HIS A O 1
ATOM 1662 N N . LEU A 1 206 ? -3.972 7.968 16.742 1.00 59.66 206 LEU A N 1
ATOM 1663 C CA . LEU A 1 206 ? -5.214 7.347 17.215 1.00 59.66 206 LEU A CA 1
ATOM 1664 C C . LEU A 1 206 ? -5.359 5.872 16.815 1.00 59.66 206 LEU A C 1
ATOM 1666 O O . LEU A 1 206 ? -5.958 5.091 17.551 1.00 59.66 206 LEU A O 1
ATOM 1670 N N . HIS A 1 207 ? -4.807 5.479 15.666 1.00 64.94 207 HIS A N 1
ATOM 1671 C CA . HIS A 1 207 ? -5.095 4.196 15.018 1.00 64.94 207 HIS A CA 1
ATOM 1672 C C . HIS A 1 207 ? -3.841 3.481 14.503 1.00 64.94 207 HIS A C 1
ATOM 1674 O O . HIS A 1 207 ? -3.928 2.717 13.544 1.00 64.94 207 HIS A O 1
ATOM 1680 N N . PHE A 1 208 ? -2.676 3.693 15.130 1.00 69.56 208 PHE A N 1
ATOM 1681 C CA . PHE A 1 208 ? -1.412 3.075 14.701 1.00 69.56 208 PHE A CA 1
ATOM 1682 C C . PHE A 1 208 ? -1.532 1.564 14.444 1.00 69.56 208 PHE A C 1
ATOM 1684 O O . PHE A 1 208 ? -1.092 1.086 13.399 1.00 69.56 208 PHE A O 1
ATOM 1691 N N . ASP A 1 209 ? -2.172 0.832 15.358 1.00 70.56 209 ASP A N 1
ATOM 1692 C CA . ASP A 1 209 ? -2.296 -0.628 15.277 1.00 70.56 209 ASP A CA 1
ATOM 1693 C C . ASP A 1 209 ? -3.183 -1.093 14.107 1.00 70.56 209 ASP A C 1
ATOM 1695 O O . ASP A 1 209 ? -3.005 -2.199 13.601 1.00 70.56 209 ASP A O 1
ATOM 1699 N N . ASN A 1 210 ? -4.081 -0.228 13.622 1.00 80.31 210 ASN A N 1
ATOM 1700 C CA . ASN A 1 210 ? -5.026 -0.521 12.541 1.00 80.31 210 ASN A CA 1
ATOM 1701 C C . ASN A 1 210 ? -4.702 0.220 11.236 1.00 80.31 210 ASN A C 1
ATOM 1703 O O . ASN A 1 210 ? -5.466 0.127 10.278 1.00 80.31 210 ASN A O 1
ATOM 1707 N N . ILE A 1 211 ? -3.576 0.938 11.153 1.00 83.00 211 ILE A N 1
ATOM 1708 C CA . ILE A 1 211 ? -3.296 1.807 10.001 1.00 83.00 211 ILE A CA 1
ATOM 1709 C C . ILE A 1 211 ? -3.199 1.024 8.689 1.00 83.00 211 ILE A C 1
ATOM 1711 O O . ILE A 1 211 ? -3.692 1.479 7.662 1.00 83.00 211 ILE A O 1
ATOM 1715 N N . HIS A 1 212 ? -2.627 -0.185 8.725 1.00 88.56 212 HIS A N 1
ATOM 1716 C CA . HIS A 1 212 ? -2.563 -1.058 7.551 1.00 88.56 212 HIS A CA 1
ATOM 1717 C C . HIS A 1 212 ? -3.959 -1.490 7.098 1.00 88.56 212 HIS A C 1
ATOM 1719 O O . HIS A 1 212 ? -4.257 -1.383 5.911 1.00 88.56 212 HIS A O 1
ATOM 1725 N N . LEU A 1 213 ? -4.823 -1.886 8.039 1.00 87.88 213 LEU A N 1
ATOM 1726 C CA . LEU A 1 213 ? -6.203 -2.267 7.746 1.00 87.88 213 LEU A CA 1
ATOM 1727 C C . LEU A 1 213 ? -6.981 -1.092 7.143 1.00 87.88 213 LEU A C 1
ATOM 1729 O O . LEU A 1 213 ? -7.636 -1.269 6.125 1.00 87.88 213 LEU A O 1
ATOM 1733 N N . ASN A 1 214 ? -6.847 0.108 7.707 1.00 85.75 214 ASN A N 1
ATOM 1734 C CA . ASN A 1 214 ? -7.524 1.304 7.204 1.00 85.75 214 ASN A CA 1
ATOM 1735 C C . ASN A 1 214 ? -7.077 1.654 5.777 1.00 85.75 214 ASN A C 1
ATOM 1737 O O . ASN A 1 214 ? -7.917 1.894 4.912 1.00 85.75 214 ASN A O 1
ATOM 1741 N N . CYS A 1 215 ? -5.767 1.621 5.507 1.00 89.25 215 CYS A N 1
ATOM 1742 C CA . CYS A 1 215 ? -5.252 1.867 4.159 1.00 89.25 215 CYS A CA 1
ATOM 1743 C C . CYS A 1 215 ? -5.726 0.787 3.173 1.00 89.25 215 CYS A C 1
ATOM 1745 O O . CYS A 1 215 ? -6.076 1.098 2.038 1.00 89.25 215 CYS A O 1
ATOM 1747 N N . ARG A 1 216 ? -5.746 -0.487 3.593 1.00 93.88 216 ARG A N 1
ATOM 1748 C CA . ARG A 1 216 ? -6.231 -1.603 2.768 1.00 93.88 216 ARG A CA 1
ATOM 1749 C C . ARG A 1 216 ? -7.706 -1.429 2.420 1.00 93.88 216 ARG A C 1
ATOM 1751 O O . ARG A 1 216 ? -8.045 -1.515 1.246 1.00 93.88 216 ARG A O 1
ATOM 1758 N N . SER A 1 217 ? -8.542 -1.112 3.408 1.00 89.00 217 SER A N 1
ATOM 1759 C CA . SER A 1 217 ? -9.970 -0.857 3.207 1.00 89.00 217 SER A CA 1
ATOM 1760 C C . SER A 1 217 ? -10.219 0.305 2.246 1.00 89.00 217 SER A C 1
ATOM 1762 O O . SER A 1 217 ? -11.086 0.196 1.390 1.00 89.00 217 SER A O 1
ATOM 1764 N N . ALA A 1 218 ? -9.437 1.387 2.324 1.00 88.50 218 ALA A N 1
ATOM 1765 C CA . ALA A 1 218 ? -9.567 2.510 1.392 1.00 88.50 218 ALA A CA 1
ATOM 1766 C C . ALA A 1 218 ? -9.165 2.151 -0.047 1.00 88.50 218 ALA A C 1
ATOM 1768 O O . ALA A 1 218 ? -9.803 2.597 -0.996 1.00 88.50 218 ALA A O 1
ATOM 1769 N N . VAL A 1 219 ? -8.132 1.319 -0.219 1.00 91.94 219 VAL A N 1
ATOM 1770 C CA . VAL A 1 219 ? -7.735 0.799 -1.538 1.00 91.94 219 VAL A CA 1
ATOM 1771 C C . VAL A 1 219 ? -8.793 -0.156 -2.102 1.00 91.94 219 VAL A C 1
ATOM 1773 O O . VAL A 1 219 ? -9.057 -0.123 -3.300 1.00 91.94 219 VAL A O 1
ATOM 1776 N N . ASP A 1 220 ? -9.396 -0.999 -1.261 1.00 88.62 220 ASP A N 1
ATOM 1777 C CA . ASP A 1 220 ? -10.443 -1.946 -1.672 1.00 88.62 220 ASP A CA 1
ATOM 1778 C C . ASP A 1 220 ? -11.783 -1.264 -1.979 1.00 88.62 220 ASP A C 1
ATOM 1780 O O . ASP A 1 220 ? -12.526 -1.751 -2.821 1.00 88.62 220 ASP A O 1
ATOM 1784 N N . ALA A 1 221 ? -12.082 -0.135 -1.331 1.00 87.19 221 ALA A N 1
ATOM 1785 C CA . ALA A 1 221 ? -13.305 0.637 -1.555 1.00 87.19 221 ALA A CA 1
ATOM 1786 C C . ALA A 1 221 ? -13.231 1.585 -2.769 1.00 87.19 221 ALA A C 1
ATOM 1788 O O . ALA A 1 221 ? -14.208 2.265 -3.075 1.00 87.19 221 ALA A O 1
ATOM 1789 N N . SER A 1 222 ? -12.076 1.696 -3.433 1.00 88.94 222 SER A N 1
ATOM 1790 C CA . SER A 1 222 ? -11.885 2.634 -4.541 1.00 88.94 222 SER A CA 1
ATOM 1791 C C . SER A 1 222 ? -12.156 1.974 -5.894 1.00 88.94 222 SER A C 1
ATOM 1793 O O . SER A 1 222 ? -11.237 1.451 -6.526 1.00 88.94 222 SER A O 1
ATOM 1795 N N . ASP A 1 223 ? -13.399 2.075 -6.374 1.00 85.38 223 ASP A N 1
ATOM 1796 C CA . ASP A 1 223 ? -13.802 1.560 -7.696 1.00 85.38 223 ASP A CA 1
ATOM 1797 C C . ASP A 1 223 ? -12.949 2.166 -8.820 1.00 85.38 223 ASP A C 1
ATOM 1799 O O . ASP A 1 223 ? -12.389 1.455 -9.643 1.00 85.38 223 ASP A O 1
ATOM 1803 N N . LEU A 1 224 ? -12.704 3.479 -8.773 1.00 87.00 224 LEU A N 1
ATOM 1804 C CA . LEU A 1 224 ? -11.885 4.174 -9.771 1.00 87.00 224 LEU A CA 1
ATOM 1805 C C . LEU A 1 224 ? -10.427 3.683 -9.821 1.00 87.00 224 LEU A C 1
ATOM 1807 O O . LEU A 1 224 ? -9.774 3.760 -10.863 1.00 87.00 224 LEU A O 1
ATOM 1811 N N . LEU A 1 225 ? -9.878 3.223 -8.694 1.00 89.19 225 LEU A N 1
ATOM 1812 C CA . LEU A 1 225 ? -8.537 2.642 -8.661 1.00 89.19 225 LEU A CA 1
ATOM 1813 C C . LEU A 1 225 ? -8.529 1.237 -9.272 1.00 89.19 225 LEU A C 1
ATOM 1815 O O . LEU A 1 225 ? -7.563 0.874 -9.945 1.00 89.19 225 LEU A O 1
ATOM 1819 N N . LEU A 1 226 ? -9.596 0.471 -9.039 1.00 88.12 226 LEU A N 1
ATOM 1820 C CA . LEU A 1 226 ? -9.791 -0.849 -9.621 1.00 88.12 226 LEU A CA 1
ATOM 1821 C C . LEU A 1 226 ? -10.007 -0.770 -11.139 1.00 88.12 226 LEU A C 1
ATOM 1823 O O . LEU A 1 226 ? -9.356 -1.512 -11.869 1.00 88.12 226 LEU A O 1
ATOM 1827 N N . ASP A 1 227 ? -10.823 0.169 -11.615 1.00 86.44 227 ASP A N 1
ATOM 1828 C CA . ASP A 1 227 ? -11.050 0.401 -13.046 1.00 86.44 227 ASP A CA 1
ATOM 1829 C C . ASP A 1 227 ? -9.732 0.736 -13.748 1.00 86.44 227 ASP A C 1
ATOM 1831 O O . ASP A 1 227 ? -9.312 0.040 -14.671 1.00 86.44 227 ASP A O 1
ATOM 1835 N N . LYS A 1 228 ? -8.984 1.705 -13.200 1.00 89.88 228 LYS A N 1
ATOM 1836 C CA . LYS A 1 228 ? -7.646 2.053 -13.700 1.00 89.88 228 LYS A CA 1
ATOM 1837 C C . LYS A 1 228 ? -6.693 0.869 -13.726 1.00 89.88 228 LYS A C 1
ATOM 1839 O O . LYS A 1 228 ? -5.805 0.848 -14.566 1.00 89.88 228 LYS A O 1
ATOM 1844 N N . TRP A 1 229 ? -6.812 -0.064 -12.784 1.00 92.38 229 TRP A N 1
ATOM 1845 C CA . TRP A 1 229 ? -5.988 -1.267 -12.761 1.00 92.38 229 TRP A CA 1
ATOM 1846 C C . TRP A 1 229 ? -6.369 -2.242 -13.874 1.00 92.38 229 TRP A C 1
ATOM 1848 O O . TRP A 1 229 ? -5.478 -2.780 -14.530 1.00 92.38 229 TRP A O 1
ATOM 1858 N N . ILE A 1 230 ? -7.666 -2.472 -14.077 1.00 88.62 230 ILE A N 1
ATOM 1859 C CA . ILE A 1 230 ? -8.186 -3.349 -15.131 1.00 88.62 230 ILE A CA 1
ATOM 1860 C C . ILE A 1 230 ? -7.789 -2.801 -16.509 1.00 88.62 230 ILE A C 1
ATOM 1862 O O . ILE A 1 230 ? -7.285 -3.561 -17.338 1.00 88.62 230 ILE A O 1
ATOM 1866 N N . ASP A 1 231 ? -7.889 -1.484 -16.703 1.00 88.62 231 ASP A N 1
ATOM 1867 C CA . ASP A 1 231 ? -7.524 -0.798 -17.947 1.00 88.62 231 ASP A CA 1
ATOM 1868 C C . ASP A 1 231 ? -6.057 -1.026 -18.359 1.00 88.62 231 ASP A C 1
ATOM 1870 O O . ASP A 1 231 ? -5.758 -1.089 -19.551 1.00 88.62 231 ASP A O 1
ATOM 1874 N N . LEU A 1 232 ? -5.134 -1.235 -17.403 1.00 88.56 232 LEU A N 1
ATOM 1875 C CA . LEU A 1 232 ? -3.715 -1.514 -17.700 1.00 88.56 232 LEU A CA 1
ATOM 1876 C C . LEU A 1 232 ? -3.496 -2.812 -18.482 1.00 88.56 232 LEU A C 1
ATOM 1878 O O . LEU A 1 232 ? -2.421 -3.020 -19.051 1.00 88.56 232 LEU A O 1
ATOM 1882 N N . PHE A 1 233 ? -4.467 -3.721 -18.446 1.00 83.62 233 PHE A N 1
ATOM 1883 C CA . PHE A 1 233 ? -4.380 -5.000 -19.132 1.00 83.62 233 PHE A CA 1
ATOM 1884 C C . PHE A 1 233 ? -5.071 -4.975 -20.497 1.00 83.62 233 PHE A C 1
ATOM 1886 O O . PHE A 1 233 ? -4.749 -5.837 -21.304 1.00 83.62 233 PHE A O 1
ATOM 1893 N N . GLY A 1 234 ? -5.930 -3.992 -20.792 1.00 68.88 234 GLY A N 1
ATOM 1894 C CA . GLY A 1 234 ? -6.647 -3.878 -22.069 1.00 68.88 234 GLY A CA 1
ATOM 1895 C C . GLY A 1 234 ? -7.391 -5.155 -22.494 1.00 68.88 234 GLY A C 1
ATOM 1896 O O . GLY A 1 234 ? -7.635 -6.061 -21.694 1.00 68.88 234 GLY A O 1
ATOM 1897 N N . GLU A 1 235 ? -7.715 -5.258 -23.785 1.00 59.59 235 GLU A N 1
ATOM 1898 C CA . GLU A 1 235 ? -8.122 -6.521 -24.413 1.00 59.59 235 GLU A CA 1
ATOM 1899 C C . GLU A 1 235 ? -6.875 -7.397 -24.629 1.00 59.59 235 GLU A C 1
ATOM 1901 O O . GLU A 1 235 ? -6.301 -7.451 -25.718 1.00 59.59 235 GLU A O 1
ATOM 1906 N N . ILE A 1 236 ? -6.389 -8.074 -23.582 1.00 56.97 236 ILE A N 1
ATOM 1907 C CA . ILE A 1 236 ? -5.452 -9.186 -23.789 1.00 56.97 236 ILE A CA 1
ATOM 1908 C C . ILE A 1 236 ? -6.231 -10.291 -24.504 1.00 56.97 236 ILE A C 1
ATOM 1910 O O . ILE A 1 236 ? -6.927 -11.086 -23.876 1.00 56.97 236 ILE A O 1
ATOM 1914 N N . ASP A 1 237 ? -6.096 -10.329 -25.828 1.00 49.88 237 ASP A N 1
ATOM 1915 C CA . ASP A 1 237 ? -6.641 -11.368 -26.701 1.00 49.88 237 ASP A CA 1
ATOM 1916 C C . ASP A 1 237 ? -5.845 -12.677 -26.508 1.00 49.88 237 ASP A C 1
ATOM 1918 O O . ASP A 1 237 ? -5.060 -13.125 -27.348 1.00 49.88 237 ASP A O 1
ATOM 1922 N N . ASP A 1 238 ? -5.953 -13.264 -25.313 1.00 57.06 238 ASP A N 1
ATOM 1923 C CA . ASP A 1 238 ? -5.421 -14.590 -25.001 1.00 57.06 238 ASP A CA 1
ATOM 1924 C C . ASP A 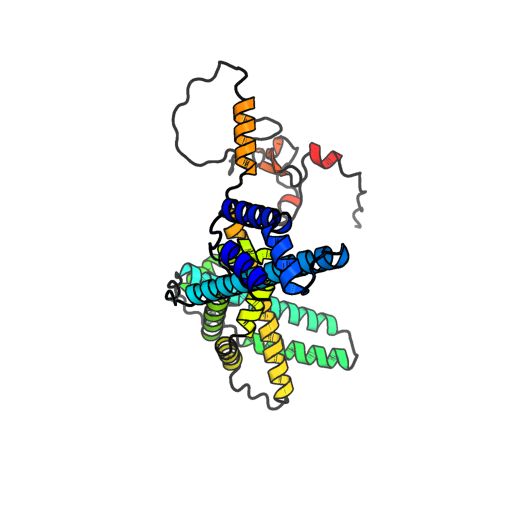1 238 ? -6.555 -15.604 -25.163 1.00 57.06 238 ASP A C 1
ATOM 1926 O O . ASP A 1 238 ? -7.081 -16.142 -24.190 1.00 57.06 238 ASP A O 1
ATOM 1930 N N . THR A 1 239 ? -6.884 -15.907 -26.425 1.00 57.03 239 THR A N 1
ATOM 1931 C CA . THR A 1 239 ? -7.840 -16.946 -26.880 1.00 57.03 239 THR A CA 1
ATOM 1932 C C . THR A 1 239 ? -7.646 -18.339 -26.244 1.00 57.03 239 THR A C 1
ATOM 1934 O O . THR A 1 239 ? -8.425 -19.259 -26.484 1.00 57.03 239 THR A O 1
ATOM 1937 N N . GLN A 1 240 ? -6.604 -18.528 -25.426 1.00 59.75 240 GLN A N 1
ATOM 1938 C CA . GLN A 1 240 ? -6.255 -19.756 -24.711 1.00 59.75 240 GLN A CA 1
ATOM 1939 C C . GLN A 1 240 ? -6.546 -19.711 -23.197 1.00 59.75 240 GLN A C 1
ATOM 1941 O O . GLN A 1 240 ? -6.025 -20.552 -22.438 1.00 59.75 240 GLN A O 1
ATOM 1946 N N . MET A 1 241 ? -7.291 -18.720 -22.705 1.00 68.94 241 MET A N 1
ATOM 1947 C CA . MET A 1 241 ? -7.644 -18.601 -21.291 1.00 68.94 241 MET A CA 1
ATOM 1948 C C . MET A 1 241 ? -9.116 -18.246 -21.121 1.00 68.94 241 MET A C 1
ATOM 1950 O O . MET A 1 241 ? -9.609 -17.334 -21.760 1.00 68.94 241 MET A O 1
ATOM 1954 N N . GLU A 1 242 ? -9.799 -18.978 -20.242 1.00 71.75 242 GLU A N 1
ATOM 1955 C CA . GLU A 1 242 ? -11.142 -18.605 -19.800 1.00 71.75 242 GLU A CA 1
ATOM 1956 C C . GLU A 1 242 ? -11.075 -17.258 -19.069 1.00 71.75 242 GLU A C 1
ATOM 1958 O O . GLU A 1 242 ? -10.213 -17.072 -18.197 1.00 71.75 242 GLU A O 1
ATOM 1963 N N . ASP A 1 243 ? -11.988 -16.348 -19.402 1.00 70.50 243 ASP A N 1
ATOM 1964 C CA . ASP A 1 243 ? -12.025 -14.975 -18.880 1.00 70.50 243 ASP A CA 1
ATOM 1965 C C . ASP A 1 243 ? -12.028 -14.929 -17.343 1.00 70.50 243 ASP A C 1
ATOM 1967 O O . ASP A 1 243 ? -11.361 -14.091 -16.734 1.00 70.50 243 ASP A O 1
ATOM 1971 N N . GLU A 1 244 ? -12.682 -15.893 -16.687 1.00 73.25 244 GLU A N 1
ATOM 1972 C CA . GLU A 1 244 ? -12.691 -16.023 -15.224 1.00 73.25 244 GLU A CA 1
ATOM 1973 C C . GLU A 1 244 ? -11.294 -16.283 -14.641 1.00 73.25 244 GLU A C 1
ATOM 1975 O O . GLU A 1 244 ? -10.923 -15.740 -13.596 1.00 73.25 244 GLU A O 1
ATOM 1980 N N . ILE A 1 245 ? -10.482 -17.114 -15.302 1.00 78.44 245 ILE A N 1
ATOM 1981 C CA . ILE A 1 245 ? -9.108 -17.392 -14.865 1.00 78.44 245 ILE A CA 1
ATOM 1982 C C . ILE A 1 245 ? -8.252 -16.149 -15.085 1.00 78.44 245 ILE A C 1
ATOM 1984 O O . ILE A 1 245 ? -7.438 -15.813 -14.226 1.00 78.44 245 ILE A O 1
ATOM 1988 N N . PHE A 1 246 ? -8.444 -15.453 -16.205 1.00 80.88 246 PHE A N 1
ATOM 1989 C CA . PHE A 1 246 ? -7.734 -14.213 -16.492 1.00 80.88 246 PHE A CA 1
ATOM 1990 C C . PHE A 1 246 ? -8.030 -13.136 -15.439 1.00 80.88 246 PHE A C 1
ATOM 1992 O O . PHE A 1 246 ? -7.092 -12.627 -14.816 1.00 80.88 246 PHE A O 1
ATOM 1999 N N . LEU A 1 247 ? -9.307 -12.872 -15.149 1.00 83.62 247 LEU A N 1
ATOM 2000 C CA . LEU A 1 247 ? -9.719 -11.887 -14.148 1.00 83.62 247 LEU A CA 1
ATOM 2001 C C . LEU A 1 247 ? -9.180 -12.235 -12.754 1.00 83.62 247 LEU A C 1
ATOM 2003 O O . LEU A 1 247 ? -8.657 -11.370 -12.053 1.00 83.62 247 LEU A O 1
ATOM 2007 N N . ASN A 1 248 ? -9.204 -13.514 -12.369 1.00 87.25 248 ASN A N 1
ATOM 2008 C CA . ASN A 1 248 ? -8.602 -13.957 -11.110 1.00 87.25 248 ASN A CA 1
ATOM 2009 C C . ASN A 1 248 ? -7.102 -13.627 -11.033 1.00 87.25 248 ASN A C 1
ATOM 2011 O O . ASN A 1 248 ? -6.623 -13.160 -9.999 1.00 87.25 248 ASN A O 1
ATOM 2015 N N . LEU A 1 249 ? -6.348 -13.813 -12.122 1.00 88.69 249 LEU A N 1
ATOM 2016 C CA . LEU A 1 249 ? -4.925 -13.460 -12.151 1.00 88.69 249 LEU A CA 1
ATOM 2017 C C . LEU A 1 249 ? -4.705 -11.944 -12.057 1.00 88.69 249 LEU A C 1
ATOM 2019 O O . LEU A 1 249 ? -3.790 -11.521 -11.343 1.00 88.69 249 LEU A O 1
ATOM 2023 N N . VAL A 1 250 ? -5.540 -11.145 -12.731 1.00 90.25 250 VAL A N 1
ATOM 2024 C CA . VAL A 1 250 ? -5.535 -9.672 -12.649 1.00 90.25 250 VAL A CA 1
ATOM 2025 C C . VAL A 1 250 ? -5.767 -9.217 -11.205 1.00 90.25 250 VAL A C 1
ATOM 2027 O O . VAL A 1 250 ? -4.994 -8.407 -10.687 1.00 90.25 250 VAL A O 1
ATOM 2030 N N . MET A 1 251 ? -6.762 -9.784 -10.520 1.00 92.25 251 MET A N 1
ATOM 2031 C CA . MET A 1 251 ? -7.100 -9.431 -9.136 1.00 92.25 251 MET A CA 1
ATOM 2032 C C . MET A 1 251 ? -6.054 -9.904 -8.120 1.00 92.25 251 MET A C 1
ATOM 2034 O O . MET A 1 251 ? -5.737 -9.196 -7.160 1.00 92.25 251 MET A O 1
ATOM 2038 N N . GLU A 1 252 ? -5.454 -11.078 -8.328 1.00 92.75 252 GLU A N 1
ATOM 2039 C CA . GLU A 1 252 ? -4.340 -11.535 -7.492 1.00 92.75 252 GLU A CA 1
ATOM 2040 C C . GLU A 1 252 ? -3.127 -10.598 -7.616 1.00 92.75 252 GLU A C 1
ATOM 2042 O O . GLU A 1 252 ? -2.502 -10.260 -6.607 1.00 92.75 252 GLU A O 1
ATOM 2047 N N . LEU A 1 253 ? -2.816 -10.138 -8.834 1.00 93.12 253 LEU A N 1
ATOM 2048 C CA . LEU A 1 253 ? -1.753 -9.158 -9.068 1.00 93.12 253 LEU A CA 1
ATOM 2049 C C . LEU A 1 253 ? -2.079 -7.792 -8.452 1.00 93.12 253 LEU A C 1
ATOM 2051 O O . LEU A 1 253 ? -1.186 -7.208 -7.831 1.00 93.12 253 LEU A O 1
ATOM 2055 N N . TYR A 1 254 ? -3.332 -7.326 -8.550 1.00 94.31 254 TYR A N 1
ATOM 2056 C CA . TYR A 1 254 ? -3.799 -6.096 -7.899 1.00 94.31 254 TYR A CA 1
ATOM 2057 C C . TYR A 1 254 ? -3.483 -6.123 -6.407 1.00 94.31 254 TYR A C 1
ATOM 2059 O O . TYR A 1 254 ? -2.810 -5.234 -5.875 1.00 94.31 254 TYR A O 1
ATOM 2067 N N . LYS A 1 255 ? -3.916 -7.195 -5.733 1.00 94.31 255 LYS A N 1
ATOM 2068 C CA . LYS A 1 255 ? -3.715 -7.376 -4.297 1.00 94.31 255 LYS A CA 1
ATOM 2069 C C . LYS A 1 255 ? -2.234 -7.410 -3.939 1.00 94.31 255 LYS A C 1
ATOM 2071 O O . LYS A 1 255 ? -1.817 -6.728 -3.010 1.00 94.31 255 LYS A O 1
ATOM 2076 N N . ASP A 1 256 ? -1.434 -8.176 -4.675 1.00 93.56 256 ASP A N 1
ATOM 2077 C CA . ASP A 1 256 ? -0.001 -8.320 -4.416 1.00 93.56 256 ASP A CA 1
ATOM 2078 C C . ASP A 1 256 ? 0.781 -7.008 -4.579 1.00 93.56 256 ASP A C 1
ATOM 2080 O O . ASP A 1 256 ? 1.657 -6.702 -3.762 1.00 93.56 256 ASP A O 1
ATOM 2084 N N . ILE A 1 257 ? 0.481 -6.240 -5.629 1.00 94.25 257 ILE A N 1
ATOM 2085 C CA . ILE A 1 257 ? 1.169 -4.982 -5.929 1.00 94.25 257 ILE A CA 1
ATOM 2086 C C . ILE A 1 257 ? 0.763 -3.887 -4.945 1.00 94.25 257 ILE A C 1
ATOM 2088 O O . ILE A 1 257 ? 1.638 -3.270 -4.331 1.00 94.25 257 ILE A O 1
ATOM 2092 N N . THR A 1 258 ? -0.540 -3.683 -4.743 1.00 95.44 258 THR A N 1
ATOM 2093 C CA . THR A 1 258 ? -1.043 -2.665 -3.811 1.00 95.44 258 THR A CA 1
ATOM 2094 C C . THR A 1 258 ? -0.623 -2.965 -2.372 1.00 95.44 258 THR A C 1
ATOM 2096 O O . THR A 1 258 ? -0.212 -2.058 -1.658 1.00 95.44 258 THR A O 1
ATOM 2099 N N . GLU A 1 259 ? -0.602 -4.233 -1.949 1.00 94.75 259 GLU A N 1
ATOM 2100 C CA . GLU A 1 259 ? -0.115 -4.638 -0.623 1.00 94.75 259 GLU A CA 1
ATOM 2101 C C . GLU A 1 259 ? 1.371 -4.315 -0.412 1.00 94.75 259 GLU A C 1
ATOM 2103 O O . GLU A 1 259 ? 1.783 -3.895 0.674 1.00 94.75 259 GLU A O 1
ATOM 2108 N N . TYR A 1 260 ? 2.205 -4.520 -1.434 1.00 93.62 260 TYR A N 1
ATOM 2109 C CA . TYR A 1 260 ? 3.618 -4.169 -1.328 1.00 93.62 260 TYR A CA 1
ATOM 2110 C C . TYR A 1 260 ? 3.819 -2.650 -1.289 1.00 93.62 260 TYR A C 1
ATOM 2112 O O . TYR A 1 260 ? 4.607 -2.168 -0.474 1.00 93.62 260 TYR A O 1
ATOM 2120 N N . PHE A 1 261 ? 3.067 -1.903 -2.100 1.00 93.94 261 PHE A N 1
ATOM 2121 C CA . PHE A 1 261 ? 3.067 -0.443 -2.064 1.00 93.94 261 PHE A CA 1
ATOM 2122 C C . PHE A 1 261 ? 2.668 0.084 -0.680 1.00 93.94 261 PHE A C 1
ATOM 2124 O O . PHE A 1 261 ? 3.426 0.842 -0.078 1.00 93.94 261 PHE A O 1
ATOM 2131 N N . LEU A 1 262 ? 1.559 -0.411 -0.116 1.00 93.19 262 LEU A N 1
ATOM 2132 C CA . LEU A 1 262 ? 1.089 -0.072 1.232 1.00 93.19 262 LEU A CA 1
ATOM 2133 C C . LEU A 1 262 ? 2.181 -0.255 2.289 1.00 93.19 262 LEU A C 1
ATOM 2135 O O . LEU A 1 262 ? 2.418 0.636 3.105 1.00 93.19 262 LEU A O 1
ATOM 2139 N N . LYS A 1 263 ? 2.897 -1.386 2.260 1.00 90.69 263 LYS A N 1
ATOM 2140 C CA . LYS A 1 263 ? 4.002 -1.652 3.197 1.00 90.69 263 LYS A CA 1
ATOM 2141 C C . LYS A 1 263 ? 5.115 -0.618 3.097 1.00 90.69 263 LYS A C 1
ATOM 2143 O O . LYS A 1 263 ? 5.633 -0.191 4.129 1.00 90.69 263 LYS A O 1
ATOM 2148 N N . VAL A 1 264 ? 5.490 -0.229 1.880 1.00 88.81 264 VAL A N 1
ATOM 2149 C CA . VAL A 1 264 ? 6.523 0.789 1.650 1.00 88.81 264 VAL A CA 1
ATOM 2150 C C . VAL A 1 264 ? 6.038 2.155 2.139 1.00 88.81 264 VAL A C 1
ATOM 2152 O O . VAL A 1 264 ? 6.742 2.801 2.917 1.00 88.81 264 VAL A O 1
ATOM 2155 N N . SER A 1 265 ? 4.822 2.559 1.766 1.00 88.12 265 SER A N 1
ATOM 2156 C CA . SER A 1 265 ? 4.236 3.851 2.141 1.00 88.12 265 SER A CA 1
ATOM 2157 C C . SER A 1 265 ? 4.063 4.004 3.652 1.00 88.12 265 SER A C 1
ATOM 2159 O O . SER A 1 265 ? 4.468 5.020 4.214 1.00 88.12 265 SER A O 1
ATOM 2161 N N . ILE A 1 266 ? 3.535 2.986 4.340 1.00 87.06 266 ILE A N 1
ATOM 2162 C CA . ILE A 1 266 ? 3.356 3.011 5.800 1.00 87.06 266 ILE A CA 1
ATOM 2163 C C . ILE A 1 266 ? 4.712 3.054 6.511 1.00 87.06 266 ILE A C 1
ATOM 2165 O O . ILE A 1 266 ? 4.880 3.805 7.473 1.00 87.06 266 ILE A O 1
ATOM 2169 N N . ALA A 1 267 ? 5.701 2.277 6.052 1.00 86.06 267 ALA A N 1
ATOM 2170 C CA . ALA A 1 267 ? 7.037 2.283 6.648 1.00 86.06 267 ALA A CA 1
ATOM 2171 C C . ALA A 1 267 ? 7.718 3.653 6.517 1.00 86.06 267 ALA A C 1
ATOM 2173 O O . ALA A 1 267 ? 8.355 4.126 7.465 1.00 86.06 267 ALA A O 1
ATOM 2174 N N . GLU A 1 268 ? 7.563 4.302 5.364 1.00 84.12 268 GLU A N 1
ATOM 2175 C CA . GLU A 1 268 ? 8.058 5.654 5.141 1.00 84.12 268 GLU A CA 1
ATOM 2176 C C . GLU A 1 268 ? 7.345 6.675 6.031 1.00 84.12 268 GLU A C 1
ATOM 2178 O O . GLU A 1 268 ? 7.997 7.449 6.737 1.00 84.12 268 GLU A O 1
ATOM 2183 N N . ALA A 1 269 ? 6.016 6.646 6.060 1.00 82.19 269 ALA A N 1
ATOM 2184 C CA . ALA A 1 269 ? 5.244 7.580 6.860 1.00 82.19 269 ALA A CA 1
ATOM 2185 C C . ALA A 1 269 ? 5.516 7.406 8.363 1.00 82.19 269 ALA A C 1
ATOM 2187 O O . ALA A 1 269 ? 5.676 8.389 9.084 1.00 82.19 269 ALA A O 1
ATOM 2188 N N . LEU A 1 270 ? 5.718 6.169 8.827 1.00 80.44 270 LEU A N 1
ATOM 2189 C CA . LEU A 1 270 ? 6.145 5.881 10.195 1.00 80.44 270 LEU A CA 1
ATOM 2190 C C . LEU A 1 270 ? 7.538 6.445 10.504 1.00 80.44 270 LEU A C 1
ATOM 2192 O O . LEU A 1 270 ? 7.783 6.910 11.620 1.00 80.44 270 LEU A O 1
ATOM 2196 N N . LYS A 1 271 ? 8.473 6.395 9.546 1.00 81.69 271 LYS A N 1
ATOM 2197 C CA . LYS A 1 271 ? 9.805 6.998 9.700 1.00 81.69 271 LYS A CA 1
ATOM 2198 C C . LYS A 1 271 ? 9.688 8.512 9.881 1.00 81.69 271 LYS A C 1
ATOM 2200 O O . LYS A 1 271 ? 10.313 9.050 10.797 1.00 81.69 271 LYS A O 1
ATOM 2205 N N . ASN A 1 272 ? 8.859 9.163 9.068 1.00 76.62 272 ASN A N 1
ATOM 2206 C CA . ASN A 1 272 ? 8.618 10.605 9.135 1.00 76.62 272 ASN A CA 1
ATOM 2207 C C . ASN A 1 272 ? 7.914 10.992 10.444 1.00 76.62 272 ASN A C 1
ATOM 2209 O O . ASN A 1 272 ? 8.375 11.881 11.155 1.00 76.62 272 ASN A O 1
ATOM 2213 N N . PHE A 1 273 ? 6.881 10.248 10.842 1.00 73.25 273 PHE A N 1
ATOM 2214 C CA . PHE A 1 273 ? 6.184 10.435 12.114 1.00 73.25 273 PHE A CA 1
ATOM 2215 C C . PHE A 1 273 ? 7.121 10.292 13.326 1.00 73.25 273 PHE A C 1
ATOM 2217 O O . PHE A 1 273 ? 7.136 11.117 14.236 1.00 73.25 273 PHE A O 1
ATOM 2224 N N . LYS A 1 274 ? 7.994 9.278 13.339 1.00 70.38 274 LYS A N 1
ATOM 2225 C CA . LYS A 1 274 ? 8.994 9.113 14.411 1.00 70.38 274 LYS A CA 1
ATOM 2226 C C . LYS A 1 274 ? 10.019 10.249 14.471 1.00 70.38 274 LYS A C 1
ATOM 2228 O O . LYS A 1 274 ? 10.649 10.420 15.518 1.00 70.38 274 LYS A O 1
ATOM 2233 N N . ALA A 1 275 ? 10.231 10.972 13.372 1.00 68.75 275 ALA A N 1
ATOM 2234 C CA . ALA A 1 275 ? 11.097 12.144 13.341 1.00 68.75 275 ALA A CA 1
ATOM 2235 C C . ALA A 1 275 ? 10.407 13.385 13.935 1.00 68.75 275 ALA A C 1
ATOM 2237 O O . ALA A 1 275 ? 11.080 14.183 14.583 1.00 68.75 275 ALA A O 1
ATOM 2238 N N . THR A 1 276 ? 9.084 13.513 13.780 1.00 62.91 276 THR A N 1
ATOM 2239 C CA . THR A 1 276 ? 8.300 14.655 14.282 1.00 62.91 276 THR A CA 1
ATOM 2240 C C . THR A 1 276 ? 7.877 14.522 15.747 1.00 62.91 276 THR A C 1
ATOM 2242 O O . THR A 1 276 ? 7.661 15.537 16.406 1.00 62.91 276 THR A O 1
ATOM 2245 N N . VAL A 1 277 ? 7.805 13.307 16.308 1.00 54.56 277 VAL A N 1
ATOM 2246 C CA . VAL A 1 277 ? 7.510 13.119 17.740 1.00 54.56 277 VAL A CA 1
ATOM 2247 C C . VAL A 1 277 ? 8.668 13.659 18.604 1.00 54.56 277 VAL A C 1
ATOM 2249 O O . VAL A 1 277 ? 9.773 13.098 18.571 1.00 54.56 277 VAL A O 1
ATOM 2252 N N . PRO A 1 278 ? 8.448 14.694 19.447 1.00 48.75 278 PRO A N 1
ATOM 2253 C CA . PRO A 1 278 ? 9.490 15.240 20.307 1.00 48.75 278 PRO A CA 1
ATOM 2254 C C . PRO A 1 278 ? 9.969 14.160 21.280 1.00 48.75 278 PRO A C 1
ATOM 2256 O O . PRO A 1 278 ? 9.234 13.682 22.148 1.00 48.75 278 PRO A O 1
ATOM 2259 N N . ARG A 1 279 ? 11.233 13.748 21.131 1.00 50.12 279 ARG A N 1
ATOM 2260 C CA . ARG A 1 279 ? 11.880 12.703 21.939 1.00 50.12 279 ARG A CA 1
ATOM 2261 C C . ARG A 1 279 ? 12.068 13.172 23.391 1.00 50.12 279 ARG A C 1
ATOM 2263 O O . ARG A 1 279 ? 13.192 13.450 23.809 1.00 50.12 279 ARG A O 1
ATOM 2270 N N . LYS A 1 280 ? 10.999 13.190 24.199 1.00 45.53 280 LYS A N 1
ATOM 2271 C CA . LYS A 1 280 ? 11.022 13.547 25.638 1.00 45.53 280 LYS A CA 1
ATOM 2272 C C . LYS A 1 280 ? 12.083 12.772 26.442 1.00 45.53 280 LYS A C 1
ATOM 2274 O O . LYS A 1 280 ? 12.641 13.301 27.398 1.00 45.53 280 LYS A O 1
ATOM 2279 N N . LYS A 1 281 ? 12.461 11.559 26.009 1.00 44.47 281 LYS A N 1
ATOM 2280 C CA . LYS A 1 281 ? 13.562 10.776 26.610 1.00 44.47 281 LYS A CA 1
ATOM 2281 C C . LYS A 1 281 ? 14.945 11.434 26.485 1.00 44.47 281 LYS A C 1
ATOM 2283 O O . LYS A 1 281 ? 15.736 11.309 27.413 1.00 44.47 281 LYS A O 1
ATOM 2288 N N . LYS A 1 282 ? 15.252 12.147 25.390 1.00 44.06 282 LYS A N 1
ATOM 2289 C CA . LYS A 1 282 ? 16.551 12.838 25.236 1.00 44.06 282 LYS A CA 1
ATOM 2290 C C . LYS A 1 282 ? 16.619 14.125 26.058 1.00 44.06 282 LYS A C 1
ATOM 2292 O O . LYS A 1 282 ? 17.688 14.453 26.553 1.00 44.06 282 LYS A O 1
ATOM 2297 N N . GLN A 1 283 ? 15.499 14.823 26.246 1.00 45.19 283 GLN A N 1
ATOM 2298 C CA . GLN A 1 283 ? 15.459 16.057 27.035 1.00 45.19 283 GLN A CA 1
ATOM 2299 C C . GLN A 1 283 ? 15.587 15.770 28.536 1.00 45.19 283 GLN A C 1
ATOM 2301 O O . GLN A 1 283 ? 16.376 16.425 29.200 1.00 45.19 283 GLN A O 1
ATOM 2306 N N . ALA A 1 284 ? 14.942 14.714 29.046 1.00 44.41 284 ALA A N 1
ATOM 2307 C CA . ALA A 1 284 ? 15.147 14.256 30.423 1.00 44.41 284 ALA A CA 1
ATOM 2308 C C . ALA A 1 284 ? 16.594 13.794 30.684 1.00 44.41 284 ALA A C 1
ATOM 2310 O O . ALA A 1 284 ? 17.122 14.036 31.764 1.00 44.41 284 ALA A O 1
ATOM 2311 N N . LEU A 1 285 ? 17.255 13.176 29.692 1.00 46.81 285 LEU A N 1
ATOM 2312 C CA . LEU A 1 285 ? 18.668 12.797 29.791 1.00 46.81 285 LEU A CA 1
ATOM 2313 C C . LEU A 1 285 ? 19.596 14.020 29.741 1.00 46.81 285 LEU A C 1
ATOM 2315 O O . LEU A 1 285 ? 20.544 14.074 30.511 1.00 46.81 285 LEU A O 1
ATOM 2319 N N . ARG A 1 286 ? 19.304 15.011 28.884 1.00 52.94 286 ARG A N 1
ATOM 2320 C CA . ARG A 1 286 ? 20.035 16.290 28.824 1.00 52.94 286 ARG A CA 1
ATOM 2321 C C . ARG A 1 286 ? 19.880 17.088 30.114 1.00 52.94 286 ARG A C 1
ATOM 2323 O O . ARG A 1 286 ? 20.890 17.529 30.627 1.00 52.94 286 ARG A O 1
ATOM 2330 N N . VAL A 1 287 ? 18.670 17.174 30.674 1.00 53.12 287 VAL A N 1
ATOM 2331 C CA . VAL A 1 287 ? 18.403 17.813 31.976 1.00 53.12 287 VAL A CA 1
ATOM 2332 C C . VAL A 1 287 ? 19.118 17.071 33.111 1.00 53.12 287 VAL A C 1
ATOM 2334 O O . VAL A 1 287 ? 19.689 17.707 33.991 1.00 53.12 287 VAL A O 1
ATOM 2337 N N . LYS A 1 288 ? 19.164 15.729 33.072 1.00 50.06 288 LYS A N 1
ATOM 2338 C CA . LYS A 1 288 ? 19.974 14.937 34.012 1.00 50.06 288 LYS A CA 1
ATOM 2339 C C . LYS A 1 288 ? 21.472 15.187 33.844 1.00 50.06 288 LYS A C 1
ATOM 2341 O O . LYS A 1 288 ? 22.165 15.281 34.844 1.00 50.06 288 LYS A O 1
ATOM 2346 N N . LEU A 1 289 ? 21.970 15.286 32.613 1.00 51.69 289 LEU A N 1
ATOM 2347 C CA . LEU A 1 289 ? 23.386 15.520 32.319 1.00 51.69 289 LEU A CA 1
ATOM 2348 C C . LEU A 1 289 ? 23.821 16.949 32.666 1.00 51.69 289 LEU A C 1
ATOM 2350 O O . LEU A 1 289 ? 24.911 17.116 33.197 1.00 51.69 289 LEU A O 1
ATOM 2354 N N . THR A 1 290 ? 22.970 17.960 32.466 1.00 54.69 290 THR A N 1
ATOM 2355 C CA . THR A 1 290 ? 23.230 19.331 32.937 1.00 54.69 290 THR A CA 1
ATOM 2356 C C . THR A 1 290 ? 23.163 19.420 34.460 1.00 54.69 290 THR A C 1
ATOM 2358 O O . THR A 1 290 ? 24.052 20.010 35.059 1.00 54.69 290 THR A O 1
ATOM 2361 N N . ALA A 1 291 ? 22.205 18.748 35.111 1.00 52.53 291 ALA A N 1
ATOM 2362 C CA . ALA A 1 291 ? 22.138 18.680 36.577 1.00 52.53 291 ALA A CA 1
ATOM 2363 C C . ALA A 1 291 ? 23.302 17.882 37.207 1.00 52.53 291 ALA A C 1
ATOM 2365 O O . ALA A 1 291 ? 23.651 18.095 38.365 1.00 52.53 291 ALA A O 1
ATOM 2366 N N . LEU A 1 292 ? 23.914 16.960 36.455 1.00 47.84 292 LEU A N 1
ATOM 2367 C CA . LEU A 1 292 ? 25.107 16.210 36.869 1.00 47.84 292 LEU A CA 1
ATOM 2368 C C . LEU A 1 292 ? 26.424 16.920 36.498 1.00 47.84 292 LEU A C 1
ATOM 2370 O O . LEU A 1 292 ? 27.467 16.565 37.043 1.00 47.84 292 LEU A O 1
ATOM 2374 N N . GLY A 1 293 ? 26.383 17.920 35.610 1.00 44.53 293 GLY A N 1
ATOM 2375 C CA . GLY A 1 293 ? 27.543 18.669 35.118 1.00 44.53 293 GLY A CA 1
ATOM 2376 C C . GLY A 1 293 ? 27.971 19.861 35.983 1.00 44.53 293 GLY A C 1
ATOM 2377 O O . GLY A 1 293 ? 29.056 20.395 35.778 1.00 44.53 293 GLY A O 1
ATOM 2378 N N . GLU A 1 294 ? 27.183 20.264 36.984 1.00 43.34 294 GLU A N 1
ATOM 2379 C CA . GLU A 1 294 ? 27.505 21.422 37.841 1.00 43.34 294 GLU A CA 1
ATOM 2380 C C . GLU A 1 294 ? 28.502 21.129 38.981 1.00 43.34 294 GLU A C 1
ATOM 2382 O O . GLU A 1 294 ? 28.792 21.993 39.810 1.00 43.34 294 GLU A O 1
ATOM 2387 N N . LYS A 1 295 ? 29.123 19.944 39.022 1.00 40.59 295 LYS A N 1
ATOM 2388 C CA . LYS A 1 295 ? 30.241 19.677 39.941 1.00 40.59 295 LYS A CA 1
ATOM 2389 C C . LYS A 1 295 ? 31.593 19.824 39.238 1.00 40.59 295 LYS A C 1
ATOM 2391 O O . LYS A 1 295 ? 32.192 18.852 38.806 1.00 40.59 295 LYS A O 1
ATOM 2396 N N . LYS A 1 296 ? 32.053 21.082 39.223 1.00 37.00 296 LYS A N 1
ATOM 2397 C CA . LYS A 1 296 ? 33.448 21.571 39.216 1.00 37.00 296 LYS A CA 1
ATOM 2398 C C . LYS A 1 296 ? 34.447 20.879 38.269 1.00 37.00 296 LYS A C 1
ATOM 2400 O O . LYS A 1 296 ? 35.007 19.842 38.601 1.00 37.00 296 LYS A O 1
ATOM 2405 N N . ASN A 1 297 ? 34.882 21.618 37.246 1.00 31.48 297 ASN A N 1
ATOM 2406 C CA . ASN A 1 297 ? 36.318 21.859 37.067 1.00 31.48 297 ASN A CA 1
ATOM 2407 C C . ASN A 1 297 ? 36.582 23.212 36.370 1.00 31.48 297 ASN A C 1
ATOM 2409 O O . ASN A 1 297 ? 36.127 23.419 35.246 1.00 31.48 297 ASN A O 1
ATOM 2413 N N . PRO A 1 298 ? 37.309 24.148 37.012 1.00 37.06 298 PRO A N 1
ATOM 2414 C CA . PRO A 1 298 ? 37.641 25.446 36.445 1.00 37.06 298 PRO A CA 1
ATOM 2415 C C . PRO A 1 298 ? 38.949 25.326 35.659 1.00 37.06 298 PRO A C 1
ATOM 2417 O 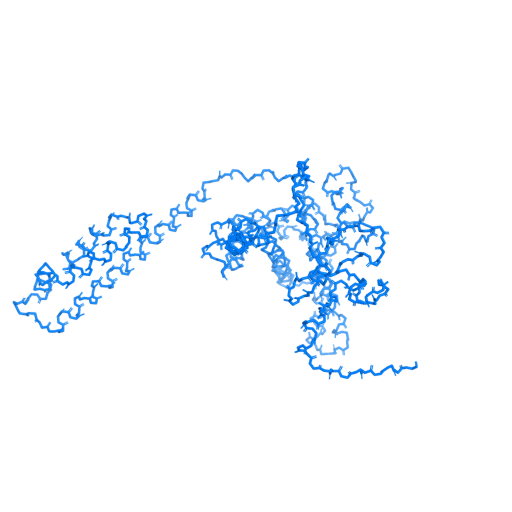O . PRO A 1 298 ? 40.019 25.480 36.236 1.00 37.06 298 PRO A O 1
ATOM 2420 N N . LYS A 1 299 ? 38.884 24.985 34.368 1.00 35.91 299 LYS A N 1
ATOM 2421 C CA . LYS A 1 299 ? 39.980 25.174 33.389 1.00 35.91 299 LYS A CA 1
ATOM 2422 C C . LYS A 1 299 ? 39.525 24.729 31.997 1.00 35.91 299 LYS A C 1
ATOM 2424 O O . LYS A 1 299 ? 39.824 23.626 31.559 1.00 35.91 299 LYS A O 1
ATOM 2429 N N . LYS A 1 300 ? 38.760 25.594 31.334 1.00 34.38 300 LYS A N 1
ATOM 2430 C CA . LYS A 1 300 ? 38.676 25.763 29.869 1.00 34.38 300 LYS A CA 1
ATOM 2431 C C . LYS A 1 300 ? 37.652 26.865 29.595 1.00 34.38 300 LYS A C 1
ATOM 2433 O O . LYS A 1 300 ? 36.565 26.641 29.084 1.00 34.38 300 LYS A O 1
ATOM 2438 N N . GLN A 1 301 ? 37.998 28.074 30.027 1.00 35.69 301 GLN A N 1
ATOM 2439 C CA . GLN A 1 301 ? 37.527 29.263 29.332 1.00 35.69 301 GLN A CA 1
ATOM 2440 C C . GLN A 1 301 ? 38.428 29.456 28.115 1.00 35.69 301 GLN A C 1
ATOM 2442 O O . GLN A 1 301 ? 39.640 29.251 28.218 1.00 35.69 301 GLN A O 1
ATOM 2447 N N . LYS A 1 302 ? 37.797 29.893 27.022 1.00 34.00 302 LYS A N 1
ATOM 2448 C CA . LYS A 1 302 ? 38.355 30.275 25.720 1.00 34.00 302 LYS A CA 1
ATOM 2449 C C . LYS A 1 302 ? 38.300 29.186 24.641 1.00 34.00 302 LYS A C 1
ATOM 2451 O O . LYS A 1 302 ? 39.300 28.568 24.305 1.00 34.00 302 LYS A O 1
ATOM 2456 N N . LEU A 1 303 ? 37.108 29.010 24.079 1.00 33.16 303 LEU A N 1
ATOM 2457 C CA . LEU A 1 303 ? 36.867 29.279 22.659 1.00 33.16 303 LEU A CA 1
ATOM 2458 C C . LEU A 1 303 ? 35.368 29.587 22.513 1.00 33.16 303 LEU A C 1
ATOM 2460 O O . LEU A 1 303 ? 34.527 28.701 22.649 1.00 33.16 303 LEU A O 1
ATOM 2464 N N . GLU A 1 304 ? 35.053 30.869 22.361 1.00 35.53 304 GLU A N 1
ATOM 2465 C CA . GLU A 1 304 ? 33.725 31.336 21.977 1.00 35.53 304 GLU A CA 1
ATOM 2466 C C . GLU A 1 304 ? 33.536 31.161 20.465 1.00 35.53 304 GLU A C 1
ATOM 2468 O O . GLU A 1 304 ? 34.466 31.364 19.688 1.00 35.53 304 GLU A O 1
ATOM 2473 N N . GLU A 1 305 ? 32.303 30.790 20.118 1.00 35.56 305 GLU A N 1
ATOM 2474 C CA . GLU A 1 305 ? 31.604 31.057 18.857 1.00 35.56 305 GLU A CA 1
ATOM 2475 C C . GLU A 1 305 ? 32.160 30.462 17.556 1.00 35.56 305 GLU A C 1
ATOM 2477 O O . GLU A 1 305 ? 32.799 31.144 16.763 1.00 35.56 305 GLU A O 1
ATOM 2482 N N . ILE A 1 306 ? 31.731 29.227 17.250 1.00 30.25 306 ILE A N 1
ATOM 2483 C CA . ILE A 1 306 ? 31.378 28.833 15.876 1.00 30.25 306 ILE A CA 1
ATOM 2484 C C . ILE A 1 306 ? 30.058 28.035 15.889 1.00 30.25 306 ILE A C 1
ATOM 2486 O O . ILE A 1 306 ? 29.935 26.997 16.532 1.00 30.25 306 ILE A O 1
ATOM 2490 N N . ASN A 1 307 ? 29.078 28.611 15.194 1.00 28.77 307 ASN A N 1
ATOM 2491 C CA . ASN A 1 307 ? 27.850 28.086 14.586 1.00 28.77 307 ASN A CA 1
ATOM 2492 C C . ASN A 1 307 ? 27.476 26.584 14.698 1.00 28.77 307 ASN A C 1
ATOM 2494 O O . ASN A 1 307 ? 28.228 25.694 14.322 1.00 28.77 307 ASN A O 1
ATOM 2498 N N . THR A 1 308 ? 26.221 26.378 15.122 1.00 35.03 308 THR A N 1
ATOM 2499 C CA . THR A 1 308 ? 25.179 25.464 14.590 1.00 35.03 308 THR A CA 1
ATOM 2500 C C . THR A 1 308 ? 25.518 24.035 14.105 1.00 35.03 308 THR A C 1
ATOM 2502 O O . THR A 1 308 ? 26.212 23.810 13.127 1.00 35.03 308 THR A O 1
ATOM 2505 N N . GLU A 1 309 ? 24.810 23.066 14.710 1.00 37.19 309 GLU A N 1
ATOM 2506 C CA . GLU A 1 309 ? 24.347 21.800 14.098 1.00 37.19 309 GLU A CA 1
ATOM 2507 C C . GLU A 1 309 ? 25.357 20.715 13.675 1.00 37.19 309 GLU A C 1
ATOM 2509 O O . GLU A 1 309 ? 25.153 20.025 12.679 1.00 37.19 309 GLU A O 1
ATOM 2514 N N . GLN A 1 310 ? 26.347 20.395 14.508 1.00 40.66 310 GLN A N 1
ATOM 2515 C CA . GLN A 1 310 ? 26.991 19.076 14.439 1.00 40.66 310 GLN A CA 1
ATOM 2516 C C . GLN A 1 310 ? 26.883 18.363 15.784 1.00 40.66 310 GLN A C 1
ATOM 2518 O O . GLN A 1 310 ? 27.440 18.779 16.798 1.00 40.66 310 GLN A O 1
ATOM 2523 N N . ALA A 1 311 ? 26.102 17.280 15.814 1.00 43.84 311 ALA A N 1
ATOM 2524 C CA . ALA A 1 311 ? 26.110 16.354 16.935 1.00 43.84 311 ALA A CA 1
ATOM 2525 C C . ALA A 1 311 ? 27.476 15.656 16.950 1.00 43.84 311 ALA A C 1
ATOM 2527 O O . ALA A 1 311 ? 27.668 14.681 16.231 1.00 43.84 311 ALA A O 1
ATOM 2528 N N . SER A 1 312 ? 28.421 16.168 17.738 1.00 54.47 312 SER A N 1
ATOM 2529 C CA . SER A 1 312 ? 29.714 15.520 17.932 1.00 54.47 312 SER A CA 1
ATOM 2530 C C . SER A 1 312 ? 29.502 14.158 18.596 1.00 54.47 312 SER A C 1
ATOM 2532 O O . SER A 1 312 ? 28.927 14.039 19.684 1.00 54.47 312 SER A O 1
ATOM 2534 N N . TYR A 1 313 ? 29.904 13.097 17.899 1.00 67.88 313 TYR A N 1
ATOM 2535 C CA . TYR A 1 313 ? 29.921 11.748 18.448 1.00 67.88 313 TYR A CA 1
ATOM 2536 C C . TYR A 1 313 ? 31.200 11.610 19.269 1.00 67.88 313 TYR A C 1
ATOM 2538 O O . TYR A 1 313 ? 32.269 11.960 18.795 1.00 67.88 313 TYR A O 1
ATOM 2546 N N . ILE A 1 314 ? 31.101 11.163 20.520 1.00 76.81 314 ILE A N 1
ATOM 2547 C CA . ILE A 1 314 ? 32.260 11.035 21.414 1.00 76.81 314 ILE A CA 1
ATOM 2548 C C . ILE A 1 314 ? 32.604 9.553 21.542 1.00 76.81 314 ILE A C 1
ATOM 2550 O O . ILE A 1 314 ? 31.727 8.735 21.850 1.00 76.81 314 ILE A O 1
ATOM 2554 N N . CYS A 1 315 ? 33.873 9.214 21.328 1.00 76.69 315 CYS A N 1
ATOM 2555 C CA . CYS A 1 315 ? 34.397 7.875 21.534 1.00 76.69 315 CYS A CA 1
ATOM 2556 C C . CYS A 1 315 ? 34.284 7.494 23.011 1.00 76.69 315 CYS A C 1
ATOM 2558 O O . CYS A 1 315 ? 34.819 8.164 23.890 1.00 76.69 315 CYS A O 1
ATOM 2560 N N . HIS A 1 316 ? 33.616 6.381 23.300 1.00 77.81 316 HIS A N 1
ATOM 2561 C CA . HIS A 1 316 ? 33.385 5.936 24.674 1.00 77.81 316 HIS A CA 1
ATOM 2562 C C . HIS A 1 316 ? 34.656 5.437 25.392 1.00 77.81 316 HIS A C 1
ATOM 2564 O O . HIS A 1 316 ? 34.629 5.248 26.606 1.00 77.81 316 HIS A O 1
ATOM 2570 N N . LEU A 1 317 ? 35.753 5.205 24.661 1.00 76.50 317 LEU A N 1
ATOM 2571 C CA . LEU A 1 317 ? 37.006 4.684 25.217 1.00 76.50 317 LEU A CA 1
ATOM 2572 C C . LEU A 1 317 ? 38.040 5.782 25.485 1.00 76.50 317 LEU A C 1
ATOM 2574 O O . LEU A 1 317 ? 38.637 5.783 26.558 1.00 76.50 317 LEU A O 1
ATOM 2578 N N . CYS A 1 318 ? 38.226 6.731 24.561 1.00 79.44 318 CYS A N 1
ATOM 2579 C CA . CYS A 1 318 ? 39.193 7.825 24.728 1.00 79.44 318 CYS A CA 1
ATOM 2580 C C . CYS A 1 318 ? 38.558 9.187 25.061 1.00 79.44 318 CYS A C 1
ATOM 2582 O O . CYS A 1 318 ? 39.282 10.119 25.394 1.00 79.44 318 CYS A O 1
ATOM 2584 N N . ASN A 1 319 ? 37.225 9.315 25.017 1.00 75.19 319 ASN A N 1
ATOM 2585 C CA . ASN A 1 319 ? 36.484 10.576 25.175 1.00 75.19 319 ASN A CA 1
ATOM 2586 C C . ASN A 1 319 ? 36.845 11.678 24.156 1.00 75.19 319 ASN A C 1
ATOM 2588 O O . ASN A 1 319 ? 36.482 12.838 24.357 1.00 75.19 319 ASN A O 1
ATOM 2592 N N . GLU A 1 320 ? 37.515 11.327 23.058 1.00 76.31 320 GLU A N 1
ATOM 2593 C CA . GLU A 1 320 ? 37.763 12.228 21.930 1.00 76.31 320 GLU A CA 1
ATOM 2594 C C . GLU A 1 320 ? 36.619 12.166 20.910 1.00 76.31 320 GLU A C 1
ATOM 2596 O O . GLU A 1 320 ? 35.768 11.272 20.951 1.00 76.31 320 GLU A O 1
ATOM 2601 N N . ILE A 1 321 ? 36.572 13.147 20.010 1.00 74.75 321 ILE A N 1
ATOM 2602 C CA . ILE A 1 321 ? 35.522 13.253 18.997 1.00 74.75 321 ILE A CA 1
ATOM 2603 C C . ILE A 1 321 ? 35.757 12.189 17.915 1.00 74.75 321 ILE A C 1
ATOM 2605 O O . ILE A 1 321 ? 36.864 11.999 17.421 1.00 74.75 321 ILE A O 1
ATOM 2609 N N . CYS A 1 322 ? 34.699 11.458 17.587 1.00 74.62 322 CYS A N 1
ATOM 2610 C CA . CYS A 1 322 ? 34.596 10.614 16.410 1.00 74.62 322 CYS A CA 1
ATOM 2611 C C . CYS A 1 322 ? 34.189 11.509 15.240 1.00 74.62 322 CYS A C 1
ATOM 2613 O O . CYS A 1 322 ? 33.014 11.879 15.127 1.00 74.62 322 CYS A O 1
ATOM 2615 N N . ASP A 1 323 ? 35.159 11.874 14.407 1.00 68.00 323 ASP A N 1
ATOM 2616 C CA . ASP A 1 323 ? 34.887 12.627 13.191 1.00 68.00 323 ASP A CA 1
ATOM 2617 C C . ASP A 1 323 ? 34.059 11.779 12.221 1.00 68.00 323 ASP A C 1
ATOM 2619 O O . ASP A 1 323 ? 34.196 10.558 12.141 1.00 68.00 323 ASP A O 1
ATOM 2623 N N . TRP A 1 324 ? 33.135 12.436 11.520 1.00 54.97 324 TRP A N 1
ATOM 2624 C CA . TRP A 1 324 ? 32.223 11.767 10.588 1.00 54.97 324 TRP A CA 1
ATOM 2625 C C . TRP A 1 324 ? 32.928 11.316 9.301 1.00 54.97 324 TRP A C 1
ATOM 2627 O O . TRP A 1 324 ? 32.463 10.384 8.652 1.00 54.97 324 TRP A O 1
ATOM 2637 N N . ASP A 1 325 ? 34.033 11.976 8.950 1.00 60.12 325 ASP A N 1
ATOM 2638 C CA . ASP A 1 325 ? 34.830 11.706 7.752 1.00 60.12 325 ASP A CA 1
ATOM 2639 C C . ASP A 1 325 ? 36.326 11.934 8.056 1.00 60.12 325 ASP A C 1
ATOM 2641 O O . ASP A 1 325 ? 36.884 12.988 7.736 1.00 60.12 325 ASP A O 1
ATOM 2645 N N . PRO A 1 326 ? 36.961 11.020 8.809 1.00 68.88 326 PRO A N 1
ATOM 2646 C CA . PRO A 1 326 ? 38.366 11.143 9.165 1.00 68.88 326 PRO A CA 1
ATOM 2647 C C . PRO A 1 326 ? 39.262 10.832 7.962 1.00 68.88 326 PRO A C 1
ATOM 2649 O O . PRO A 1 326 ? 38.995 9.924 7.180 1.00 68.88 326 PRO A O 1
ATOM 2652 N N . ALA A 1 327 ? 40.374 11.561 7.839 1.00 65.19 327 ALA A N 1
ATOM 2653 C CA . ALA A 1 327 ? 41.331 11.372 6.746 1.00 65.19 327 ALA A CA 1
ATOM 2654 C C . ALA A 1 327 ? 42.080 10.024 6.813 1.00 65.19 327 ALA A C 1
ATOM 2656 O O . ALA A 1 327 ? 42.628 9.572 5.807 1.00 65.19 327 ALA A O 1
ATOM 2657 N N . GLU A 1 328 ? 42.111 9.385 7.985 1.00 67.50 328 GLU A N 1
ATOM 2658 C CA . GLU A 1 328 ? 42.801 8.121 8.229 1.00 67.50 328 GLU A CA 1
ATOM 2659 C C . GLU A 1 328 ? 41.819 7.017 8.646 1.00 67.50 328 GLU A C 1
ATOM 2661 O O . GLU A 1 328 ? 40.969 7.209 9.513 1.00 67.50 328 GLU A O 1
ATOM 2666 N N . ILE A 1 329 ? 41.995 5.816 8.084 1.00 65.19 329 ILE A N 1
ATOM 2667 C CA . ILE A 1 329 ? 41.142 4.642 8.356 1.00 65.19 329 ILE A CA 1
ATOM 2668 C C . ILE A 1 329 ? 41.146 4.270 9.850 1.00 65.19 329 ILE A C 1
ATOM 2670 O O . ILE A 1 329 ? 40.136 3.822 10.385 1.00 65.19 329 ILE A O 1
ATOM 2674 N N . GLY A 1 330 ? 42.263 4.476 10.557 1.00 59.50 330 GLY A N 1
ATOM 2675 C CA . GLY A 1 330 ? 42.365 4.192 11.996 1.00 59.50 330 GLY A CA 1
ATOM 2676 C C . GLY A 1 330 ? 41.505 5.106 12.881 1.00 59.50 330 GLY A C 1
ATOM 2677 O O . GLY A 1 330 ? 41.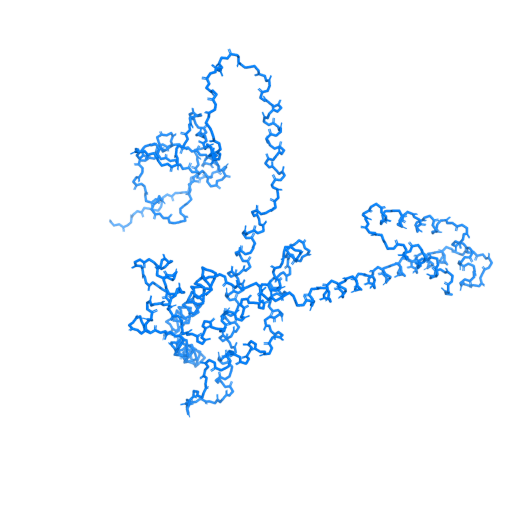173 4.729 14.013 1.00 59.50 330 GLY A O 1
ATOM 2678 N N . ASP A 1 331 ? 41.119 6.269 12.354 1.00 64.31 331 ASP A N 1
ATOM 2679 C CA . ASP A 1 331 ? 40.266 7.259 13.011 1.00 64.31 331 ASP A CA 1
ATOM 2680 C C . ASP A 1 331 ? 38.788 7.126 12.610 1.00 64.31 331 ASP A C 1
ATOM 2682 O O . ASP A 1 331 ? 37.926 7.786 13.203 1.00 64.31 331 ASP A O 1
ATOM 2686 N N . GLU A 1 332 ? 38.459 6.220 11.677 1.00 77.12 332 GLU A N 1
ATOM 2687 C CA . GLU A 1 332 ? 37.074 5.821 11.425 1.00 77.12 332 GLU A CA 1
ATOM 2688 C C . GLU A 1 332 ? 36.417 5.315 12.705 1.00 77.12 332 GLU A C 1
ATOM 2690 O O . GLU A 1 332 ? 37.054 4.825 13.640 1.00 77.12 332 GLU A O 1
ATOM 2695 N N . SER A 1 333 ? 35.100 5.471 12.772 1.00 82.44 333 SER A N 1
ATOM 2696 C CA . SER A 1 333 ? 34.352 5.217 13.991 1.00 82.44 333 SER A CA 1
ATOM 2697 C C . SER A 1 333 ? 33.212 4.244 13.743 1.00 82.44 333 SER A C 1
ATOM 2699 O O . SER A 1 333 ? 32.468 4.353 12.771 1.00 82.44 333 SER A O 1
ATOM 2701 N N . ILE A 1 334 ? 33.045 3.297 14.663 1.00 79.25 334 ILE A N 1
ATOM 2702 C CA . ILE A 1 334 ? 31.976 2.300 14.632 1.00 79.25 334 ILE A CA 1
ATOM 2703 C C . ILE A 1 334 ? 31.041 2.470 15.827 1.00 79.25 334 ILE A C 1
ATOM 2705 O O . ILE A 1 334 ? 31.467 2.795 16.938 1.00 79.25 334 ILE A O 1
ATOM 2709 N N . ALA A 1 335 ? 29.750 2.221 15.609 1.00 83.06 335 ALA A N 1
ATOM 2710 C CA . ALA A 1 335 ? 28.744 2.207 16.661 1.00 83.06 335 ALA A CA 1
ATOM 2711 C C . ALA A 1 335 ? 28.387 0.770 17.064 1.00 83.06 335 ALA A C 1
ATOM 2713 O O . ALA A 1 335 ? 28.137 -0.090 16.224 1.00 83.06 335 ALA A O 1
ATOM 2714 N N . CYS A 1 336 ? 28.317 0.509 18.369 1.00 80.38 336 CYS A N 1
ATOM 2715 C CA . CYS A 1 336 ? 27.861 -0.779 18.897 1.00 80.38 336 CYS A CA 1
ATOM 2716 C C . CYS A 1 336 ? 26.350 -0.961 18.704 1.00 80.38 336 CYS A C 1
ATOM 2718 O O . CYS A 1 336 ? 25.574 -0.157 19.216 1.00 80.38 336 CYS A O 1
ATOM 2720 N N . ASP A 1 337 ? 25.911 -2.070 18.106 1.00 77.94 337 ASP A N 1
ATOM 2721 C CA . ASP A 1 337 ? 24.482 -2.347 17.868 1.00 77.94 337 ASP A CA 1
ATOM 2722 C C . ASP A 1 337 ? 23.650 -2.551 19.146 1.00 77.94 337 ASP A C 1
ATOM 2724 O O . ASP A 1 337 ? 22.419 -2.524 19.106 1.00 77.94 337 ASP A O 1
ATOM 2728 N N . THR A 1 338 ? 24.300 -2.801 20.287 1.00 78.62 338 THR A N 1
ATOM 2729 C CA . THR A 1 338 ? 23.615 -3.021 21.571 1.00 78.62 338 THR A CA 1
ATOM 2730 C C . THR A 1 338 ? 23.491 -1.733 22.379 1.00 78.62 338 THR A C 1
ATOM 2732 O O . THR A 1 338 ? 22.399 -1.388 22.824 1.00 78.62 338 THR A O 1
ATOM 2735 N N . CYS A 1 339 ? 24.604 -1.030 22.611 1.00 76.44 339 CYS A N 1
ATOM 2736 C CA . CYS A 1 339 ? 24.633 0.149 23.485 1.00 76.44 339 CYS A CA 1
ATOM 2737 C C . CYS A 1 339 ? 24.659 1.479 22.724 1.00 76.44 339 CYS A C 1
ATOM 2739 O O . CYS A 1 339 ? 24.544 2.532 23.346 1.00 76.44 339 CYS A O 1
ATOM 2741 N N . ASN A 1 340 ? 24.793 1.438 21.394 1.00 77.06 340 ASN A N 1
ATOM 2742 C CA . ASN A 1 340 ? 24.843 2.601 20.511 1.00 77.06 340 ASN A CA 1
ATOM 2743 C C . ASN A 1 340 ? 25.941 3.621 20.886 1.00 77.06 340 ASN A C 1
ATOM 2745 O O . ASN A 1 340 ? 25.812 4.815 20.611 1.00 77.06 340 ASN A O 1
ATOM 2749 N N . CYS A 1 341 ? 27.005 3.150 21.546 1.00 79.00 341 CYS A N 1
ATOM 2750 C CA . CYS A 1 341 ? 28.213 3.924 21.825 1.00 79.00 341 CYS A CA 1
ATOM 2751 C C . CYS A 1 341 ? 29.142 3.882 20.611 1.00 79.00 341 CYS A C 1
ATOM 2753 O O . CYS A 1 341 ? 29.271 2.825 19.989 1.00 79.00 341 CYS A O 1
ATOM 2755 N N . TRP A 1 342 ? 29.793 5.009 20.331 1.00 81.31 342 TRP A N 1
ATOM 2756 C CA . TRP A 1 342 ? 30.781 5.149 19.266 1.00 81.31 342 TRP A CA 1
ATOM 2757 C C . TRP A 1 342 ? 32.184 4.850 19.785 1.00 81.31 342 TRP A C 1
ATOM 2759 O O . TRP A 1 342 ? 32.490 5.072 20.963 1.00 81.31 342 TRP A O 1
ATOM 2769 N N . SER A 1 343 ? 33.031 4.291 18.933 1.00 81.06 343 SER A N 1
ATOM 2770 C CA . SER A 1 343 ? 34.438 4.033 19.230 1.00 81.06 343 SER A CA 1
ATOM 2771 C C . SER A 1 343 ? 35.259 4.164 17.955 1.00 81.06 343 SER A C 1
ATOM 2773 O O . SER A 1 343 ? 34.825 3.662 16.919 1.00 81.06 343 SER A O 1
ATOM 2775 N N . HIS A 1 344 ? 36.426 4.806 18.032 1.00 82.62 344 HIS A N 1
ATOM 2776 C CA . HIS A 1 344 ? 37.388 4.791 16.927 1.00 82.62 344 HIS A CA 1
ATOM 2777 C C . HIS A 1 344 ? 37.879 3.370 16.683 1.00 82.62 344 HIS A C 1
ATOM 2779 O O . HIS A 1 344 ? 38.040 2.612 17.642 1.00 82.62 344 HIS A O 1
ATOM 2785 N N . TYR A 1 345 ? 38.176 3.034 15.435 1.00 82.25 345 TYR A N 1
ATOM 2786 C CA . TYR A 1 345 ? 38.714 1.739 15.032 1.00 82.25 345 TYR A CA 1
ATOM 2787 C C . TYR A 1 345 ? 39.976 1.386 15.822 1.00 82.25 345 TYR A C 1
ATOM 2789 O O . TYR A 1 345 ? 40.030 0.316 16.430 1.00 82.25 345 TYR A O 1
ATOM 2797 N N . LYS A 1 346 ? 40.910 2.339 15.962 1.00 82.00 346 LYS A N 1
ATOM 2798 C CA . LYS A 1 346 ? 42.114 2.193 16.800 1.00 82.00 346 LYS A CA 1
ATOM 2799 C C . LYS A 1 346 ? 41.827 1.891 18.273 1.00 82.00 346 LYS A C 1
ATOM 2801 O O . LYS A 1 346 ? 42.638 1.270 18.947 1.00 82.00 346 LYS A O 1
ATOM 2806 N N . CYS A 1 347 ? 40.686 2.336 18.802 1.00 80.56 347 CYS A N 1
ATOM 2807 C CA . CYS A 1 347 ? 40.317 2.092 20.196 1.00 80.56 347 CYS A CA 1
ATOM 2808 C C . CYS A 1 347 ? 39.705 0.701 20.412 1.00 80.56 347 CYS A C 1
ATOM 2810 O O . CYS A 1 347 ? 39.555 0.282 21.559 1.00 80.56 347 CYS A O 1
ATOM 2812 N N . VAL A 1 348 ? 39.309 0.005 19.344 1.00 81.50 348 VAL A N 1
ATOM 2813 C CA . VAL A 1 348 ? 38.659 -1.313 19.405 1.00 81.50 348 VAL A CA 1
ATOM 2814 C C . VAL A 1 348 ? 39.343 -2.363 18.526 1.00 81.50 348 VAL A C 1
ATOM 2816 O O . VAL A 1 348 ? 38.719 -3.376 18.214 1.00 81.50 348 VAL A O 1
ATOM 2819 N N . ASP A 1 349 ? 40.604 -2.122 18.163 1.00 81.00 349 ASP A N 1
ATOM 2820 C CA . ASP A 1 349 ? 41.452 -3.008 17.358 1.00 81.00 349 ASP A CA 1
ATOM 2821 C C . ASP A 1 349 ? 40.813 -3.412 16.016 1.00 81.00 349 ASP A C 1
ATOM 2823 O O . ASP A 1 349 ? 40.825 -4.581 15.631 1.00 81.00 349 ASP A O 1
ATOM 2827 N N . ILE A 1 350 ? 40.209 -2.441 15.321 1.00 80.31 350 ILE A N 1
ATOM 2828 C CA . ILE A 1 350 ? 39.708 -2.602 13.951 1.00 80.31 350 ILE A CA 1
ATOM 2829 C C . ILE A 1 350 ? 40.735 -2.002 12.986 1.00 80.31 350 ILE A C 1
ATOM 2831 O O . ILE A 1 350 ? 41.164 -0.863 13.153 1.00 80.31 350 ILE A O 1
ATOM 2835 N N . GLU A 1 351 ? 41.115 -2.761 11.967 1.00 76.81 351 GLU A N 1
ATOM 2836 C CA . GLU A 1 351 ? 42.101 -2.375 10.950 1.00 76.81 351 GLU A CA 1
ATOM 2837 C C . GLU A 1 351 ? 41.447 -1.804 9.676 1.00 76.81 351 GLU A C 1
ATOM 2839 O O . GLU A 1 351 ? 42.136 -1.339 8.770 1.00 76.81 351 GLU A O 1
ATOM 2844 N N . GLY A 1 352 ? 40.114 -1.857 9.567 1.00 72.69 352 GLY A N 1
ATOM 2845 C CA . GLY A 1 352 ? 39.330 -1.337 8.439 1.00 72.69 352 GLY A CA 1
ATOM 2846 C C . GLY A 1 352 ? 39.226 -2.298 7.248 1.00 72.69 352 GLY A C 1
ATOM 2847 O O . GLY A 1 352 ? 38.491 -2.051 6.288 1.00 72.69 352 GLY A O 1
ATOM 2848 N N . THR A 1 353 ? 39.925 -3.434 7.293 1.00 76.44 353 THR A N 1
ATOM 2849 C CA . THR A 1 353 ? 39.914 -4.455 6.231 1.00 76.44 353 THR A CA 1
ATOM 2850 C C . THR A 1 353 ? 38.915 -5.584 6.487 1.00 76.44 353 THR A C 1
ATOM 2852 O O . THR A 1 353 ? 38.715 -6.462 5.636 1.00 76.44 353 THR A O 1
ATOM 2855 N N . GLU A 1 354 ? 38.244 -5.567 7.638 1.00 75.94 354 GLU A N 1
ATOM 2856 C CA . GLU A 1 354 ? 37.433 -6.671 8.111 1.00 75.94 354 GLU A CA 1
ATOM 2857 C C . GLU A 1 354 ? 36.211 -6.912 7.228 1.00 75.94 354 GLU A C 1
ATOM 2859 O O . GLU A 1 354 ? 35.452 -6.024 6.839 1.00 75.94 354 GLU A O 1
ATOM 2864 N N . THR A 1 355 ? 35.953 -8.191 6.961 1.00 71.44 355 THR A N 1
ATOM 2865 C CA . THR A 1 355 ? 34.863 -8.616 6.073 1.00 71.44 355 THR A CA 1
ATOM 2866 C C . THR A 1 355 ? 33.471 -8.209 6.561 1.00 71.44 355 THR A C 1
ATOM 2868 O O . THR A 1 355 ? 32.539 -8.167 5.756 1.00 71.44 355 THR A O 1
ATOM 2871 N N . PHE A 1 356 ? 33.304 -7.919 7.857 1.00 75.56 356 PHE A N 1
ATOM 2872 C CA . PHE A 1 356 ? 32.028 -7.472 8.406 1.00 75.56 356 PHE A CA 1
ATOM 2873 C C . PHE A 1 356 ? 31.723 -6.017 8.018 1.00 75.56 356 PHE A C 1
ATOM 2875 O O . PHE A 1 356 ? 30.572 -5.730 7.710 1.00 75.56 356 PHE A O 1
ATOM 2882 N N . LEU A 1 357 ? 32.729 -5.147 7.884 1.00 68.00 357 LEU A N 1
ATOM 2883 C CA . LEU A 1 357 ? 32.541 -3.756 7.448 1.00 68.00 357 LEU A CA 1
ATOM 2884 C C . LEU A 1 357 ? 31.968 -3.668 6.022 1.00 68.00 357 LEU A C 1
ATOM 2886 O O . LEU A 1 357 ? 31.169 -2.791 5.710 1.00 68.00 357 LEU A O 1
ATOM 2890 N N . LYS A 1 358 ? 32.282 -4.647 5.162 1.00 68.62 358 LYS A N 1
ATOM 2891 C CA . LYS A 1 358 ? 31.794 -4.718 3.769 1.00 68.62 358 LYS A CA 1
ATOM 2892 C C . LYS A 1 358 ? 30.367 -5.271 3.628 1.00 68.62 358 LYS A C 1
ATOM 2894 O O . LYS A 1 358 ? 29.812 -5.291 2.528 1.00 68.62 358 LYS A O 1
ATOM 2899 N N . ARG A 1 359 ? 29.749 -5.770 4.706 1.00 71.62 359 ARG A N 1
ATOM 2900 C CA . ARG A 1 359 ? 28.415 -6.400 4.668 1.00 71.62 359 ARG A CA 1
ATOM 2901 C C . ARG A 1 359 ? 27.349 -5.421 5.162 1.00 71.62 359 ARG A C 1
ATOM 2903 O O . ARG A 1 359 ? 27.339 -5.068 6.331 1.00 71.62 359 ARG A O 1
ATOM 2910 N N . LYS A 1 360 ? 26.350 -5.115 4.319 1.00 52.34 360 LYS A N 1
ATOM 2911 C CA . LYS A 1 360 ? 25.242 -4.166 4.603 1.00 52.34 360 LYS A CA 1
ATOM 2912 C C . LYS A 1 360 ? 24.425 -4.424 5.888 1.00 52.34 360 LYS A C 1
ATOM 2914 O O . LYS A 1 360 ? 23.658 -3.558 6.277 1.00 52.34 360 LYS A O 1
ATOM 2919 N N . ASN A 1 361 ? 24.552 -5.594 6.522 1.00 63.59 361 ASN A N 1
ATOM 2920 C CA . ASN A 1 361 ? 23.829 -5.978 7.745 1.00 63.59 361 ASN A CA 1
ATOM 2921 C C . ASN A 1 361 ? 24.736 -6.680 8.774 1.00 63.59 361 ASN A C 1
ATOM 2923 O O . ASN A 1 361 ? 24.254 -7.486 9.579 1.00 63.59 361 ASN A O 1
ATOM 2927 N N . ALA A 1 362 ? 26.053 -6.477 8.703 1.00 67.94 362 ALA A N 1
ATOM 2928 C CA . ALA A 1 362 ? 26.926 -6.988 9.747 1.00 67.94 362 ALA A CA 1
ATOM 2929 C C . ALA A 1 362 ? 26.626 -6.282 11.064 1.00 67.94 362 ALA A C 1
ATOM 2931 O O . ALA A 1 362 ? 26.470 -5.067 11.097 1.00 67.94 362 ALA A O 1
ATOM 2932 N N . LYS A 1 363 ? 26.560 -7.070 12.137 1.00 78.69 363 LYS A N 1
ATOM 2933 C CA . LYS A 1 363 ? 26.435 -6.534 13.483 1.00 78.69 363 LYS A CA 1
ATOM 2934 C C . LYS A 1 363 ? 27.801 -6.454 14.133 1.00 78.69 363 LYS A C 1
ATOM 2936 O O . LYS A 1 363 ? 28.561 -7.422 14.046 1.00 78.69 363 LYS A O 1
ATOM 2941 N N . TRP A 1 364 ? 28.063 -5.359 14.827 1.00 81.38 364 TRP A N 1
ATOM 2942 C CA . TRP A 1 364 ? 29.258 -5.173 15.631 1.00 81.38 364 TRP A CA 1
ATOM 2943 C C . TRP A 1 364 ? 28.897 -4.842 17.079 1.00 81.38 364 TRP A C 1
ATOM 2945 O O . TRP A 1 364 ? 27.942 -4.123 17.384 1.00 81.38 364 TRP A O 1
ATOM 2955 N N . TYR A 1 365 ? 29.675 -5.405 17.998 1.00 81.75 365 TYR A N 1
ATOM 2956 C CA . TYR A 1 365 ? 29.470 -5.259 19.429 1.00 81.75 365 TYR A CA 1
ATOM 2957 C C . TYR A 1 365 ? 30.764 -4.781 20.071 1.00 81.75 365 TYR A C 1
ATOM 2959 O O . TYR A 1 365 ? 31.797 -5.427 19.918 1.00 81.75 365 TYR A O 1
ATOM 2967 N N . CYS A 1 366 ? 30.694 -3.696 20.844 1.00 80.00 366 CYS A N 1
ATOM 2968 C CA . CYS A 1 366 ? 31.854 -3.216 21.585 1.00 80.00 366 CYS A CA 1
ATOM 2969 C C . CYS A 1 366 ? 32.323 -4.253 22.623 1.00 80.00 366 CYS A C 1
ATOM 2971 O O . CYS A 1 366 ? 31.516 -5.078 23.074 1.00 80.00 366 CYS A O 1
ATOM 2973 N N . PRO A 1 367 ? 33.584 -4.182 23.087 1.00 76.94 367 PRO A N 1
ATOM 2974 C CA . PRO A 1 367 ? 34.133 -5.123 24.068 1.00 76.94 367 PRO A CA 1
ATOM 2975 C C . PRO A 1 367 ? 33.285 -5.273 25.343 1.00 76.94 367 PRO A C 1
ATOM 2977 O O . PRO A 1 367 ? 33.193 -6.363 25.911 1.00 76.94 367 PRO A O 1
ATOM 2980 N N . ASN A 1 368 ? 32.595 -4.206 25.758 1.00 77.19 368 ASN A N 1
ATOM 2981 C CA . ASN A 1 368 ? 31.696 -4.218 26.915 1.00 77.19 368 ASN A CA 1
ATOM 2982 C C . ASN A 1 368 ? 30.396 -4.998 26.652 1.00 77.19 368 ASN A C 1
ATOM 2984 O O . ASN A 1 368 ? 29.891 -5.669 27.548 1.00 77.19 368 ASN A O 1
ATOM 2988 N N . CYS A 1 369 ? 29.868 -4.954 25.426 1.00 75.62 369 CYS A N 1
ATOM 2989 C CA . CYS A 1 369 ? 28.657 -5.683 25.035 1.00 75.62 369 CYS A CA 1
ATOM 2990 C C . CYS A 1 369 ? 28.950 -7.117 24.566 1.00 75.62 369 CYS A C 1
ATOM 2992 O O . CYS A 1 369 ? 28.086 -7.989 24.675 1.00 75.62 369 CYS A O 1
ATOM 2994 N N . PHE A 1 370 ? 30.158 -7.379 24.058 1.00 68.12 370 PHE A N 1
ATOM 2995 C CA . PHE A 1 370 ? 30.567 -8.693 23.561 1.00 68.12 370 PHE A CA 1
ATOM 2996 C C . PHE A 1 370 ? 30.766 -9.716 24.692 1.00 68.12 370 PHE A C 1
ATOM 2998 O O . PHE A 1 370 ? 30.410 -10.883 24.538 1.00 68.12 370 PHE A O 1
ATOM 3005 N N . LYS A 1 371 ? 31.211 -9.278 25.881 1.00 56.59 371 LYS A N 1
ATOM 3006 C CA . LYS A 1 371 ? 31.361 -10.138 27.075 1.00 56.59 371 LYS A CA 1
ATOM 3007 C C . LYS A 1 371 ? 30.047 -10.773 27.576 1.00 56.59 371 LYS A C 1
ATOM 3009 O O . LYS A 1 371 ? 30.098 -11.665 28.417 1.00 56.59 371 LYS A O 1
ATOM 3014 N N . GLY A 1 372 ? 28.888 -10.365 27.049 1.00 47.00 372 GLY A N 1
ATOM 3015 C CA . GLY A 1 372 ? 27.566 -10.904 27.396 1.00 47.00 372 GLY A CA 1
ATOM 3016 C C . GLY A 1 372 ? 27.060 -12.072 26.534 1.00 47.00 372 GLY A C 1
ATOM 3017 O O . GLY A 1 372 ? 25.961 -12.563 26.788 1.00 47.00 372 GLY A O 1
ATOM 3018 N N . LYS A 1 373 ? 27.803 -12.533 25.515 1.00 41.22 373 LYS A N 1
ATOM 3019 C CA . LYS A 1 373 ? 27.407 -13.686 24.683 1.00 41.22 373 LYS A CA 1
ATOM 3020 C C . LYS A 1 373 ? 28.523 -14.727 24.652 1.00 41.22 373 LYS A C 1
ATOM 3022 O O . LYS A 1 373 ? 29.615 -14.472 24.160 1.00 41.22 373 LYS A O 1
ATOM 3027 N N . GLY A 1 374 ? 28.240 -15.897 25.225 1.00 34.31 374 GLY A N 1
ATOM 3028 C CA . GLY A 1 374 ? 29.184 -17.003 25.364 1.00 34.31 374 GLY A CA 1
ATOM 3029 C C . GLY A 1 374 ? 29.857 -17.413 24.051 1.00 34.31 374 GLY A C 1
ATOM 3030 O O . GLY A 1 374 ? 29.264 -17.349 22.975 1.00 34.31 374 GLY A O 1
ATOM 3031 N N . LYS A 1 375 ? 31.109 -17.866 24.176 1.00 40.38 375 LYS A N 1
ATOM 3032 C CA . LYS A 1 375 ? 31.937 -18.458 23.118 1.00 40.38 375 LYS A CA 1
ATOM 3033 C C . LYS A 1 375 ? 31.154 -19.525 22.333 1.00 40.38 375 LYS A C 1
ATOM 3035 O O . LYS A 1 375 ? 31.019 -20.662 22.780 1.00 40.38 375 LYS A O 1
ATOM 3040 N N . GLY A 1 376 ? 30.668 -19.167 21.147 1.00 32.72 376 GLY A N 1
ATOM 3041 C CA . GLY A 1 376 ? 30.127 -20.088 20.149 1.00 32.72 376 GLY A CA 1
ATOM 3042 C C . GLY A 1 376 ? 31.208 -20.433 19.130 1.00 32.72 376 GLY A C 1
ATOM 3043 O O . GLY A 1 376 ? 31.622 -19.581 18.355 1.00 32.72 376 GLY A O 1
ATOM 3044 N N . LYS A 1 377 ? 31.684 -21.675 19.198 1.00 34.47 377 LYS A N 1
ATOM 3045 C CA . LYS A 1 377 ? 32.785 -22.285 18.441 1.00 34.47 377 LYS A CA 1
ATOM 3046 C C . LYS A 1 377 ? 32.789 -21.958 16.942 1.00 34.47 377 LYS A C 1
ATOM 3048 O O . LYS A 1 377 ? 31.759 -22.051 16.275 1.00 34.47 377 LYS A O 1
ATOM 3053 N N . GLY A 1 378 ? 33.990 -21.703 16.420 1.00 33.97 378 GLY A N 1
ATOM 3054 C CA . GLY A 1 378 ? 34.271 -21.707 14.991 1.00 33.97 378 GLY A CA 1
ATOM 3055 C C . GLY A 1 378 ? 33.828 -23.019 14.341 1.00 33.97 378 GLY A C 1
ATOM 3056 O O . GLY A 1 378 ? 34.071 -24.110 14.861 1.00 33.97 378 GLY A O 1
ATOM 3057 N N . ARG A 1 379 ? 33.162 -22.904 13.194 1.00 34.38 379 ARG A N 1
ATOM 3058 C CA . ARG A 1 379 ? 33.126 -23.980 12.207 1.00 34.38 379 ARG A CA 1
ATOM 3059 C C . ARG A 1 379 ? 34.308 -23.743 11.286 1.00 34.38 379 ARG A C 1
ATOM 3061 O O . ARG A 1 379 ? 34.365 -22.709 10.631 1.00 34.38 379 ARG A O 1
ATOM 3068 N N . GLY A 1 380 ? 35.247 -24.680 11.334 1.00 31.25 380 GLY A N 1
ATOM 3069 C CA . GLY A 1 380 ? 36.449 -24.676 10.524 1.00 31.25 380 GLY A CA 1
ATOM 3070 C C . GLY A 1 380 ? 36.150 -24.633 9.032 1.00 31.25 380 GLY A C 1
ATOM 3071 O O . GLY A 1 380 ? 35.119 -25.121 8.555 1.00 31.25 380 GLY A O 1
ATOM 3072 N N . GLU A 1 381 ? 37.105 -24.043 8.330 1.00 31.00 381 GLU A N 1
ATOM 3073 C CA . GLU A 1 381 ? 37.305 -24.199 6.904 1.00 31.00 381 GLU A CA 1
ATOM 3074 C C . GLU A 1 381 ? 37.356 -25.687 6.539 1.00 31.00 381 GLU A C 1
ATOM 3076 O O . GLU A 1 381 ? 38.040 -26.497 7.166 1.00 31.00 381 GLU A O 1
ATOM 3081 N N . LYS A 1 382 ? 36.611 -26.043 5.494 1.00 36.38 382 LYS A N 1
ATOM 3082 C CA . LYS A 1 382 ? 36.925 -27.183 4.639 1.00 36.38 382 LYS A CA 1
ATOM 3083 C C . LYS A 1 382 ? 37.319 -26.621 3.278 1.00 36.38 382 LYS A C 1
ATOM 3085 O O . LYS A 1 382 ? 36.446 -26.449 2.430 1.00 36.38 382 LYS A O 1
ATOM 3090 N N . LYS A 1 383 ? 38.603 -26.343 3.092 1.00 32.03 383 LYS A N 1
ATOM 3091 C CA . LYS A 1 383 ? 39.491 -27.025 2.139 1.00 32.03 383 LYS A CA 1
ATOM 3092 C C . LYS A 1 383 ? 40.843 -26.343 2.119 1.00 32.03 383 LYS A C 1
ATOM 3094 O O . LYS A 1 383 ? 40.845 -25.103 1.997 1.00 32.03 383 LYS A O 1
#

Nearest PDB structures (foldseek):
  4nqi-assembly1_A  TM=1.957E-01  e=3.008E-01  Dictyostelium discoideum
  2cmr-assembly1_A  TM=2.451E-01  e=1.281E+00  Human immunodeficiency virus 1
  8ic0-assembly1_A  TM=2.183E-01  e=2.401E+00  Homo sapiens

Solvent-accessible surface area (backbone atoms only — not comparable to full-atom values): 22769 Å² total; per-residue (Å²): 110,66,67,62,51,50,54,54,47,58,59,55,66,65,65,56,89,42,76,68,45,48,52,51,42,53,52,53,50,54,49,41,72,75,29,72,67,41,55,52,44,48,28,66,62,70,72,39,96,70,86,48,75,62,57,52,55,52,49,54,50,51,52,53,52,52,47,54,52,51,52,53,50,52,51,48,49,53,50,50,51,52,52,54,63,65,62,58,78,68,76,75,75,80,72,48,61,70,54,50,10,49,51,42,45,51,48,10,47,34,56,43,52,53,44,54,52,34,51,52,52,37,61,72,36,66,84,42,84,49,72,67,41,49,51,52,36,53,53,36,51,49,53,46,56,59,62,50,72,46,44,52,56,82,90,74,58,62,78,85,39,69,42,48,54,48,33,52,69,72,48,49,99,63,69,80,60,48,50,54,30,69,70,55,38,52,45,50,52,52,52,45,54,58,41,50,75,57,64,42,75,68,45,53,74,77,35,56,95,46,44,67,58,54,36,49,51,51,60,73,69,31,63,73,60,51,51,54,54,56,59,77,56,61,89,69,84,53,92,89,56,59,66,70,62,53,50,51,52,54,52,52,49,50,53,56,41,52,54,50,46,50,54,52,52,52,55,50,50,50,53,53,50,64,68,69,52,79,62,62,70,58,54,56,48,49,54,50,50,56,71,64,60,75,73,79,81,97,82,80,84,88,84,83,88,82,82,86,92,72,88,79,42,52,14,75,84,79,69,45,76,40,50,95,79,48,98,44,72,52,46,33,59,49,60,17,77,83,79,67,46,36,33,31,20,64,79,69,80,42,86,76,76,53,74,54,80,79,38,100,79,56,83,49,63,45,78,84,61,43,78,76,57,79,94,75,77,83,79,76,86,89,128

Mean predicted aligned error: 21.06 Å

Secondary structure (DSSP, 8-state):
-HHHHHHHHHHHHS---SHHHHHHHHHHHHHHHTSHHHHHHHHHHHT-SS--HHHHHHHHHHHHHHHHHHHHHHHHHHHHHHHHHHTS-PPPP---HHHHHHHHHHHHHHHHHHHHHHHHHHHHTTT--SHHHHHHHHHHHHHHHHHHHTB--GGG--TT-HHHHHHHHHHGGG--SPPBPHHHHHHHHHHHHHHHHT--HHHHHHHGGGHHHHHHHHHHT-HHHHHHHHHTT-----TTS-HHHHHHHHHHHHHHHHHHHHHHHHHHHHHHHHHHS--HHHHHHHHHHHHHHTS------------S----EEBTTT--EE-SS-SSGGG-EEE-TTT--EEEGGGTT--S--TTTTSTT-----HHHHTTS----------

Sequence (383 aa):
MNWIYEIITDILKESPKTRQKWTTAFDQLNNFLVSDNHITSIKTLFSVDTITKENNKLSSKLAFWLMDKLIENEAKKVQQTQEEELHQETPPPQLSQAAKGKIRYIAGACVNKIGTRLQKSVVSKLSQCTAKSKISRKLDYRKQRMLKTFRINESEVDDSEPSMAEIDFKQGLSHGLYVVSDDVFNFFIKLHDVVQSTITVAQFHLHFDNIHLNCRSAVDASDLLLDKWIDLFGEIDDTQMEDEIFLNLVMELYKDITEYFLKVSIAEALKNFKATVPRKKKQALRVKLTALGEKKNPKKQKLEEINTEQASYICHLCNEICDWDPAEIGDESIACDTCNCWSHYKCVDIEGTETFLKRKNAKWYCPNCFKGKGKGKGRGEKK